Protein AF-A0A4R6QKG3-F1 (afdb_monomer_lite)

Structure (mmCIF, N/CA/C/O backbone):
data_AF-A0A4R6QKG3-F1
#
_entry.id   AF-A0A4R6QKG3-F1
#
loop_
_atom_site.group_PDB
_atom_site.id
_atom_site.type_symbol
_atom_site.label_atom_id
_atom_site.label_alt_id
_atom_site.label_comp_id
_atom_site.label_asym_id
_atom_site.label_entity_id
_atom_site.label_seq_id
_atom_site.pdbx_PDB_ins_code
_atom_site.Cartn_x
_atom_site.Cartn_y
_atom_site.Cartn_z
_atom_site.occupancy
_atom_site.B_iso_or_equiv
_atom_site.auth_seq_id
_atom_site.auth_comp_id
_atom_site.auth_asym_id
_atom_site.auth_atom_id
_atom_site.pdbx_PDB_model_num
ATOM 1 N N . MET A 1 1 ? 9.278 -37.315 -5.579 1.00 32.97 1 MET A N 1
ATOM 2 C CA . MET A 1 1 ? 9.251 -36.653 -4.256 1.00 32.97 1 MET A CA 1
ATOM 3 C C . MET A 1 1 ? 8.244 -35.518 -4.334 1.00 32.97 1 MET A C 1
ATOM 5 O O . MET A 1 1 ? 8.472 -34.580 -5.082 1.00 32.97 1 MET A O 1
ATOM 9 N N . LYS A 1 2 ? 7.087 -35.669 -3.681 1.00 26.61 2 LYS A N 1
ATOM 10 C CA . LYS A 1 2 ? 5.981 -34.698 -3.698 1.00 26.61 2 LYS A CA 1
ATOM 11 C C . LYS A 1 2 ? 6.388 -33.469 -2.875 1.00 26.61 2 LYS A C 1
ATOM 13 O O . LYS A 1 2 ? 6.637 -33.624 -1.684 1.00 26.61 2 LYS A O 1
ATOM 18 N N . ARG A 1 3 ? 6.477 -32.285 -3.485 1.00 25.73 3 ARG A N 1
ATOM 19 C CA . ARG A 1 3 ? 6.614 -31.010 -2.763 1.00 25.73 3 ARG A CA 1
ATOM 20 C C . ARG A 1 3 ? 5.270 -30.289 -2.819 1.00 25.73 3 ARG A C 1
ATOM 22 O O . ARG A 1 3 ? 4.754 -30.031 -3.898 1.00 25.73 3 ARG A O 1
ATOM 29 N N . LEU A 1 4 ? 4.684 -30.075 -1.642 1.00 25.11 4 LEU A N 1
ATOM 30 C CA . LEU A 1 4 ? 3.445 -29.332 -1.440 1.00 25.11 4 LEU A CA 1
ATOM 31 C C . LEU A 1 4 ? 3.673 -27.849 -1.769 1.00 25.11 4 LEU A C 1
ATOM 33 O O . LEU A 1 4 ? 4.505 -27.215 -1.120 1.00 25.11 4 LEU A O 1
ATOM 37 N N . CYS A 1 5 ? 2.881 -27.294 -2.690 1.00 23.39 5 CYS A N 1
ATOM 38 C CA . CYS A 1 5 ? 2.628 -25.855 -2.785 1.00 23.39 5 CYS A CA 1
ATOM 39 C C . CYS A 1 5 ? 2.154 -25.334 -1.423 1.00 23.39 5 CYS A C 1
ATOM 41 O O . CYS A 1 5 ? 1.088 -25.727 -0.953 1.00 23.39 5 CYS A O 1
ATOM 43 N N . HIS A 1 6 ? 2.934 -24.455 -0.799 1.00 24.11 6 HIS A N 1
ATOM 44 C CA . HIS A 1 6 ? 2.471 -23.626 0.308 1.00 24.11 6 HIS A CA 1
ATOM 45 C C . HIS A 1 6 ? 2.309 -22.205 -0.222 1.00 24.11 6 HIS A C 1
ATOM 47 O O . HIS A 1 6 ? 3.288 -21.551 -0.572 1.00 24.11 6 HIS A O 1
ATOM 53 N N . ALA A 1 7 ? 1.055 -21.763 -0.321 1.00 26.02 7 ALA A N 1
ATOM 54 C CA . ALA A 1 7 ? 0.709 -20.362 -0.485 1.00 26.02 7 ALA A CA 1
ATOM 55 C C . ALA A 1 7 ? 1.173 -19.611 0.767 1.00 26.02 7 ALA A C 1
ATOM 57 O O . ALA A 1 7 ? 0.849 -20.010 1.887 1.00 26.02 7 ALA A O 1
ATOM 58 N N . LEU A 1 8 ? 1.966 -18.562 0.574 1.00 30.22 8 LEU A N 1
ATOM 59 C CA . LEU A 1 8 ? 2.611 -17.847 1.660 1.00 30.22 8 LEU A CA 1
ATOM 60 C C . LEU A 1 8 ? 1.889 -16.513 1.876 1.00 30.22 8 LEU A C 1
ATOM 62 O O . LEU A 1 8 ? 2.169 -15.495 1.251 1.00 30.22 8 LEU A O 1
ATOM 66 N N . THR A 1 9 ? 0.882 -16.561 2.746 1.00 28.75 9 THR A N 1
ATOM 67 C CA . THR A 1 9 ? 0.218 -15.398 3.336 1.00 28.75 9 THR A CA 1
ATOM 68 C C . THR A 1 9 ? 1.191 -14.674 4.263 1.00 28.75 9 THR A C 1
ATOM 70 O O . THR A 1 9 ? 1.614 -15.238 5.272 1.00 28.75 9 THR A O 1
ATOM 73 N N . LEU A 1 10 ? 1.499 -13.411 3.957 1.00 28.67 10 LEU A N 1
ATOM 74 C CA . LEU A 1 10 ? 1.930 -12.436 4.961 1.00 28.67 10 LEU A CA 1
ATOM 75 C C . LEU A 1 10 ? 0.906 -12.468 6.099 1.00 28.67 10 LEU A C 1
ATOM 77 O O . LEU A 1 10 ? -0.265 -12.142 5.898 1.00 28.67 10 LEU A O 1
ATOM 81 N N . ALA A 1 11 ? 1.338 -12.920 7.270 1.00 27.11 11 ALA A N 1
ATOM 82 C CA . ALA A 1 11 ? 0.492 -13.024 8.441 1.00 27.11 11 ALA A CA 1
ATOM 83 C C . ALA A 1 11 ? 0.097 -11.621 8.928 1.00 27.11 11 ALA A C 1
ATOM 85 O O . ALA A 1 11 ? 0.794 -11.004 9.728 1.00 27.11 11 ALA A O 1
ATOM 86 N N . ALA A 1 12 ? -1.066 -11.139 8.490 1.00 30.53 12 ALA A N 1
ATOM 87 C CA . ALA A 1 12 ? -1.944 -10.449 9.419 1.00 30.53 12 ALA A CA 1
ATOM 88 C C . ALA A 1 12 ? -2.287 -11.484 10.499 1.00 30.53 12 ALA A C 1
ATOM 90 O O . ALA A 1 12 ? -2.819 -12.548 10.171 1.00 30.53 12 ALA A O 1
ATOM 91 N N . LEU A 1 13 ? -1.899 -11.244 11.755 1.00 32.84 13 LEU A N 1
ATOM 92 C CA . LEU A 1 13 ? -2.232 -12.144 12.858 1.00 32.84 13 LEU A CA 1
ATOM 93 C C . LEU A 1 13 ? -3.755 -12.124 13.058 1.00 32.84 13 LEU A C 1
ATOM 95 O O . LEU A 1 13 ? -4.300 -11.330 13.817 1.00 32.84 13 LEU A O 1
ATOM 99 N N . ALA A 1 14 ? -4.444 -13.002 12.335 1.00 33.75 14 ALA A N 1
ATOM 100 C CA . ALA A 1 14 ? -5.814 -13.376 12.610 1.00 33.75 14 ALA A CA 1
ATOM 101 C C . ALA A 1 14 ? -5.837 -14.034 13.993 1.00 33.75 14 ALA A C 1
ATOM 103 O O . ALA A 1 14 ? -5.177 -15.057 14.198 1.00 33.75 14 ALA A O 1
ATOM 104 N N . ALA A 1 15 ? -6.596 -13.476 14.935 1.00 31.08 15 ALA A N 1
ATOM 105 C CA . ALA A 1 15 ? -6.945 -14.189 16.155 1.00 31.08 15 ALA A CA 1
ATOM 106 C C . ALA A 1 15 ? -7.645 -15.503 15.753 1.00 31.08 15 ALA A C 1
ATOM 108 O O . ALA A 1 15 ? -8.766 -15.520 15.246 1.00 31.08 15 ALA A O 1
ATOM 109 N N . LEU A 1 16 ? -6.927 -16.620 15.878 1.00 30.84 16 LEU A N 1
ATOM 110 C CA . LEU A 1 16 ? -7.432 -17.961 15.613 1.00 30.84 16 LEU A CA 1
ATOM 111 C C . LEU A 1 16 ? -8.274 -18.397 16.814 1.00 30.84 16 LEU A C 1
ATOM 113 O O . LEU A 1 16 ? -7.775 -19.038 17.733 1.00 30.84 16 LEU A O 1
ATOM 117 N N . GLY A 1 17 ? -9.566 -18.074 16.785 1.00 30.23 17 GLY A N 1
ATOM 118 C CA . GLY A 1 17 ? -10.557 -18.853 17.520 1.00 30.23 17 GLY A CA 1
ATOM 119 C C . GLY A 1 17 ? -10.614 -20.251 16.907 1.00 30.23 17 GLY A C 1
ATOM 120 O O . GLY A 1 17 ? -11.173 -20.439 15.826 1.00 30.23 17 GLY A O 1
ATOM 121 N N . ALA A 1 18 ? -9.970 -21.227 17.544 1.00 28.31 18 ALA A N 1
ATOM 122 C CA . ALA A 1 18 ? -10.051 -22.622 17.139 1.00 28.31 18 ALA A CA 1
ATOM 123 C C . ALA A 1 18 ? -11.429 -23.179 17.523 1.00 28.31 18 ALA A C 1
ATOM 125 O O . ALA A 1 18 ? -11.617 -23.681 18.626 1.00 28.31 18 ALA A O 1
ATOM 126 N N . ILE A 1 19 ? -12.393 -23.111 16.605 1.00 34.91 19 ILE A N 1
ATOM 127 C CA . ILE A 1 19 ? -13.553 -24.001 16.655 1.00 34.91 19 ILE A CA 1
ATOM 128 C C . ILE A 1 19 ? -13.136 -25.278 15.920 1.00 34.91 19 ILE A C 1
ATOM 130 O O . ILE A 1 19 ? -12.759 -25.252 14.748 1.00 34.91 19 ILE A O 1
ATOM 134 N N . THR A 1 20 ? -13.118 -26.391 16.646 1.00 31.56 20 THR A N 1
ATOM 135 C CA . THR A 1 20 ? -12.805 -27.734 16.148 1.00 31.56 20 THR A CA 1
ATOM 136 C C . THR A 1 20 ? -13.666 -28.103 14.927 1.00 31.56 20 THR A C 1
ATOM 138 O O . THR A 1 20 ? -14.852 -27.770 14.887 1.00 31.56 20 THR A O 1
ATOM 141 N N . PRO A 1 21 ? -13.126 -28.832 13.925 1.00 33.62 21 PRO A N 1
ATOM 142 C CA . PRO A 1 21 ? -13.876 -29.250 12.746 1.00 33.62 21 PRO A CA 1
ATOM 143 C C . PRO A 1 21 ? -14.705 -30.487 13.103 1.00 33.62 21 PRO A C 1
ATOM 145 O O . PRO A 1 21 ? -14.412 -31.602 12.685 1.00 33.62 21 PRO A O 1
ATOM 148 N N . ALA A 1 22 ? -15.722 -30.309 13.934 1.00 29.95 22 ALA A N 1
ATOM 149 C CA . ALA A 1 22 ? -16.641 -31.374 14.306 1.00 29.95 22 ALA A CA 1
ATOM 150 C C . ALA A 1 22 ? -18.086 -30.884 14.219 1.00 29.95 22 ALA A C 1
ATOM 152 O O . ALA A 1 22 ? -18.838 -31.057 15.162 1.00 29.95 22 ALA A O 1
ATOM 153 N N . GLN A 1 23 ? -18.453 -30.242 13.103 1.00 35.00 23 GLN A N 1
ATOM 154 C CA . GLN A 1 23 ? -19.840 -30.068 12.642 1.00 35.00 23 GLN A CA 1
ATOM 155 C C . GLN A 1 23 ? -19.863 -29.368 11.273 1.00 35.00 23 GLN A C 1
ATOM 157 O O . GLN A 1 23 ? -20.419 -28.291 11.093 1.00 35.00 23 GLN A O 1
ATOM 162 N N . ALA A 1 24 ? -19.303 -30.018 10.249 1.00 35.03 24 ALA A N 1
ATOM 163 C CA . ALA A 1 24 ? -19.745 -29.785 8.872 1.00 35.03 24 ALA A CA 1
ATOM 164 C C . ALA A 1 24 ? -21.089 -30.513 8.650 1.00 35.03 24 ALA A C 1
ATOM 166 O O . ALA A 1 24 ? -21.218 -31.382 7.795 1.00 35.03 24 ALA A O 1
ATOM 167 N N . GLN A 1 25 ? -22.073 -30.224 9.501 1.00 39.59 25 GLN A N 1
ATOM 168 C CA . GLN A 1 25 ? -23.469 -30.574 9.282 1.00 39.59 25 GLN A CA 1
ATOM 169 C C . GLN A 1 25 ? -24.148 -29.281 8.874 1.00 39.59 25 GLN A C 1
ATOM 171 O O . GLN A 1 25 ? -24.172 -28.345 9.664 1.00 39.59 25 GLN A O 1
ATOM 176 N N . THR A 1 26 ? -24.599 -29.237 7.620 1.00 42.09 26 THR A N 1
ATOM 177 C CA . THR A 1 26 ? -25.681 -28.408 7.064 1.00 42.09 26 THR A CA 1
ATOM 178 C C . THR A 1 26 ? -26.330 -27.445 8.069 1.00 42.09 26 THR A C 1
ATOM 180 O O . THR A 1 26 ? -27.470 -27.634 8.487 1.00 42.09 26 THR A O 1
ATOM 183 N N . ARG A 1 27 ? -25.611 -26.390 8.475 1.00 52.78 27 ARG A N 1
ATOM 184 C CA . ARG A 1 27 ? -26.210 -25.292 9.232 1.00 52.78 27 ARG A CA 1
ATOM 185 C C . ARG A 1 27 ? -27.086 -24.530 8.247 1.00 52.78 27 ARG A C 1
ATOM 187 O O . ARG A 1 27 ? -26.631 -24.146 7.167 1.00 52.78 27 ARG A O 1
ATOM 194 N N . GLY A 1 28 ? -28.361 -24.391 8.598 1.00 60.75 28 GLY A N 1
ATOM 195 C CA . GLY A 1 28 ? -29.265 -23.474 7.917 1.00 60.75 28 GLY A CA 1
ATOM 196 C C . GLY A 1 28 ? -28.744 -22.032 7.988 1.00 60.75 28 GLY A C 1
ATOM 197 O O . GLY A 1 28 ? -27.717 -21.774 8.619 1.00 60.75 28 GLY A O 1
ATOM 198 N N . PRO A 1 29 ? -29.425 -21.086 7.325 1.00 70.25 29 PRO A N 1
ATOM 199 C CA . PRO A 1 29 ? -29.066 -19.680 7.427 1.00 70.25 29 PRO A CA 1
ATOM 200 C C . PRO A 1 29 ? -29.047 -19.227 8.895 1.00 70.25 29 PRO A C 1
ATOM 202 O O . PRO A 1 29 ? -30.032 -19.447 9.595 1.00 70.25 29 PRO A O 1
ATOM 205 N N . LEU A 1 30 ? -27.952 -18.598 9.337 1.00 77.88 30 LEU A N 1
ATOM 206 C CA . LEU A 1 30 ? -27.849 -18.038 10.691 1.00 77.88 30 LEU A CA 1
ATOM 207 C C . LEU A 1 30 ? -28.887 -16.920 10.901 1.00 77.88 30 LEU A C 1
ATOM 209 O O . LEU A 1 30 ? -29.083 -16.071 10.024 1.00 77.88 30 LEU A O 1
ATOM 213 N N . SER A 1 31 ? -29.540 -16.926 12.061 1.00 86.69 31 SER A N 1
ATOM 214 C CA . SER A 1 31 ? -30.382 -15.830 12.554 1.00 86.69 31 SER A CA 1
ATOM 215 C C . SER A 1 31 ? -29.539 -14.631 13.005 1.00 86.69 31 SER A C 1
ATOM 217 O O . SER A 1 31 ? -28.332 -14.745 13.216 1.00 86.69 31 SER A O 1
ATOM 219 N N . MET A 1 32 ? -30.173 -13.467 13.164 1.00 85.31 32 MET A N 1
ATOM 220 C CA . MET A 1 32 ? -29.490 -12.244 13.600 1.00 85.31 32 MET A CA 1
ATOM 221 C C . MET A 1 32 ? -28.850 -12.418 14.986 1.00 85.31 32 MET A C 1
ATOM 223 O O . MET A 1 32 ? -27.703 -12.037 15.197 1.00 85.31 32 MET A O 1
ATOM 227 N N . GLU A 1 33 ? -29.556 -13.049 15.922 1.00 88.56 33 GLU A N 1
ATOM 228 C CA . GLU A 1 33 ? -29.056 -13.349 17.265 1.00 88.56 33 GLU A CA 1
ATOM 229 C C . GLU A 1 33 ? -27.863 -14.316 17.234 1.00 88.56 33 GLU A C 1
ATOM 231 O O . GLU A 1 33 ? -26.890 -14.104 17.955 1.00 88.56 33 GLU A O 1
ATOM 236 N N . GLU A 1 34 ? -27.885 -15.329 16.362 1.00 86.44 34 GLU A N 1
ATOM 237 C CA . GLU A 1 34 ? -26.743 -16.235 16.177 1.00 86.44 34 GLU A CA 1
ATOM 238 C C . GLU A 1 34 ? -25.527 -15.519 15.573 1.00 86.44 34 GLU A C 1
ATOM 240 O O . GLU A 1 34 ? -24.394 -15.820 15.949 1.00 86.44 34 GLU A O 1
ATOM 245 N N . ILE A 1 35 ? -25.737 -14.554 14.669 1.00 84.75 35 ILE A N 1
ATOM 246 C CA . ILE A 1 35 ? -24.658 -13.723 14.115 1.00 84.75 35 ILE A CA 1
ATOM 247 C C . ILE A 1 35 ? -24.079 -12.806 15.196 1.00 84.75 35 ILE A C 1
ATOM 249 O O . ILE A 1 35 ? -22.859 -12.740 15.331 1.00 84.75 35 ILE A O 1
ATOM 253 N N . ARG A 1 36 ? -24.918 -12.140 16.002 1.00 89.00 36 ARG A N 1
ATOM 254 C CA . ARG A 1 36 ? -24.450 -11.306 17.125 1.00 89.00 36 ARG A CA 1
ATOM 255 C C . ARG A 1 36 ? -23.597 -12.105 18.099 1.00 89.00 36 ARG A C 1
ATOM 257 O O . ARG A 1 36 ? -22.539 -11.635 18.507 1.00 89.00 36 ARG A O 1
ATOM 264 N N . GLU A 1 37 ? -24.039 -13.309 18.451 1.00 87.06 37 GLU A N 1
ATOM 265 C CA . GLU A 1 37 ? -23.300 -14.176 19.366 1.00 87.06 37 GLU A CA 1
ATOM 266 C C . GLU A 1 37 ? -21.980 -14.654 18.745 1.00 87.06 37 GLU A C 1
ATOM 268 O O . GLU A 1 37 ? -20.942 -14.631 19.404 1.00 87.06 37 GLU A O 1
ATOM 273 N N . LEU A 1 38 ? -21.980 -14.993 17.451 1.00 84.88 38 LEU A N 1
ATOM 274 C CA . LEU A 1 38 ? -20.756 -15.327 16.721 1.00 84.88 38 LEU A CA 1
ATOM 275 C C . LEU A 1 38 ? -19.752 -14.163 16.727 1.00 84.88 38 LEU A C 1
ATOM 277 O O . LEU A 1 38 ? -18.568 -14.377 16.992 1.00 84.88 38 LEU A O 1
ATOM 281 N N . VAL A 1 39 ? -20.209 -12.937 16.459 1.00 87.25 39 VAL A N 1
ATOM 282 C CA . VAL A 1 39 ? -19.370 -11.729 16.502 1.00 87.25 39 VAL A CA 1
ATOM 283 C C . VAL A 1 39 ? -18.844 -11.509 17.921 1.00 87.25 39 VAL A C 1
ATOM 285 O O . VAL A 1 39 ? -17.637 -11.377 18.109 1.00 87.25 39 VAL A O 1
ATOM 288 N N . ARG A 1 40 ? -19.710 -11.563 18.941 1.00 86.81 40 ARG A N 1
ATOM 289 C CA . ARG A 1 40 ? -19.329 -11.391 20.354 1.00 86.81 40 ARG A CA 1
ATOM 290 C C . ARG A 1 40 ? -18.234 -12.370 20.786 1.00 86.81 40 ARG A C 1
ATOM 292 O O . ARG A 1 40 ? -17.296 -11.963 21.463 1.00 86.81 40 ARG A O 1
ATOM 299 N N . GLN A 1 41 ? -18.326 -13.633 20.374 1.00 83.69 41 GLN A N 1
ATOM 300 C CA . GLN A 1 41 ? -17.350 -14.675 20.717 1.00 83.69 41 GLN A CA 1
ATOM 301 C C . GLN A 1 41 ? -16.014 -14.546 19.975 1.00 83.69 41 GLN A C 1
ATOM 303 O O . GLN A 1 41 ? -15.012 -15.108 20.417 1.00 83.69 41 GLN A O 1
ATOM 308 N N . THR A 1 42 ? -15.997 -13.863 18.830 1.00 81.31 42 THR A N 1
ATOM 309 C CA . THR A 1 42 ? -14.820 -13.792 17.950 1.00 81.31 42 THR A CA 1
ATOM 310 C C . THR A 1 42 ? -14.130 -12.430 17.955 1.00 81.31 42 THR A C 1
ATOM 312 O O . THR A 1 42 ? -12.998 -12.331 17.472 1.00 81.31 42 THR A O 1
ATOM 315 N N . LEU A 1 43 ? -14.760 -11.403 18.532 1.00 82.44 43 LEU A N 1
ATOM 316 C CA . LEU A 1 43 ? -14.161 -10.085 18.693 1.00 82.44 43 LEU A CA 1
ATOM 317 C C . LEU A 1 43 ? -12.877 -10.137 19.539 1.00 82.44 43 LEU A C 1
ATOM 319 O O . LEU A 1 43 ? -12.807 -10.869 20.530 1.00 82.44 43 LEU A O 1
ATOM 323 N N . PRO A 1 44 ? -11.853 -9.335 19.191 1.00 78.00 44 PRO A N 1
ATOM 324 C CA . PRO A 1 44 ? -10.645 -9.232 19.996 1.00 78.00 44 PRO A CA 1
ATOM 325 C C . PRO A 1 44 ? -10.955 -8.764 21.431 1.00 78.00 44 PRO A C 1
ATOM 327 O O . PRO A 1 44 ? -11.718 -7.811 21.588 1.00 78.00 44 PRO A O 1
ATOM 330 N N . PRO A 1 45 ? -10.311 -9.328 22.474 1.00 75.69 45 PRO A N 1
ATOM 331 C CA . PRO A 1 45 ? -10.580 -8.966 23.869 1.00 75.69 45 PRO A CA 1
ATOM 332 C C . PRO A 1 45 ? -10.455 -7.470 24.177 1.00 75.69 45 PRO A C 1
ATOM 334 O O . PRO A 1 45 ? -11.272 -6.910 24.902 1.00 75.69 45 PRO A O 1
ATOM 337 N N . ILE A 1 46 ? -9.489 -6.799 23.539 1.00 76.50 46 ILE A N 1
ATOM 338 C CA . ILE A 1 46 ? -9.282 -5.348 23.658 1.00 76.50 46 ILE A CA 1
ATOM 339 C C . ILE A 1 46 ? -10.464 -4.514 23.130 1.00 76.50 46 ILE A C 1
ATOM 341 O O . ILE A 1 46 ? -10.546 -3.322 23.403 1.00 76.50 46 ILE A O 1
ATOM 345 N N . VAL A 1 47 ? -11.389 -5.121 22.387 1.00 76.31 47 VAL A N 1
ATOM 346 C CA . VAL A 1 47 ? -12.629 -4.492 21.910 1.00 76.31 47 VAL A CA 1
ATOM 347 C C . VAL A 1 47 ? -13.836 -4.927 22.748 1.00 76.31 47 VAL A C 1
ATOM 349 O O . VAL A 1 47 ? -14.828 -4.212 22.787 1.00 76.31 47 VAL A O 1
ATOM 352 N N . THR A 1 48 ? -13.786 -6.079 23.428 1.00 68.69 48 THR A N 1
ATOM 353 C CA . THR A 1 48 ? -14.939 -6.623 24.171 1.00 68.69 48 THR A CA 1
ATOM 354 C C . THR A 1 48 ? -15.120 -6.038 25.572 1.00 68.69 48 THR A C 1
ATOM 356 O O . THR A 1 48 ? -16.238 -6.040 26.088 1.00 68.69 48 THR A O 1
ATOM 359 N N . GLU A 1 49 ? -14.050 -5.546 26.198 1.00 70.12 49 GLU A N 1
ATOM 360 C CA . GLU A 1 49 ? -14.117 -4.926 27.523 1.00 70.12 49 GLU A CA 1
ATOM 361 C C . GLU A 1 49 ? -14.722 -3.507 27.439 1.00 70.12 49 GLU A C 1
ATOM 363 O O . GLU A 1 49 ? -14.461 -2.734 26.517 1.00 70.12 49 GLU A O 1
ATOM 368 N N . GLN A 1 50 ? -15.589 -3.133 28.385 1.00 57.72 50 GLN A N 1
ATOM 369 C CA . GLN A 1 50 ? -16.219 -1.808 28.354 1.00 57.72 50 GLN A CA 1
ATOM 370 C C . GLN A 1 50 ? -15.170 -0.694 28.513 1.00 57.72 50 GLN A C 1
ATOM 372 O O . GLN A 1 50 ? -14.396 -0.683 29.466 1.00 57.72 50 GLN A O 1
ATOM 377 N N . GLY A 1 51 ? -15.173 0.269 27.585 1.00 61.59 51 GLY A N 1
ATOM 378 C CA . GLY A 1 51 ? -14.279 1.434 27.603 1.00 61.59 51 GLY A CA 1
ATOM 379 C C . GLY A 1 51 ? -12.892 1.208 26.988 1.00 61.59 51 GLY A C 1
ATOM 380 O O . GLY A 1 51 ? -12.113 2.160 26.892 1.00 61.59 51 GLY A O 1
ATOM 381 N N . THR A 1 52 ? -12.568 -0.001 26.518 1.00 74.12 52 THR A N 1
ATOM 382 C CA . THR A 1 52 ? -11.237 -0.306 25.962 1.00 74.12 52 THR A CA 1
ATOM 383 C C . THR A 1 52 ? -11.066 0.104 24.500 1.00 74.12 52 THR A C 1
ATOM 385 O O . THR A 1 52 ? -9.934 0.347 24.081 1.00 74.12 52 THR A O 1
ATOM 388 N N . THR A 1 53 ? -12.150 0.324 23.743 1.00 80.62 53 THR A N 1
ATOM 389 C CA . THR A 1 53 ? -12.079 0.942 22.402 1.00 80.62 53 THR A CA 1
ATOM 390 C C . THR A 1 53 ? -11.402 2.312 22.451 1.00 80.62 53 THR A C 1
ATOM 392 O O . THR A 1 53 ? -10.591 2.639 21.587 1.00 80.62 53 THR A O 1
ATOM 395 N N . GLY A 1 54 ? -11.662 3.101 23.499 1.00 82.88 54 GLY A N 1
ATOM 396 C CA . GLY A 1 54 ? -10.991 4.383 23.698 1.00 82.88 54 GLY A CA 1
ATOM 397 C C . GLY A 1 54 ? -9.488 4.236 23.929 1.00 82.88 54 GLY A C 1
ATOM 398 O O . GLY A 1 54 ? -8.690 4.957 23.333 1.00 82.88 54 GLY A O 1
ATOM 399 N N . ILE A 1 55 ? -9.080 3.246 24.728 1.00 84.44 55 ILE A N 1
ATOM 400 C CA . ILE A 1 55 ? -7.663 2.917 24.943 1.00 84.44 55 ILE A CA 1
ATOM 401 C C . ILE A 1 55 ? -7.003 2.523 23.615 1.00 84.44 55 ILE A C 1
ATOM 403 O O . ILE A 1 55 ? -5.920 3.016 23.301 1.00 84.44 55 ILE A O 1
ATOM 407 N N . LEU A 1 56 ? -7.675 1.698 22.808 1.00 86.44 56 LEU A N 1
ATOM 408 C CA . LEU A 1 56 ? -7.207 1.291 21.485 1.00 86.44 56 LEU A CA 1
ATOM 409 C C . LEU A 1 56 ? -7.027 2.492 20.543 1.00 86.44 56 LEU A C 1
ATOM 411 O O . LEU A 1 56 ? -5.976 2.611 19.919 1.00 86.44 56 LEU A O 1
ATOM 415 N N . ILE A 1 57 ? -7.992 3.415 20.476 1.00 87.81 57 ILE A N 1
ATOM 416 C CA . ILE A 1 57 ? -7.860 4.660 19.695 1.00 87.81 57 ILE A CA 1
ATOM 417 C C . ILE A 1 57 ? -6.667 5.486 20.193 1.00 87.81 57 ILE A C 1
ATOM 419 O O . ILE A 1 57 ? -5.895 6.003 19.385 1.00 87.81 57 ILE A O 1
ATOM 423 N N . GLY A 1 58 ? -6.485 5.578 21.514 1.00 87.31 58 GLY A N 1
ATOM 424 C CA . GLY A 1 58 ? -5.340 6.250 22.130 1.00 87.31 58 GLY A CA 1
ATOM 425 C C . GLY A 1 58 ? -3.998 5.662 21.685 1.00 87.31 58 GLY A C 1
ATOM 426 O O . GLY A 1 58 ? -3.111 6.418 21.298 1.00 87.31 58 GLY A O 1
ATOM 427 N N . LEU A 1 59 ? -3.872 4.331 21.669 1.00 88.31 59 LEU A N 1
ATOM 428 C CA . LEU A 1 59 ? -2.674 3.629 21.188 1.00 88.31 59 LEU A CA 1
ATOM 429 C C . LEU A 1 59 ? -2.458 3.821 19.682 1.00 88.31 59 LEU A C 1
ATOM 431 O O . LEU A 1 59 ? -1.344 4.103 19.248 1.00 88.31 59 LEU A O 1
ATOM 435 N N . LEU A 1 60 ? -3.520 3.706 18.882 1.00 89.50 60 LEU A N 1
ATOM 436 C CA . LEU A 1 60 ? -3.451 3.859 17.427 1.00 89.50 60 LEU A CA 1
ATOM 437 C C . LEU A 1 60 ? -3.055 5.281 17.019 1.00 89.50 60 LEU A C 1
ATOM 439 O O . LEU A 1 60 ? -2.304 5.453 16.063 1.00 89.50 60 LEU A O 1
ATOM 443 N N . ARG A 1 61 ? -3.474 6.308 17.764 1.00 88.75 61 ARG A N 1
ATOM 444 C CA . ARG A 1 61 ? -3.071 7.703 17.519 1.00 88.75 61 ARG A CA 1
ATOM 445 C C . ARG A 1 61 ? -1.561 7.935 17.666 1.00 88.75 61 ARG A C 1
ATOM 447 O O . ARG A 1 61 ? -1.038 8.892 17.104 1.00 88.75 61 ARG A O 1
ATOM 454 N N . GLU A 1 62 ? -0.860 7.073 18.397 1.00 89.75 62 GLU A N 1
ATOM 455 C CA . GLU A 1 62 ? 0.599 7.130 18.549 1.00 89.75 62 GLU A CA 1
ATOM 456 C C . GLU A 1 62 ? 1.355 6.438 17.401 1.00 89.75 62 GLU A C 1
ATOM 458 O O . GLU A 1 62 ? 2.588 6.389 17.423 1.00 89.75 62 GLU A O 1
ATOM 463 N N . ALA A 1 63 ? 0.645 5.906 16.399 1.00 90.31 63 ALA A N 1
ATOM 464 C CA . ALA A 1 63 ? 1.258 5.279 15.239 1.00 90.31 63 ALA A CA 1
ATOM 465 C C . ALA A 1 63 ? 2.180 6.258 14.495 1.00 90.31 63 ALA A C 1
ATOM 467 O O . ALA A 1 63 ? 1.812 7.393 14.178 1.00 90.31 63 ALA A O 1
ATOM 468 N N . LYS A 1 64 ? 3.401 5.808 14.202 1.00 89.50 64 LYS A N 1
ATOM 469 C CA . LYS A 1 64 ? 4.413 6.620 13.522 1.00 89.50 64 LYS A CA 1
ATOM 470 C C . LYS A 1 64 ? 4.143 6.656 12.019 1.00 89.50 64 LYS A C 1
ATOM 472 O O . LYS A 1 64 ? 4.338 5.659 11.328 1.00 89.50 64 LYS A O 1
ATOM 477 N N . LEU A 1 65 ? 3.750 7.825 11.522 1.00 87.62 65 LEU A N 1
ATOM 478 C CA . LEU A 1 65 ? 3.661 8.137 10.095 1.00 87.62 65 LEU A CA 1
ATOM 479 C C . LEU A 1 65 ? 4.810 9.050 9.679 1.00 87.62 65 LEU A C 1
ATOM 481 O O . LEU A 1 65 ? 5.268 9.875 10.470 1.00 87.62 65 LEU A O 1
ATOM 485 N N . ASP A 1 66 ? 5.245 8.945 8.425 1.00 85.50 66 ASP A N 1
ATOM 486 C CA . ASP A 1 66 ? 6.249 9.861 7.883 1.00 85.50 66 ASP A CA 1
ATOM 487 C C . ASP A 1 66 ? 5.586 11.157 7.405 1.00 85.50 66 ASP A C 1
ATOM 489 O O . ASP A 1 66 ? 5.276 11.350 6.227 1.00 85.50 66 ASP A O 1
ATOM 493 N N . THR A 1 67 ? 5.322 12.050 8.355 1.00 80.50 67 THR A N 1
ATOM 494 C CA . THR A 1 67 ? 4.729 13.367 8.085 1.00 80.50 67 THR A CA 1
ATOM 495 C C . THR A 1 67 ? 5.736 14.367 7.522 1.00 80.50 67 THR A C 1
ATOM 497 O O . THR A 1 67 ? 5.347 15.348 6.881 1.00 80.50 67 THR A O 1
ATOM 500 N N . ASP A 1 68 ? 7.030 14.128 7.734 1.00 81.69 68 ASP A N 1
ATOM 501 C CA . ASP A 1 68 ? 8.098 15.025 7.296 1.00 81.69 68 ASP A CA 1
ATOM 502 C C . ASP A 1 68 ? 8.399 14.827 5.808 1.00 81.69 68 ASP A C 1
ATOM 504 O O . ASP A 1 68 ? 8.502 15.802 5.046 1.00 81.69 68 ASP A O 1
ATOM 508 N N . ARG A 1 69 ? 8.473 13.562 5.377 1.00 85.00 69 ARG A N 1
ATOM 509 C CA . ARG A 1 69 ? 8.784 13.132 4.010 1.00 85.00 69 ARG A CA 1
ATOM 510 C C . ARG A 1 69 ? 7.747 12.140 3.450 1.00 85.00 69 ARG A C 1
ATOM 512 O O . ARG A 1 69 ? 8.128 11.073 2.968 1.00 85.00 69 ARG A O 1
ATOM 519 N N . PRO A 1 70 ? 6.450 12.496 3.410 1.00 87.00 70 PRO A N 1
ATOM 520 C CA . PRO A 1 70 ? 5.444 11.662 2.763 1.00 87.00 70 PRO A CA 1
ATOM 521 C C . PRO A 1 70 ? 5.739 11.513 1.264 1.00 87.00 70 PRO A C 1
ATOM 523 O O . PRO A 1 70 ? 6.402 12.370 0.664 1.00 87.00 70 PRO A O 1
ATOM 526 N N . LEU A 1 71 ? 5.178 10.476 0.631 1.00 88.81 71 LEU A N 1
ATOM 527 C CA . LEU A 1 71 ? 5.357 10.201 -0.802 1.00 88.81 71 LEU A CA 1
ATOM 528 C C . LEU A 1 71 ? 5.076 11.442 -1.664 1.00 88.81 71 LEU A C 1
ATOM 530 O O . LEU A 1 71 ? 5.833 11.749 -2.580 1.00 88.81 71 LEU A O 1
ATOM 534 N N . SER A 1 72 ? 4.052 12.221 -1.309 1.00 86.31 72 SER A N 1
ATOM 535 C CA . SER A 1 72 ? 3.697 13.458 -2.014 1.00 86.31 72 SER A CA 1
ATOM 536 C C . SER A 1 72 ? 4.779 14.545 -2.039 1.00 86.31 72 SER A C 1
ATOM 538 O O . SER A 1 72 ? 4.725 15.435 -2.888 1.00 86.31 72 SER A O 1
ATOM 540 N N . ARG A 1 73 ? 5.750 14.497 -1.119 1.00 87.06 73 ARG A N 1
ATOM 541 C CA . ARG A 1 73 ? 6.919 15.390 -1.080 1.00 87.06 73 ARG A CA 1
ATOM 542 C C . ARG A 1 73 ? 8.191 14.712 -1.576 1.00 87.06 73 ARG A C 1
ATOM 544 O O . ARG A 1 73 ? 9.053 15.386 -2.129 1.00 87.06 73 ARG A O 1
ATOM 551 N N . ALA A 1 74 ? 8.333 13.413 -1.327 1.00 91.31 74 ALA A N 1
ATOM 552 C CA . ALA A 1 74 ? 9.544 12.661 -1.634 1.00 91.31 74 ALA A CA 1
ATOM 553 C C . ALA A 1 74 ? 9.600 12.159 -3.087 1.00 91.31 74 ALA A C 1
ATOM 555 O O . ALA A 1 74 ? 10.694 11.952 -3.609 1.00 91.31 74 ALA A O 1
ATOM 556 N N . PHE A 1 75 ? 8.454 11.975 -3.745 1.00 92.75 75 PHE A N 1
ATOM 557 C CA . PHE A 1 75 ? 8.392 11.519 -5.129 1.00 92.75 75 PHE A CA 1
ATOM 558 C C . PHE A 1 75 ? 8.915 12.586 -6.094 1.00 92.75 75 PHE A C 1
ATOM 560 O O . PHE A 1 75 ? 8.394 13.701 -6.165 1.00 92.75 75 PHE A O 1
ATOM 567 N N . ASN A 1 76 ? 9.918 12.217 -6.890 1.00 93.19 76 ASN A N 1
ATOM 568 C CA . ASN A 1 76 ? 10.499 13.073 -7.915 1.00 93.19 76 ASN A CA 1
ATOM 569 C C . ASN A 1 76 ? 10.266 12.463 -9.312 1.00 93.19 76 ASN A C 1
ATOM 571 O O . ASN A 1 76 ? 10.985 11.538 -9.706 1.00 93.19 76 ASN A O 1
ATOM 575 N N . PRO A 1 77 ? 9.313 12.994 -10.108 1.00 91.12 77 PRO A N 1
ATOM 576 C CA . PRO A 1 77 ? 8.994 12.447 -11.427 1.00 91.12 77 PRO A CA 1
ATOM 577 C C . PRO A 1 77 ? 10.196 12.399 -12.380 1.00 91.12 77 PRO A C 1
ATOM 579 O O . PRO A 1 77 ? 10.278 11.514 -13.233 1.00 91.12 77 PRO A O 1
ATOM 582 N N . ALA A 1 78 ? 11.142 13.337 -12.258 1.00 91.25 78 ALA A N 1
ATOM 583 C CA . ALA A 1 78 ? 12.320 13.385 -13.119 1.00 91.25 78 ALA A CA 1
ATOM 584 C C . ALA A 1 78 ? 13.318 12.266 -12.785 1.00 91.25 78 ALA A C 1
ATOM 586 O O . ALA A 1 78 ? 13.838 11.614 -13.694 1.00 91.25 78 ALA A O 1
ATOM 587 N N . GLU A 1 79 ? 13.555 12.006 -11.498 1.00 92.75 79 GLU A N 1
ATOM 588 C CA . GLU A 1 79 ? 14.423 10.911 -11.046 1.00 92.75 79 GLU A CA 1
ATOM 589 C C . GLU A 1 79 ? 13.813 9.545 -11.358 1.00 92.75 79 GLU A C 1
ATOM 591 O O . GLU A 1 79 ? 14.501 8.685 -11.915 1.00 92.75 79 GLU A O 1
ATOM 596 N N . VAL A 1 80 ? 12.510 9.376 -11.113 1.00 94.31 80 VAL A N 1
ATOM 597 C CA . VAL A 1 80 ? 11.779 8.148 -11.459 1.00 94.31 80 VAL A CA 1
ATOM 598 C C . VAL A 1 80 ? 11.805 7.917 -12.966 1.00 94.31 80 VAL A C 1
ATOM 600 O O . VAL A 1 80 ? 12.167 6.831 -13.416 1.00 94.31 80 VAL A O 1
ATOM 603 N N . SER A 1 81 ? 11.517 8.943 -13.774 1.00 93.81 81 SER A N 1
ATOM 604 C CA . SER A 1 81 ? 11.598 8.841 -15.235 1.00 93.81 81 SER A CA 1
ATOM 605 C C . SER A 1 81 ? 13.004 8.438 -15.693 1.00 93.81 81 SER A C 1
ATOM 607 O O . SER A 1 81 ? 13.139 7.598 -16.582 1.00 93.81 81 SER A O 1
ATOM 609 N N . LYS A 1 82 ? 14.064 8.984 -15.088 1.00 93.81 82 LYS A N 1
ATOM 610 C CA . LYS A 1 82 ? 15.449 8.610 -15.411 1.00 93.81 82 LYS A CA 1
ATOM 611 C C . LYS A 1 82 ? 15.756 7.161 -15.025 1.00 93.81 82 LYS A C 1
ATOM 613 O O . LYS A 1 82 ? 16.414 6.460 -15.789 1.00 93.81 82 LYS A O 1
ATOM 618 N N . ALA A 1 83 ? 15.276 6.693 -13.877 1.00 93.06 83 ALA A N 1
ATOM 619 C CA . ALA A 1 83 ? 15.463 5.312 -13.433 1.00 93.06 83 ALA A CA 1
ATOM 620 C C . ALA A 1 83 ? 14.682 4.299 -14.293 1.00 93.06 83 ALA A C 1
ATOM 622 O O . ALA A 1 83 ? 15.156 3.190 -14.547 1.00 93.06 83 ALA A O 1
ATOM 623 N N . VAL A 1 84 ? 13.492 4.677 -14.768 1.00 94.12 84 VAL A N 1
ATOM 624 C CA . VAL A 1 84 ? 12.611 3.811 -15.564 1.00 94.12 84 VAL A CA 1
ATOM 625 C C . VAL A 1 84 ? 13.042 3.744 -17.031 1.00 94.12 84 VAL A C 1
ATOM 627 O O . VAL A 1 84 ? 13.162 2.644 -17.572 1.00 94.12 84 VAL A O 1
ATOM 630 N N . PHE A 1 85 ? 13.301 4.890 -17.667 1.00 94.12 85 PHE A N 1
ATOM 631 C CA . PHE A 1 85 ? 13.610 4.978 -19.102 1.00 94.12 85 PHE A CA 1
ATOM 632 C C . PHE A 1 85 ? 15.115 5.039 -19.413 1.00 94.12 85 PHE A C 1
ATOM 634 O O . PHE A 1 85 ? 15.524 4.885 -20.566 1.00 94.12 85 PHE A O 1
ATOM 641 N N . GLY A 1 86 ? 15.965 5.243 -18.404 1.00 90.81 86 GLY A N 1
ATOM 642 C CA . GLY A 1 86 ? 17.408 5.357 -18.582 1.00 90.81 86 GLY A CA 1
ATOM 643 C C . GLY A 1 86 ? 17.778 6.577 -19.425 1.00 90.81 86 GLY A C 1
ATOM 644 O O . GLY A 1 86 ? 17.539 7.717 -19.037 1.00 90.81 86 GLY A O 1
ATOM 645 N N . ARG A 1 87 ? 18.406 6.331 -20.580 1.00 88.81 87 ARG A N 1
ATOM 646 C CA . ARG A 1 87 ? 18.806 7.378 -21.538 1.00 88.81 87 ARG A CA 1
ATOM 647 C C . ARG A 1 87 ? 17.728 7.686 -22.578 1.00 88.81 87 ARG A C 1
ATOM 649 O O . ARG A 1 87 ? 17.884 8.636 -23.338 1.00 88.81 87 ARG A O 1
ATOM 656 N N . THR A 1 88 ? 16.676 6.875 -22.646 1.00 89.69 88 THR A N 1
ATOM 657 C CA . THR A 1 88 ? 15.612 7.042 -23.633 1.00 89.69 88 THR A CA 1
ATOM 658 C C . THR A 1 88 ? 14.684 8.166 -23.198 1.00 89.69 88 THR A C 1
ATOM 660 O O . THR A 1 88 ? 14.221 8.181 -22.061 1.00 89.69 88 THR A O 1
ATOM 663 N N . LEU A 1 89 ? 14.392 9.098 -24.105 1.00 89.94 89 LEU A N 1
ATOM 664 C CA . LEU A 1 89 ? 13.408 10.146 -23.859 1.00 89.94 89 LEU A CA 1
ATOM 665 C C . LEU A 1 89 ? 11.997 9.576 -24.102 1.00 89.94 89 LEU A C 1
ATOM 667 O O . LEU A 1 89 ? 11.712 9.169 -25.231 1.00 89.94 89 LEU A O 1
ATOM 671 N N . PRO A 1 90 ? 11.123 9.496 -23.083 1.00 93.75 90 PRO A N 1
ATOM 672 C CA . PRO A 1 90 ? 9.765 9.004 -23.272 1.00 93.75 90 PRO A CA 1
ATOM 673 C C . PRO A 1 90 ? 8.871 10.055 -23.938 1.00 93.75 90 PRO A C 1
ATOM 675 O O . PRO A 1 90 ? 9.046 11.258 -23.737 1.00 93.75 90 PRO A O 1
ATOM 678 N N . SER A 1 91 ? 7.862 9.584 -24.668 1.00 93.62 91 SER A N 1
ATOM 679 C CA . SER A 1 91 ? 6.698 10.389 -25.029 1.00 93.62 91 SER A CA 1
ATOM 680 C C . SER A 1 91 ? 5.855 10.600 -23.777 1.00 93.62 91 SER A C 1
ATOM 682 O O . SER A 1 91 ? 5.477 9.627 -23.124 1.00 93.62 91 SER A O 1
ATOM 684 N N . LYS A 1 92 ? 5.576 11.856 -23.434 1.00 91.00 92 LYS A N 1
ATOM 685 C CA . LYS A 1 92 ? 4.765 12.229 -22.269 1.00 91.00 92 LYS A CA 1
ATOM 686 C C . LYS A 1 92 ? 3.400 12.716 -22.721 1.00 91.00 92 LYS A C 1
ATOM 688 O O . LYS A 1 92 ? 3.311 13.399 -23.741 1.00 91.00 92 LYS A O 1
ATOM 693 N N . ASP A 1 93 ? 2.370 12.393 -21.953 1.00 88.25 93 ASP A N 1
ATOM 694 C CA . ASP A 1 93 ? 1.041 12.951 -22.167 1.00 88.25 93 ASP A CA 1
ATOM 695 C C . ASP A 1 93 ? 1.082 14.486 -21.993 1.00 88.25 93 ASP A C 1
ATOM 697 O O . ASP A 1 93 ? 1.598 14.969 -20.976 1.00 88.25 93 ASP A O 1
ATOM 701 N N . PRO A 1 94 ? 0.581 15.282 -22.958 1.00 82.75 94 PRO A N 1
ATOM 702 C CA . PRO A 1 94 ? 0.508 16.737 -22.823 1.00 82.75 94 PRO A CA 1
ATOM 703 C C . PRO A 1 94 ? -0.295 17.202 -21.596 1.00 82.75 94 PRO A C 1
ATOM 705 O O . PRO A 1 94 ? -0.024 18.288 -21.076 1.00 82.75 94 PRO A O 1
ATOM 708 N N . LEU A 1 95 ? -1.234 16.391 -21.099 1.00 83.31 95 LEU A N 1
ATOM 709 C CA . LEU A 1 95 ? -2.069 16.714 -19.937 1.00 83.31 95 LEU A CA 1
ATOM 710 C C . LEU A 1 95 ? -1.348 16.520 -18.595 1.00 83.31 95 LEU A C 1
ATOM 712 O O . LEU A 1 95 ? -1.847 16.960 -17.565 1.00 83.31 95 LEU A O 1
ATOM 716 N N . CYS A 1 96 ? -0.150 15.927 -18.575 1.00 84.06 96 CYS A N 1
ATOM 717 C CA . CYS A 1 96 ? 0.633 15.730 -17.348 1.00 84.06 96 CYS A CA 1
ATOM 718 C C . CYS A 1 96 ? 0.927 17.023 -16.572 1.00 84.06 96 CYS A C 1
ATOM 720 O O . CYS A 1 96 ? 1.140 16.980 -15.364 1.00 84.06 96 CYS A O 1
ATOM 722 N N . ASN A 1 97 ? 0.980 18.161 -17.267 1.00 78.62 97 ASN A N 1
ATOM 723 C CA . ASN A 1 97 ? 1.269 19.463 -16.664 1.00 78.62 97 ASN A CA 1
ATOM 724 C C . ASN A 1 97 ? 0.003 20.294 -16.409 1.00 78.62 97 ASN A C 1
ATOM 726 O O . ASN A 1 97 ? 0.118 21.454 -16.014 1.00 78.62 97 ASN A O 1
ATOM 730 N N . GLN A 1 98 ? -1.185 19.743 -16.668 1.00 80.12 98 GLN A N 1
ATOM 731 C CA . GLN A 1 98 ? -2.448 20.438 -16.457 1.00 80.12 98 GLN A CA 1
ATOM 732 C C . GLN A 1 98 ? -3.007 20.078 -15.074 1.00 80.12 98 GLN A C 1
ATOM 734 O O . GLN A 1 98 ? -3.267 18.908 -14.808 1.00 80.12 98 GLN A O 1
ATOM 739 N N . PRO A 1 99 ? -3.152 21.057 -14.162 1.00 74.19 99 PRO A N 1
ATOM 740 C CA . PRO A 1 99 ? -3.661 20.800 -12.815 1.00 74.19 99 PRO A CA 1
ATOM 741 C C . PRO A 1 99 ? -5.195 20.742 -12.741 1.00 74.19 99 PRO A C 1
ATOM 743 O O . PRO A 1 99 ? -5.737 20.339 -11.710 1.00 74.19 99 PRO A O 1
ATOM 746 N N . LEU A 1 100 ? -5.875 21.203 -13.793 1.0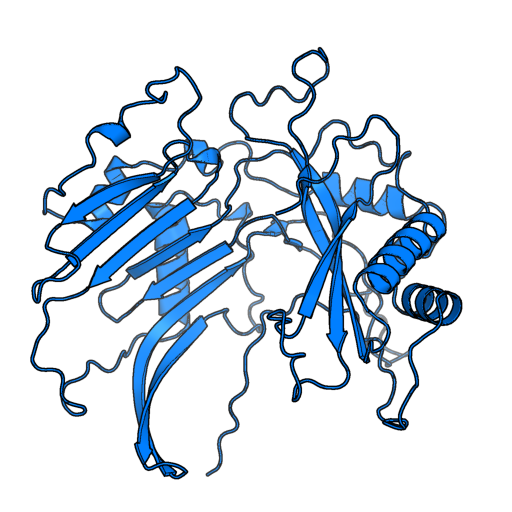0 80.44 100 LEU A N 1
ATOM 747 C CA . LEU A 1 100 ? -7.324 21.327 -13.888 1.00 80.44 100 LEU A CA 1
ATOM 748 C C . LEU A 1 100 ? -7.801 20.732 -15.210 1.00 80.44 100 LEU A C 1
ATOM 750 O O . LEU A 1 100 ? -7.110 20.834 -16.225 1.00 80.44 100 LEU A O 1
ATOM 754 N N . THR A 1 101 ? -9.001 20.171 -15.183 1.00 77.38 101 THR A N 1
ATOM 755 C CA . THR A 1 101 ? -9.721 19.717 -16.369 1.00 77.38 101 THR A CA 1
ATOM 756 C C . THR A 1 101 ? -10.266 20.912 -17.162 1.00 77.38 101 THR A C 1
ATOM 758 O O . THR A 1 101 ? -10.281 22.056 -16.698 1.00 77.38 101 THR A O 1
ATOM 761 N N . ASN A 1 102 ? -10.786 20.653 -18.366 1.00 78.19 102 ASN A N 1
ATOM 762 C CA . ASN A 1 102 ? -11.410 21.687 -19.200 1.00 78.19 102 ASN A CA 1
ATOM 763 C C . ASN A 1 102 ? -12.662 22.325 -18.561 1.00 78.19 102 ASN A C 1
ATOM 765 O O . ASN A 1 102 ? -13.050 23.418 -18.967 1.00 78.19 102 ASN A O 1
ATOM 769 N N . THR A 1 103 ? -13.293 21.667 -17.581 1.00 81.12 103 THR A N 1
ATOM 770 C CA . THR A 1 103 ? -14.443 22.199 -16.827 1.00 81.12 103 THR A CA 1
ATOM 771 C C . THR A 1 103 ? -14.024 23.043 -15.622 1.00 81.12 103 THR A C 1
ATOM 773 O O . THR A 1 103 ? -14.881 23.602 -14.944 1.00 81.12 103 THR A O 1
ATOM 776 N N . GLY A 1 104 ? -12.717 23.191 -15.373 1.00 76.00 104 GLY A N 1
ATOM 777 C CA . GLY A 1 104 ? -12.178 23.902 -14.211 1.00 76.00 104 GLY A CA 1
ATOM 778 C C . GLY A 1 104 ? -12.134 23.051 -12.943 1.00 76.00 104 GLY A C 1
ATOM 779 O O . GLY A 1 104 ? -11.663 23.531 -11.911 1.00 76.00 104 GLY A O 1
ATOM 780 N N . ASP A 1 105 ? -12.574 21.795 -13.026 1.00 76.25 105 ASP A N 1
ATOM 781 C CA . ASP A 1 105 ? -12.488 20.851 -11.926 1.00 76.25 105 ASP A CA 1
ATOM 782 C C . ASP A 1 105 ? -11.053 20.381 -11.729 1.00 76.25 105 ASP A C 1
ATOM 784 O O . ASP A 1 105 ? -10.211 20.388 -12.631 1.00 76.25 105 ASP A O 1
ATOM 788 N N . VAL A 1 106 ? -10.790 19.935 -10.514 1.00 73.00 106 VAL A N 1
ATOM 789 C CA . VAL A 1 106 ? -9.565 19.244 -10.155 1.00 73.00 106 VAL A CA 1
ATOM 790 C C . VAL A 1 106 ? -9.341 18.032 -11.069 1.00 73.00 106 VAL A C 1
ATOM 792 O O . VAL A 1 106 ? -10.205 17.172 -11.179 1.00 73.00 106 VAL A O 1
ATOM 795 N N . ASP A 1 107 ? -8.159 17.952 -11.681 1.00 77.12 107 ASP A N 1
ATOM 796 C CA . ASP A 1 107 ? -7.751 16.796 -12.480 1.00 77.12 107 ASP A CA 1
ATOM 797 C C . ASP A 1 107 ? -7.102 15.729 -11.576 1.00 77.12 107 ASP A C 1
ATOM 799 O O . ASP A 1 107 ? -6.047 15.961 -10.967 1.00 77.12 107 ASP A O 1
ATOM 803 N N . GLU A 1 108 ? -7.776 14.586 -11.443 1.00 77.50 108 GLU A N 1
ATOM 804 C CA . GLU A 1 108 ? -7.328 13.425 -10.659 1.00 77.50 108 GLU A CA 1
ATOM 805 C C . GLU A 1 108 ? -6.729 12.314 -11.531 1.00 77.50 108 GLU A C 1
ATOM 807 O O . GLU A 1 108 ? -6.343 11.267 -11.007 1.00 77.50 108 GLU A O 1
ATOM 812 N N . ASP A 1 109 ? -6.600 12.544 -12.842 1.00 85.56 109 ASP A N 1
ATOM 813 C CA . ASP A 1 109 ? -6.086 11.542 -13.767 1.00 85.56 109 ASP A CA 1
ATOM 814 C C . ASP A 1 109 ? -4.601 11.235 -13.514 1.00 85.56 109 ASP A C 1
ATOM 816 O O . ASP A 1 109 ? -3.869 11.889 -12.754 1.00 85.56 109 ASP A O 1
ATOM 820 N N . GLU A 1 110 ? -4.114 10.220 -14.218 1.00 89.81 110 GLU A N 1
ATOM 821 C CA . GLU A 1 110 ? -2.714 9.838 -14.192 1.00 89.81 110 GLU A CA 1
ATOM 822 C C . GLU A 1 110 ? -1.899 10.562 -15.273 1.00 89.81 110 GLU A C 1
ATOM 824 O O . GLU A 1 110 ? -2.334 10.778 -16.406 1.00 89.81 110 GLU A O 1
ATOM 829 N N . CYS A 1 111 ? -0.668 10.928 -14.928 1.00 92.00 111 CYS A N 1
ATOM 830 C CA . CYS A 1 111 ? 0.335 11.357 -15.881 1.00 92.00 111 CYS A CA 1
ATOM 831 C C . CYS A 1 111 ? 1.023 10.135 -16.491 1.00 92.00 111 CYS A C 1
ATOM 833 O O . CYS A 1 111 ? 1.774 9.424 -15.820 1.00 92.00 111 CYS A O 1
ATOM 835 N N . ASN A 1 112 ? 0.815 9.943 -17.792 1.00 94.12 112 ASN A N 1
ATOM 836 C CA . ASN A 1 112 ? 1.371 8.831 -18.546 1.00 94.12 112 ASN A CA 1
ATOM 837 C C . ASN A 1 112 ? 2.628 9.237 -19.323 1.00 94.12 112 ASN A C 1
ATOM 839 O O . ASN A 1 112 ? 2.704 10.281 -19.973 1.00 94.12 112 ASN A O 1
ATOM 843 N N . SER A 1 113 ? 3.638 8.379 -19.285 1.00 95.06 113 SER A N 1
ATOM 844 C CA . SER A 1 113 ? 4.854 8.474 -20.086 1.00 95.06 113 SER A CA 1
ATOM 845 C C . SER A 1 113 ? 5.190 7.102 -20.645 1.00 95.06 113 SER A C 1
ATOM 847 O O . SER A 1 113 ? 5.135 6.107 -19.925 1.00 95.06 113 SER A O 1
ATOM 849 N N . SER A 1 114 ? 5.562 7.018 -21.919 1.00 95.88 114 SER A N 1
ATOM 850 C CA . SER A 1 114 ? 5.911 5.737 -22.535 1.00 95.88 114 SER A CA 1
ATOM 851 C C . SER A 1 114 ? 7.010 5.842 -23.586 1.00 95.88 114 SER A C 1
ATOM 853 O O . SER A 1 114 ? 7.308 6.907 -24.123 1.00 95.88 114 SER A O 1
ATOM 855 N N . SER A 1 115 ? 7.649 4.713 -23.869 1.00 95.44 115 SER A N 1
ATOM 856 C CA . SER A 1 115 ? 8.605 4.546 -24.957 1.00 95.44 115 SER A CA 1
ATOM 857 C C . SER A 1 115 ? 8.357 3.205 -25.638 1.00 95.44 115 SER A C 1
ATOM 859 O O . SER A 1 115 ? 8.199 2.191 -24.960 1.00 95.44 115 SER A O 1
ATOM 861 N N . GLY A 1 116 ? 8.318 3.202 -26.972 1.00 91.94 116 GLY A N 1
ATOM 862 C CA . GLY A 1 116 ? 7.866 2.058 -27.766 1.00 91.94 116 GLY A CA 1
ATOM 863 C C . GLY A 1 116 ? 6.343 2.008 -27.918 1.00 91.94 116 GLY A C 1
ATOM 864 O O . GLY A 1 116 ? 5.629 2.895 -27.459 1.00 91.94 116 GLY A O 1
ATOM 865 N N . ALA A 1 117 ? 5.839 0.963 -28.577 1.00 89.19 117 ALA A N 1
ATOM 866 C CA . ALA A 1 117 ? 4.408 0.786 -28.821 1.00 89.19 117 ALA A CA 1
ATOM 867 C C . ALA A 1 117 ? 3.815 -0.285 -27.885 1.00 89.19 117 ALA A C 1
ATOM 869 O O . ALA A 1 117 ? 4.343 -1.405 -27.867 1.00 89.19 117 ALA A O 1
ATOM 870 N N . PRO A 1 118 ? 2.697 -0.011 -27.180 1.00 86.00 118 PRO A N 1
ATOM 871 C CA . PRO A 1 118 ? 2.099 -0.955 -26.228 1.00 86.00 118 PRO A CA 1
ATOM 872 C C . PRO A 1 118 ? 1.719 -2.283 -26.895 1.00 86.00 118 PRO A C 1
ATOM 874 O O . PRO A 1 118 ? 1.997 -3.353 -26.355 1.00 86.00 118 PRO A O 1
ATOM 877 N N . ASN A 1 119 ? 1.213 -2.213 -28.129 1.00 87.00 119 ASN A N 1
ATOM 878 C CA . ASN A 1 119 ? 0.812 -3.371 -28.935 1.00 87.00 119 ASN A CA 1
ATOM 879 C C . ASN A 1 119 ? 1.859 -3.793 -29.979 1.00 87.00 119 ASN A C 1
ATOM 881 O O . ASN A 1 119 ? 1.597 -4.686 -30.776 1.00 87.00 119 ASN A O 1
ATOM 885 N N . GLY A 1 120 ? 3.033 -3.155 -30.007 1.00 83.62 120 GLY A N 1
ATOM 886 C CA . GLY A 1 120 ? 4.104 -3.528 -30.936 1.00 83.62 120 GLY A CA 1
ATOM 887 C C . GLY A 1 120 ? 4.900 -4.747 -30.466 1.00 83.62 120 GLY A C 1
ATOM 888 O O . GLY A 1 120 ? 4.777 -5.171 -29.316 1.00 83.62 120 GLY A O 1
ATOM 889 N N . ASP A 1 121 ? 5.776 -5.256 -31.331 1.00 83.25 121 ASP A N 1
ATOM 890 C CA . ASP A 1 121 ? 6.706 -6.349 -31.000 1.00 83.25 121 ASP A CA 1
ATOM 891 C C . ASP A 1 121 ? 8.029 -5.855 -30.387 1.00 83.25 121 ASP A C 1
ATOM 893 O O . ASP A 1 121 ? 8.816 -6.632 -29.846 1.00 83.25 121 ASP A O 1
ATOM 897 N N . GLY A 1 122 ? 8.278 -4.545 -30.438 1.00 87.38 122 GLY A N 1
ATOM 898 C CA . GLY A 1 122 ? 9.459 -3.916 -29.853 1.00 87.38 122 GLY A CA 1
ATOM 899 C C . GLY A 1 122 ? 9.428 -3.834 -28.324 1.00 87.38 122 GLY A C 1
ATOM 900 O O . GLY A 1 122 ? 8.416 -4.107 -27.669 1.00 87.38 122 GLY A O 1
ATOM 901 N N . ALA A 1 123 ? 10.556 -3.410 -27.749 1.00 90.81 123 ALA A N 1
ATOM 902 C CA . ALA A 1 123 ? 10.620 -3.084 -26.330 1.00 90.81 123 ALA A CA 1
ATOM 903 C C . ALA A 1 123 ? 9.623 -1.962 -26.014 1.00 90.81 123 ALA A C 1
ATOM 905 O O . ALA A 1 123 ? 9.444 -1.039 -26.811 1.00 90.81 123 ALA A O 1
ATOM 906 N N . PHE A 1 124 ? 8.964 -2.067 -24.869 1.00 93.88 124 PHE A N 1
ATOM 907 C CA . PHE A 1 124 ? 7.997 -1.088 -24.405 1.00 93.88 124 PHE A CA 1
ATOM 908 C C . PHE A 1 124 ? 8.243 -0.787 -22.938 1.00 93.88 124 PHE A C 1
ATOM 910 O O . PHE A 1 124 ? 8.393 -1.702 -22.133 1.00 93.88 124 PHE A O 1
ATOM 917 N N . THR A 1 125 ? 8.264 0.491 -22.596 1.00 96.19 125 THR A N 1
ATOM 918 C CA . THR A 1 125 ? 8.336 0.950 -21.214 1.00 96.19 125 THR A CA 1
ATOM 919 C C . THR A 1 125 ? 7.228 1.960 -20.992 1.00 96.19 125 THR A C 1
ATOM 921 O O . THR A 1 125 ? 7.064 2.868 -21.804 1.00 96.19 125 THR A O 1
ATOM 924 N N . ALA A 1 126 ? 6.505 1.828 -19.890 1.00 96.25 126 ALA A N 1
ATOM 925 C CA . ALA A 1 126 ? 5.498 2.773 -19.443 1.00 96.25 126 ALA A CA 1
ATOM 926 C C . ALA A 1 126 ? 5.729 3.149 -17.978 1.00 96.25 126 ALA A C 1
ATOM 928 O O . ALA A 1 126 ? 6.144 2.323 -17.163 1.00 96.25 126 ALA A O 1
ATOM 929 N N . LEU A 1 127 ? 5.449 4.411 -17.680 1.00 96.62 127 LEU A N 1
ATOM 930 C CA . LEU A 1 127 ? 5.351 4.989 -16.352 1.00 96.62 127 LEU A CA 1
ATOM 931 C C . LEU A 1 127 ? 4.029 5.752 -16.303 1.00 96.62 127 LEU A C 1
ATOM 933 O O . LEU A 1 127 ? 3.829 6.666 -17.101 1.00 96.62 127 LEU A O 1
ATOM 937 N N . SER A 1 128 ? 3.173 5.389 -15.362 1.00 95.56 128 SER A N 1
ATOM 938 C CA . SER A 1 128 ? 1.978 6.135 -14.995 1.00 95.56 128 SER A CA 1
ATOM 939 C C . SER A 1 128 ? 2.069 6.512 -13.522 1.00 95.56 128 SER A C 1
ATOM 941 O O . SER A 1 128 ? 2.579 5.731 -12.718 1.00 95.56 128 SER A O 1
ATOM 943 N N . PHE A 1 129 ? 1.621 7.702 -13.149 1.00 94.12 129 PHE A N 1
ATOM 944 C CA . PHE A 1 129 ? 1.487 8.099 -11.749 1.00 94.12 129 PHE A CA 1
ATOM 945 C C . PHE A 1 129 ? 0.375 9.129 -11.598 1.00 94.12 129 PHE A C 1
ATOM 947 O O . PHE A 1 129 ? 0.155 9.922 -12.510 1.00 94.12 129 PHE A O 1
ATOM 954 N N . SER A 1 130 ? -0.300 9.173 -10.450 1.00 90.31 130 SER A N 1
ATOM 955 C CA . SER A 1 130 ? -1.320 10.194 -10.186 1.00 90.31 130 SER A CA 1
ATOM 956 C C . SER A 1 130 ? -0.740 11.598 -10.375 1.00 90.31 130 SER A C 1
ATOM 958 O O . SER A 1 130 ? 0.252 11.941 -9.721 1.00 90.31 130 SER A O 1
ATOM 960 N N . LYS A 1 131 ? -1.382 12.456 -11.186 1.00 87.81 131 LYS A N 1
ATOM 961 C CA . LYS A 1 131 ? -1.020 13.892 -11.269 1.00 87.81 131 LYS A CA 1
ATOM 962 C C . LYS A 1 131 ? -1.001 14.520 -9.872 1.00 87.81 131 LYS A C 1
ATOM 964 O O . LYS A 1 131 ? -0.154 15.347 -9.533 1.00 87.81 131 LYS A O 1
ATOM 969 N N . ARG A 1 132 ? -1.901 14.029 -9.021 1.00 84.50 132 ARG A N 1
ATOM 970 C CA . ARG A 1 132 ? -1.960 14.248 -7.581 1.00 84.50 132 ARG A CA 1
ATOM 971 C C . ARG A 1 132 ? -1.278 13.119 -6.827 1.00 84.50 132 ARG A C 1
ATOM 973 O O . ARG A 1 132 ? -1.920 12.208 -6.323 1.00 84.50 132 ARG A O 1
ATOM 980 N N . ILE A 1 133 ? 0.038 13.213 -6.689 1.00 86.38 133 ILE A N 1
ATOM 981 C CA . ILE A 1 133 ? 0.847 12.153 -6.070 1.00 86.38 133 ILE A CA 1
ATOM 982 C C . ILE A 1 133 ? 0.469 11.821 -4.610 1.00 86.38 133 ILE A C 1
ATOM 984 O O . ILE A 1 133 ? 0.827 10.763 -4.107 1.00 86.38 133 ILE A O 1
ATOM 988 N N . HIS A 1 134 ? -0.296 12.677 -3.923 1.00 80.25 134 HIS A N 1
ATOM 989 C CA . HIS A 1 134 ? -0.852 12.350 -2.607 1.00 80.25 134 HIS A CA 1
ATOM 990 C C . HIS A 1 134 ? -1.863 11.197 -2.636 1.00 80.25 134 HIS A C 1
ATOM 992 O O . HIS A 1 134 ? -2.040 10.584 -1.589 1.00 80.25 134 HIS A O 1
ATOM 998 N N . LEU A 1 135 ? -2.461 10.892 -3.800 1.00 82.12 135 LEU A N 1
ATOM 999 C CA . LEU A 1 135 ? -3.288 9.703 -4.043 1.00 82.12 135 LEU A CA 1
ATOM 1000 C C . LEU A 1 135 ? -2.451 8.410 -4.048 1.00 82.12 135 LEU A C 1
ATOM 1002 O O . LEU A 1 135 ? -2.938 7.341 -3.698 1.00 82.12 135 LEU A O 1
ATOM 1006 N N . GLY A 1 136 ? -1.160 8.526 -4.378 1.00 87.19 136 GLY A N 1
ATOM 1007 C CA . GLY A 1 136 ? -0.178 7.463 -4.195 1.00 87.19 136 GLY A CA 1
ATOM 1008 C C . GLY A 1 136 ? -0.216 6.337 -5.227 1.00 87.19 136 GLY A C 1
ATOM 1009 O O . GLY A 1 136 ? 0.337 5.278 -4.936 1.00 87.19 136 GLY A O 1
ATOM 1010 N N . ASN A 1 137 ? -0.818 6.539 -6.407 1.00 93.25 137 ASN A N 1
ATOM 1011 C CA . ASN A 1 137 ? -0.784 5.537 -7.475 1.00 93.25 137 ASN A CA 1
ATOM 1012 C C . ASN A 1 137 ? 0.435 5.743 -8.379 1.00 93.25 137 ASN A C 1
ATOM 1014 O O . ASN A 1 137 ? 0.679 6.850 -8.871 1.00 93.25 137 ASN A O 1
ATOM 1018 N N . ILE A 1 138 ? 1.207 4.676 -8.594 1.00 95.94 138 ILE A N 1
ATOM 1019 C CA . ILE A 1 138 ? 2.372 4.648 -9.485 1.00 95.94 138 ILE A CA 1
ATOM 1020 C C . ILE A 1 138 ? 2.430 3.282 -10.166 1.00 95.94 138 ILE A C 1
ATOM 1022 O O . ILE A 1 138 ? 2.577 2.259 -9.502 1.00 95.94 138 ILE A O 1
ATOM 1026 N N . THR A 1 139 ? 2.418 3.256 -11.493 1.00 97.25 139 THR A N 1
ATOM 1027 C CA . THR A 1 139 ? 2.566 2.036 -12.289 1.00 97.25 139 THR A CA 1
ATOM 1028 C C . THR A 1 139 ? 3.775 2.140 -13.206 1.00 97.25 139 THR A C 1
ATOM 1030 O O . THR A 1 139 ? 3.944 3.104 -13.947 1.00 97.25 139 THR A O 1
ATOM 1033 N N . ILE A 1 140 ? 4.624 1.120 -13.186 1.00 97.12 140 ILE A N 1
ATOM 1034 C CA . ILE A 1 140 ? 5.771 0.953 -14.073 1.00 97.12 140 ILE A CA 1
ATOM 1035 C C . ILE A 1 140 ? 5.641 -0.401 -14.747 1.00 97.12 140 ILE A C 1
ATOM 1037 O O . ILE A 1 140 ? 5.486 -1.426 -14.083 1.00 97.12 140 ILE A O 1
ATOM 1041 N N . LEU A 1 141 ? 5.788 -0.409 -16.065 1.00 95.12 141 LEU A N 1
ATOM 1042 C CA . LEU A 1 141 ? 5.803 -1.626 -16.859 1.00 95.12 141 LEU A CA 1
ATOM 1043 C C . LEU A 1 141 ? 6.959 -1.571 -17.847 1.00 95.12 141 LEU A C 1
ATOM 1045 O O . LEU A 1 141 ? 7.045 -0.645 -18.650 1.00 95.12 141 LEU A O 1
ATOM 1049 N N . LYS A 1 142 ? 7.827 -2.579 -17.821 1.00 93.06 142 LYS A N 1
ATOM 1050 C CA . LYS A 1 142 ? 8.847 -2.815 -18.841 1.00 93.06 142 LYS A CA 1
ATOM 1051 C C . LYS A 1 142 ? 8.569 -4.147 -19.507 1.00 93.06 142 LYS A C 1
ATOM 1053 O O . LYS A 1 142 ? 8.457 -5.185 -18.862 1.00 93.06 142 LYS A O 1
ATOM 1058 N N . ARG A 1 143 ? 8.501 -4.111 -20.827 1.00 87.94 143 ARG A N 1
ATOM 1059 C CA . ARG A 1 143 ? 8.408 -5.270 -21.696 1.00 87.94 143 ARG A CA 1
ATOM 1060 C C . ARG A 1 143 ? 9.644 -5.270 -22.595 1.00 87.94 143 ARG A C 1
ATOM 1062 O O . ARG A 1 143 ? 9.841 -4.310 -23.345 1.00 87.94 143 ARG A O 1
ATOM 1069 N N . PRO A 1 144 ? 10.486 -6.312 -22.558 1.00 84.00 144 PRO A N 1
ATOM 1070 C CA . PRO A 1 144 ? 11.575 -6.435 -23.519 1.00 84.00 144 PRO A CA 1
ATOM 1071 C C . PRO A 1 144 ? 11.018 -6.616 -24.939 1.00 84.00 144 PRO A C 1
ATOM 1073 O O . PRO A 1 144 ? 9.867 -7.007 -25.121 1.00 84.00 144 PRO A O 1
ATOM 1076 N N . ALA A 1 145 ? 11.833 -6.343 -25.960 1.00 82.50 145 ALA A N 1
ATOM 1077 C CA . ALA A 1 145 ? 11.453 -6.665 -27.334 1.00 82.50 145 ALA A CA 1
ATOM 1078 C C . ALA A 1 145 ? 11.174 -8.168 -27.456 1.00 82.50 145 ALA A C 1
ATOM 1080 O O . ALA A 1 145 ? 11.944 -8.978 -26.924 1.00 82.50 145 ALA A O 1
ATOM 1081 N N . ARG A 1 146 ? 10.088 -8.530 -28.147 1.00 67.88 146 ARG A N 1
ATOM 1082 C CA . ARG A 1 146 ? 9.736 -9.926 -28.400 1.00 67.88 146 ARG A CA 1
ATOM 1083 C C . ARG A 1 146 ? 10.865 -10.563 -29.203 1.00 67.88 146 ARG A C 1
ATOM 1085 O O . ARG A 1 146 ? 11.119 -10.202 -30.347 1.00 67.88 146 ARG A O 1
ATOM 1092 N N . LYS A 1 147 ? 11.567 -11.498 -28.574 1.00 66.38 147 LYS A N 1
ATOM 1093 C CA . LYS A 1 147 ? 12.336 -12.522 -29.284 1.00 66.38 147 LYS A CA 1
ATOM 1094 C C . LYS A 1 147 ? 11.401 -13.707 -29.495 1.00 66.38 147 LYS A C 1
ATOM 1096 O O . LYS A 1 147 ? 10.417 -13.804 -28.769 1.00 66.38 147 LYS A O 1
ATOM 1101 N N . GLU A 1 148 ? 11.666 -14.580 -30.464 1.00 58.59 148 GLU A N 1
ATOM 1102 C CA . GLU A 1 148 ? 10.948 -15.859 -30.535 1.00 58.59 148 GLU A CA 1
ATOM 1103 C C . GLU A 1 148 ? 11.014 -16.516 -29.155 1.00 58.59 148 GLU A C 1
ATOM 1105 O O . GLU A 1 148 ? 12.108 -16.777 -28.665 1.00 58.59 148 GLU A O 1
ATOM 1110 N N . ILE A 1 149 ? 9.870 -16.685 -28.491 1.00 63.59 149 ILE A N 1
ATOM 1111 C CA . ILE A 1 149 ? 9.796 -17.293 -27.164 1.00 63.59 149 ILE A CA 1
ATOM 1112 C C . ILE A 1 149 ? 9.491 -18.767 -27.383 1.00 63.59 149 ILE A C 1
ATOM 1114 O O . ILE A 1 149 ? 8.379 -19.127 -27.766 1.00 63.59 149 ILE A O 1
ATOM 1118 N N . THR A 1 150 ? 10.476 -19.619 -27.141 1.00 65.12 150 THR A N 1
ATOM 1119 C CA . THR A 1 150 ? 10.296 -21.064 -27.052 1.00 65.12 150 THR A CA 1
ATOM 1120 C C . THR A 1 150 ? 10.459 -21.488 -25.592 1.00 65.12 150 THR A C 1
ATOM 1122 O O . THR A 1 150 ? 11.226 -20.873 -24.850 1.00 65.12 150 THR A O 1
ATOM 1125 N N . PRO A 1 151 ? 9.806 -22.577 -25.152 1.00 64.50 151 PRO A N 1
ATOM 1126 C CA . PRO A 1 151 ? 10.022 -23.153 -23.820 1.00 64.50 151 PRO A CA 1
ATOM 1127 C C . PRO A 1 151 ? 11.502 -23.348 -23.444 1.00 64.50 151 PRO A C 1
ATOM 1129 O O . PRO A 1 151 ? 11.860 -23.308 -22.275 1.00 64.50 151 PRO A O 1
ATOM 1132 N N . THR A 1 152 ? 12.370 -23.533 -24.440 1.00 67.06 152 THR A N 1
ATOM 1133 C CA . THR A 1 152 ? 13.811 -23.762 -24.290 1.00 67.06 152 THR A CA 1
ATOM 1134 C C . THR A 1 152 ? 14.665 -22.497 -24.197 1.00 67.06 152 THR A C 1
ATOM 1136 O O . THR A 1 152 ? 15.847 -22.607 -23.878 1.00 67.06 152 THR A O 1
ATOM 1139 N N . ASN A 1 153 ? 14.121 -21.312 -24.492 1.00 71.75 153 ASN A N 1
ATOM 1140 C CA . ASN A 1 153 ? 14.884 -20.058 -24.523 1.00 71.75 153 ASN A CA 1
ATOM 1141 C C . ASN A 1 153 ? 14.353 -18.978 -23.568 1.00 71.75 153 ASN A C 1
ATOM 1143 O O . ASN A 1 153 ? 14.850 -17.847 -23.573 1.00 71.75 153 ASN A O 1
ATOM 1147 N N . LEU A 1 154 ? 13.365 -19.333 -22.744 1.00 74.06 154 LEU A N 1
ATOM 1148 C CA . LEU A 1 154 ? 12.871 -18.472 -21.684 1.00 74.06 154 LEU A CA 1
ATOM 1149 C C . LEU A 1 154 ? 13.979 -18.213 -20.653 1.00 74.06 154 LEU A C 1
ATOM 1151 O O . LEU A 1 154 ? 14.657 -19.155 -20.234 1.00 74.06 154 LEU A O 1
ATOM 1155 N N . PRO A 1 155 ? 14.187 -16.949 -20.244 1.00 73.88 155 PRO A N 1
ATOM 1156 C CA . PRO A 1 155 ? 15.155 -16.633 -19.209 1.00 73.88 155 PRO A CA 1
ATOM 1157 C C . PRO A 1 155 ? 14.657 -17.182 -17.870 1.00 73.88 155 PRO A C 1
ATOM 1159 O O . PRO A 1 155 ? 13.616 -16.760 -17.377 1.00 73.88 155 PRO A O 1
ATOM 1162 N N . ASP A 1 156 ? 15.414 -18.115 -17.301 1.00 82.62 156 ASP A N 1
ATOM 1163 C CA . ASP A 1 156 ? 15.214 -18.584 -15.933 1.00 82.62 156 ASP A CA 1
ATOM 1164 C C . ASP A 1 156 ? 15.883 -17.606 -14.964 1.00 82.62 156 ASP A C 1
ATOM 1166 O O . ASP A 1 156 ? 17.095 -17.370 -15.047 1.00 82.62 156 ASP A O 1
ATOM 1170 N N . VAL A 1 157 ? 15.090 -17.003 -14.082 1.00 87.56 157 VAL A N 1
ATOM 1171 C CA . VAL A 1 157 ? 15.561 -15.995 -13.132 1.00 87.56 157 VAL A CA 1
ATOM 1172 C C . VAL A 1 157 ? 16.339 -16.652 -12.004 1.00 87.56 157 VAL A C 1
ATOM 1174 O O . VAL A 1 157 ? 15.810 -17.457 -11.237 1.00 87.56 157 VAL A O 1
ATOM 1177 N N . LYS A 1 158 ? 17.603 -16.245 -11.861 1.00 89.88 158 LYS A N 1
ATOM 1178 C CA . LYS A 1 158 ? 18.515 -16.748 -10.820 1.00 89.88 158 LYS A CA 1
ATOM 1179 C C . LYS A 1 158 ? 18.505 -15.902 -9.553 1.00 89.88 158 LYS A C 1
ATOM 1181 O O . LYS A 1 158 ? 19.126 -16.286 -8.563 1.00 89.88 158 LYS A O 1
ATOM 1186 N N . LEU A 1 159 ? 17.814 -14.767 -9.579 1.00 91.38 159 LEU A N 1
ATOM 1187 C CA . LEU A 1 159 ? 17.639 -13.881 -8.440 1.00 91.38 159 LEU A CA 1
ATOM 1188 C C . LEU A 1 159 ? 17.031 -14.641 -7.256 1.00 91.38 159 LEU A C 1
ATOM 1190 O O . LEU A 1 159 ? 15.946 -15.223 -7.363 1.00 91.38 159 LEU A O 1
ATOM 1194 N N . ASP A 1 160 ? 17.734 -14.629 -6.125 1.00 92.69 160 ASP A N 1
ATOM 1195 C CA . ASP A 1 160 ? 17.225 -15.181 -4.874 1.00 92.69 160 ASP A CA 1
ATOM 1196 C C . ASP A 1 160 ? 16.191 -14.238 -4.222 1.00 92.69 160 ASP A C 1
ATOM 1198 O O . ASP A 1 160 ? 16.075 -13.056 -4.561 1.00 92.69 160 ASP A O 1
ATOM 1202 N N . GLU A 1 161 ? 15.396 -14.768 -3.291 1.00 92.31 161 GLU A N 1
ATOM 1203 C CA . GLU A 1 161 ? 14.307 -14.014 -2.653 1.00 92.31 161 GLU A CA 1
ATOM 1204 C C . GLU A 1 161 ? 14.821 -12.835 -1.816 1.00 92.31 161 GLU A C 1
ATOM 1206 O O . GLU A 1 161 ? 14.204 -11.770 -1.784 1.00 92.31 161 GLU A O 1
ATOM 1211 N N . LYS A 1 162 ? 15.986 -12.985 -1.179 1.00 93.12 162 LYS A N 1
ATOM 1212 C CA . LYS A 1 162 ? 16.583 -11.946 -0.334 1.00 93.12 162 LYS A CA 1
ATOM 1213 C C . LYS A 1 162 ? 17.068 -10.761 -1.167 1.00 93.12 162 LYS A C 1
ATOM 1215 O O . LYS A 1 162 ? 16.808 -9.612 -0.815 1.00 93.12 162 LYS A O 1
ATOM 1220 N N . ALA A 1 163 ? 17.742 -11.025 -2.277 1.00 94.81 163 ALA A N 1
ATOM 1221 C CA . ALA A 1 163 ? 18.204 -10.042 -3.241 1.00 94.81 163 ALA A CA 1
ATOM 1222 C C . ALA A 1 163 ? 17.023 -9.370 -3.944 1.00 94.81 163 ALA A C 1
ATOM 1224 O O . ALA A 1 163 ? 17.054 -8.153 -4.127 1.00 94.81 163 ALA A O 1
ATOM 1225 N N . ALA A 1 164 ? 15.961 -10.117 -4.265 1.00 95.50 164 ALA A N 1
ATOM 1226 C CA . ALA A 1 164 ? 14.724 -9.547 -4.794 1.00 95.50 164 ALA A CA 1
ATOM 1227 C C . ALA A 1 164 ? 14.079 -8.571 -3.801 1.00 95.50 164 ALA A C 1
ATOM 1229 O O . ALA A 1 164 ? 13.755 -7.444 -4.176 1.00 95.50 164 ALA A O 1
ATOM 1230 N N . TYR A 1 165 ? 13.960 -8.959 -2.528 1.00 95.12 165 TYR A N 1
ATOM 1231 C CA . TYR A 1 165 ? 13.437 -8.088 -1.475 1.00 95.12 165 TYR A CA 1
ATOM 1232 C C . TYR A 1 165 ? 14.295 -6.830 -1.288 1.00 95.12 165 TYR A C 1
ATOM 1234 O O . TYR A 1 165 ? 13.770 -5.720 -1.310 1.00 95.12 165 TYR A O 1
ATOM 1242 N N . ILE A 1 166 ? 15.621 -6.973 -1.183 1.00 95.00 166 ILE A N 1
ATOM 1243 C CA . ILE A 1 166 ? 16.548 -5.835 -1.058 1.00 95.00 166 ILE A CA 1
ATOM 1244 C C . ILE A 1 166 ? 16.444 -4.908 -2.277 1.00 95.00 166 ILE A C 1
ATOM 1246 O O . ILE A 1 166 ? 16.386 -3.688 -2.117 1.00 95.00 166 ILE A O 1
ATOM 1250 N N . GLY A 1 167 ? 16.384 -5.469 -3.487 1.00 95.69 167 GLY A N 1
ATOM 1251 C CA . GLY A 1 167 ? 16.208 -4.714 -4.726 1.00 95.69 167 GLY A CA 1
ATOM 1252 C C . GLY A 1 167 ? 14.892 -3.938 -4.753 1.00 95.69 167 GLY A C 1
ATOM 1253 O O . GLY A 1 167 ? 14.888 -2.757 -5.107 1.00 95.69 167 GLY A O 1
ATOM 1254 N N . ALA A 1 168 ? 13.797 -4.564 -4.314 1.00 96.56 168 ALA A N 1
ATOM 1255 C CA . ALA A 1 168 ? 12.489 -3.928 -4.191 1.00 96.56 168 ALA A CA 1
ATOM 1256 C C . ALA A 1 168 ? 12.503 -2.793 -3.157 1.00 96.56 168 ALA A C 1
ATOM 1258 O O . ALA A 1 168 ? 12.078 -1.687 -3.477 1.00 96.56 168 ALA A O 1
ATOM 1259 N N . MET A 1 169 ? 13.055 -3.016 -1.956 1.00 96.19 169 MET A N 1
ATOM 1260 C CA . MET A 1 169 ? 13.146 -1.979 -0.914 1.00 96.19 169 MET A CA 1
ATOM 1261 C C . MET A 1 169 ? 13.993 -0.793 -1.369 1.00 96.19 169 MET A C 1
ATOM 1263 O O . MET A 1 169 ? 13.644 0.365 -1.123 1.00 96.19 169 MET A O 1
ATOM 1267 N N . LYS A 1 170 ? 15.110 -1.068 -2.051 1.00 95.69 170 LYS A N 1
ATOM 1268 C CA . LYS A 1 170 ? 15.974 -0.031 -2.609 1.00 95.69 170 LYS A CA 1
ATOM 1269 C C . LYS A 1 170 ? 15.215 0.806 -3.632 1.00 95.69 170 LYS A C 1
ATOM 1271 O O . LYS A 1 170 ? 15.225 2.027 -3.551 1.00 95.69 170 LYS A O 1
ATOM 1276 N N . PHE A 1 171 ? 14.516 0.160 -4.561 1.00 96.12 171 PHE A N 1
ATOM 1277 C CA . PHE A 1 171 ? 13.733 0.865 -5.567 1.00 96.12 171 PHE A CA 1
ATOM 1278 C C . PHE A 1 171 ? 12.582 1.673 -4.944 1.00 96.12 171 PHE A C 1
ATOM 1280 O O . PHE A 1 171 ? 12.429 2.855 -5.243 1.00 96.12 171 PHE A O 1
ATOM 1287 N N . ALA A 1 172 ? 11.827 1.081 -4.019 1.00 95.75 172 ALA A N 1
ATOM 1288 C CA . ALA A 1 172 ? 10.749 1.748 -3.293 1.00 95.75 172 ALA A CA 1
ATOM 1289 C C . ALA A 1 172 ? 11.239 3.015 -2.570 1.00 95.75 172 ALA A C 1
ATOM 1291 O O . ALA A 1 172 ? 10.676 4.094 -2.734 1.00 95.75 172 ALA A O 1
ATOM 1292 N N . THR A 1 173 ? 12.322 2.903 -1.802 1.00 94.50 173 THR A N 1
ATOM 1293 C CA . THR A 1 173 ? 12.752 3.980 -0.897 1.00 94.50 173 THR A CA 1
ATOM 1294 C C . THR A 1 173 ? 13.663 5.009 -1.564 1.00 94.50 173 THR A C 1
ATOM 1296 O O . THR A 1 173 ? 13.527 6.201 -1.303 1.00 94.50 173 THR A O 1
ATOM 1299 N N . GLU A 1 174 ? 14.571 4.582 -2.445 1.00 94.38 174 GLU A N 1
ATOM 1300 C CA . GLU A 1 174 ? 15.546 5.472 -3.092 1.00 94.38 174 GLU A CA 1
ATOM 1301 C C . GLU A 1 174 ? 15.071 6.001 -4.447 1.00 94.38 174 GLU A C 1
ATOM 1303 O O . GLU A 1 174 ? 15.525 7.061 -4.862 1.00 94.38 174 GLU A O 1
ATOM 1308 N N . THR A 1 175 ? 14.197 5.276 -5.160 1.00 94.88 175 THR A N 1
ATOM 1309 C CA . THR A 1 175 ? 13.690 5.718 -6.474 1.00 94.88 175 THR A CA 1
ATOM 1310 C C . THR A 1 175 ? 12.291 6.304 -6.375 1.00 94.88 175 THR A C 1
ATOM 1312 O O . THR A 1 175 ? 12.069 7.407 -6.860 1.00 94.88 175 THR A O 1
ATOM 1315 N N . LEU A 1 176 ? 11.342 5.594 -5.754 1.00 95.00 176 LEU A N 1
ATOM 1316 C CA . LEU A 1 176 ? 9.963 6.087 -5.638 1.00 95.00 176 LEU A CA 1
ATOM 1317 C C . LEU A 1 176 ? 9.780 7.088 -4.488 1.00 95.00 176 LEU A C 1
ATOM 1319 O O . LEU A 1 176 ? 8.789 7.810 -4.471 1.00 95.00 176 LEU A O 1
ATOM 1323 N N . GLY A 1 177 ? 10.724 7.157 -3.546 1.00 93.12 177 GLY A N 1
ATOM 1324 C CA . GLY A 1 177 ? 10.633 8.050 -2.390 1.00 93.12 177 GLY A CA 1
ATOM 1325 C C . GLY A 1 177 ? 9.649 7.568 -1.321 1.00 93.12 177 GLY A C 1
ATOM 1326 O O . GLY A 1 177 ? 9.157 8.373 -0.537 1.00 93.12 177 GLY A O 1
ATOM 1327 N N . MET A 1 178 ? 9.340 6.269 -1.282 1.00 93.50 178 MET A N 1
ATOM 1328 C CA . MET A 1 178 ? 8.492 5.686 -0.240 1.00 93.50 178 MET A CA 1
ATOM 1329 C C . MET A 1 178 ? 9.218 5.701 1.109 1.00 93.50 178 MET A C 1
ATOM 1331 O O . MET A 1 178 ? 10.425 5.442 1.184 1.00 93.50 178 MET A O 1
ATOM 1335 N N . SER A 1 179 ? 8.486 5.972 2.189 1.00 91.88 179 SER A N 1
ATOM 1336 C CA . SER A 1 179 ? 9.086 6.009 3.519 1.00 91.88 179 SER A CA 1
ATOM 1337 C C . SER A 1 179 ? 9.413 4.613 4.038 1.00 91.88 179 SER A C 1
ATOM 1339 O O . SER A 1 179 ? 8.577 3.712 4.012 1.00 91.88 179 SER A O 1
ATOM 1341 N N . LYS A 1 180 ? 10.613 4.458 4.607 1.00 90.94 180 LYS A N 1
ATOM 1342 C CA . LYS A 1 180 ? 11.003 3.251 5.352 1.00 90.94 180 LYS A CA 1
ATOM 1343 C C . LYS A 1 180 ? 10.173 3.053 6.619 1.00 90.94 180 LYS A C 1
ATOM 1345 O O . LYS A 1 180 ? 10.053 1.922 7.065 1.00 90.94 180 LYS A O 1
ATOM 1350 N N . MET A 1 181 ? 9.619 4.127 7.187 1.00 89.75 181 MET A N 1
ATOM 1351 C CA . MET A 1 181 ? 8.780 4.053 8.388 1.00 89.75 181 MET A CA 1
ATOM 1352 C C . MET A 1 181 ? 7.417 3.419 8.109 1.00 89.75 181 MET A C 1
ATOM 1354 O O . MET A 1 181 ? 6.796 2.886 9.020 1.00 89.75 181 MET A O 1
ATOM 1358 N N . GLU A 1 182 ? 6.964 3.470 6.855 1.00 89.69 182 GLU A N 1
ATOM 1359 C CA . GLU A 1 182 ? 5.658 2.953 6.439 1.00 89.69 182 GLU A CA 1
ATOM 1360 C C . GLU A 1 182 ? 5.743 1.577 5.754 1.00 89.69 182 GLU A C 1
ATOM 1362 O O . GLU A 1 182 ? 4.742 1.043 5.265 1.00 89.69 182 GLU A O 1
ATOM 1367 N N . ILE A 1 183 ? 6.954 1.016 5.678 1.00 90.12 183 ILE A N 1
ATOM 1368 C CA . ILE A 1 183 ? 7.236 -0.300 5.112 1.00 90.12 183 ILE A CA 1
ATOM 1369 C C . ILE A 1 183 ? 7.670 -1.212 6.266 1.00 90.12 183 ILE A C 1
ATOM 1371 O O . ILE A 1 183 ? 8.788 -1.066 6.769 1.00 90.12 183 ILE A O 1
ATOM 1375 N N . PRO A 1 184 ? 6.824 -2.164 6.697 1.00 83.81 184 PRO A N 1
ATOM 1376 C CA . PRO A 1 184 ? 7.165 -3.046 7.800 1.00 83.81 184 PRO A CA 1
ATOM 1377 C C . PRO A 1 184 ? 8.356 -3.923 7.415 1.00 83.81 184 PRO A C 1
ATOM 1379 O O . PRO A 1 184 ? 8.390 -4.522 6.339 1.00 83.81 184 PRO A O 1
ATOM 1382 N N . THR A 1 185 ? 9.335 -4.020 8.313 1.00 83.75 185 THR A N 1
ATOM 1383 C CA . THR A 1 185 ? 10.454 -4.950 8.142 1.00 83.75 185 THR A CA 1
ATOM 1384 C C . THR A 1 185 ? 10.049 -6.316 8.697 1.00 83.75 185 THR A C 1
ATOM 1386 O O . THR A 1 185 ? 9.721 -6.400 9.883 1.00 83.75 185 THR A O 1
ATOM 1389 N N . PRO A 1 186 ? 10.062 -7.390 7.884 1.00 79.38 186 PRO A N 1
ATOM 1390 C CA . PRO A 1 186 ? 9.781 -8.731 8.377 1.00 79.38 186 PRO A CA 1
ATOM 1391 C C . PRO A 1 186 ? 10.751 -9.121 9.506 1.00 79.38 186 PRO A C 1
ATOM 1393 O O . PRO A 1 186 ? 11.941 -8.799 9.417 1.00 79.38 186 PRO A O 1
ATOM 1396 N N . PRO A 1 187 ? 10.285 -9.827 10.553 1.00 76.50 187 PRO A N 1
ATOM 1397 C CA . PRO A 1 187 ? 11.167 -10.430 11.550 1.00 76.50 187 PRO A CA 1
ATOM 1398 C C . PRO A 1 187 ? 12.233 -11.325 10.900 1.00 76.50 187 PRO A C 1
ATOM 1400 O O . PRO A 1 187 ? 11.985 -11.911 9.850 1.00 76.50 187 PRO A O 1
ATOM 1403 N N . ALA A 1 188 ? 13.399 -11.471 11.538 1.00 74.69 188 ALA A N 1
ATOM 1404 C CA . ALA A 1 188 ? 14.541 -12.197 10.965 1.00 74.69 188 ALA A CA 1
ATOM 1405 C C . ALA A 1 188 ? 14.219 -13.649 10.554 1.00 74.69 188 ALA A C 1
ATOM 1407 O O . ALA A 1 188 ? 14.745 -14.124 9.550 1.00 74.69 188 ALA A O 1
ATOM 1408 N N . ASP A 1 189 ? 13.330 -14.314 11.298 1.00 76.62 189 ASP A N 1
ATOM 1409 C CA . ASP A 1 189 ? 12.917 -15.703 11.063 1.00 76.62 189 ASP A CA 1
ATOM 1410 C C . ASP A 1 189 ? 11.600 -15.822 10.273 1.00 76.62 189 ASP A C 1
ATOM 1412 O O . ASP A 1 189 ? 11.120 -16.928 10.014 1.00 76.62 189 ASP A O 1
ATOM 1416 N N . ALA A 1 190 ? 10.985 -14.694 9.900 1.00 75.50 190 ALA A N 1
ATOM 1417 C CA . ALA A 1 190 ? 9.765 -14.693 9.109 1.00 75.50 190 ALA A CA 1
ATOM 1418 C C . ALA A 1 190 ? 10.090 -14.827 7.611 1.00 75.50 190 ALA A C 1
ATOM 1420 O O . ALA A 1 190 ? 11.058 -14.235 7.125 1.00 75.50 190 ALA A O 1
ATOM 1421 N N . PRO A 1 191 ? 9.272 -15.567 6.847 1.00 83.00 191 PRO A N 1
ATOM 1422 C CA . PRO A 1 191 ? 9.421 -15.627 5.400 1.00 83.00 191 PRO A CA 1
ATOM 1423 C C . PRO A 1 191 ? 9.270 -14.232 4.783 1.00 83.00 191 PRO A C 1
ATOM 1425 O O . PRO A 1 191 ? 8.386 -13.456 5.156 1.00 83.00 191 PRO A O 1
ATOM 1428 N N . LEU A 1 192 ? 10.142 -13.917 3.823 1.00 88.00 192 LEU A N 1
ATOM 1429 C CA . LEU A 1 192 ? 10.071 -12.660 3.087 1.00 88.00 192 LEU A CA 1
ATOM 1430 C C . LEU A 1 192 ? 8.809 -12.633 2.214 1.00 88.00 192 LEU A C 1
ATOM 1432 O O . LEU A 1 192 ? 8.373 -13.679 1.732 1.00 88.00 192 LEU A O 1
ATOM 1436 N N . PRO A 1 193 ? 8.238 -11.447 1.948 1.00 89.69 193 PRO A N 1
ATOM 1437 C CA . PRO A 1 193 ? 7.018 -11.321 1.162 1.00 89.69 193 PRO A CA 1
ATOM 1438 C C . PRO A 1 193 ? 7.305 -11.387 -0.345 1.00 89.69 193 PRO A C 1
ATOM 1440 O O . PRO A 1 193 ? 6.957 -10.485 -1.111 1.00 89.69 193 PRO A O 1
ATOM 1443 N N . VAL A 1 194 ? 8.006 -12.441 -0.757 1.00 92.56 194 VAL A N 1
ATOM 1444 C CA . VAL A 1 194 ? 8.476 -12.661 -2.119 1.00 92.56 194 VAL A CA 1
ATOM 1445 C C . VAL A 1 194 ? 7.844 -13.931 -2.658 1.00 92.56 194 VAL A C 1
ATOM 1447 O O . VAL A 1 194 ? 8.064 -15.020 -2.144 1.00 92.56 194 VAL A O 1
ATOM 1450 N N . ASN A 1 195 ? 7.086 -13.781 -3.733 1.00 91.81 195 ASN A N 1
ATOM 1451 C CA . ASN A 1 195 ? 6.552 -14.879 -4.516 1.00 91.81 195 ASN A CA 1
ATOM 1452 C C . ASN A 1 195 ? 7.372 -15.050 -5.792 1.00 91.81 195 ASN A C 1
ATOM 1454 O O . ASN A 1 195 ? 8.023 -14.121 -6.274 1.00 91.81 195 ASN A O 1
ATOM 1458 N N . THR A 1 196 ? 7.315 -16.239 -6.376 1.00 90.19 196 THR A N 1
ATOM 1459 C CA . THR A 1 196 ? 7.949 -16.510 -7.668 1.00 90.19 196 THR A CA 1
ATOM 1460 C C . THR A 1 196 ? 6.858 -16.711 -8.693 1.00 90.19 196 THR A C 1
ATOM 1462 O O . THR A 1 196 ? 6.014 -17.587 -8.526 1.00 90.19 196 THR A O 1
ATOM 1465 N N . LEU A 1 197 ? 6.863 -15.893 -9.742 1.00 88.25 197 LEU A N 1
ATOM 1466 C CA . LEU A 1 197 ? 6.047 -16.155 -10.913 1.00 88.25 197 LEU A CA 1
ATOM 1467 C C . LEU A 1 197 ? 6.742 -17.242 -11.721 1.00 88.25 197 LEU A C 1
ATOM 1469 O O . LEU A 1 197 ? 7.839 -17.028 -12.244 1.00 88.25 197 LEU A O 1
ATOM 1473 N N . THR A 1 198 ? 6.102 -18.396 -11.817 1.00 86.69 198 THR A N 1
ATOM 1474 C CA . THR A 1 198 ? 6.641 -19.549 -12.521 1.00 86.69 198 THR A CA 1
ATOM 1475 C C . THR A 1 198 ? 5.739 -19.954 -13.675 1.00 86.69 198 THR A C 1
ATOM 1477 O O . THR A 1 198 ? 4.515 -19.829 -13.623 1.00 86.69 198 THR A O 1
ATOM 1480 N N . LEU A 1 199 ? 6.362 -20.421 -14.751 1.00 83.25 199 LEU A N 1
ATOM 1481 C CA . LEU A 1 199 ? 5.671 -21.019 -15.880 1.00 83.25 199 LEU A CA 1
ATOM 1482 C C . LEU A 1 199 ? 5.813 -22.534 -15.783 1.00 83.25 199 LEU A C 1
ATOM 1484 O O . LEU A 1 199 ? 6.915 -23.069 -15.913 1.00 83.25 199 LEU A O 1
ATOM 1488 N N . GLY A 1 200 ? 4.698 -23.215 -15.540 1.00 81.06 200 GLY A N 1
ATOM 1489 C CA . GLY A 1 200 ? 4.631 -24.670 -15.571 1.00 81.06 200 GLY A CA 1
ATOM 1490 C C . GLY A 1 200 ? 4.520 -25.193 -17.002 1.00 81.06 200 GLY A C 1
ATOM 1491 O O . GLY A 1 200 ? 3.745 -24.674 -17.801 1.00 81.06 200 GLY A O 1
ATOM 1492 N N . PHE A 1 201 ? 5.262 -26.255 -17.303 1.00 77.19 201 PHE A N 1
ATOM 1493 C CA . PHE A 1 201 ? 5.123 -27.037 -18.530 1.00 77.19 201 PHE A CA 1
ATOM 1494 C C . PHE A 1 201 ? 4.448 -28.360 -18.203 1.00 77.19 201 PHE A C 1
ATOM 1496 O O . PHE A 1 201 ? 4.740 -28.968 -17.170 1.00 77.19 201 PHE A O 1
ATOM 1503 N N . GLY A 1 202 ? 3.552 -28.813 -19.074 1.00 69.50 202 GLY A N 1
ATOM 1504 C CA . GLY A 1 202 ? 2.852 -30.080 -18.914 1.00 69.50 202 GLY A CA 1
ATOM 1505 C C . GLY A 1 202 ? 1.661 -30.214 -19.854 1.00 69.50 202 GLY A C 1
ATOM 1506 O O . GLY A 1 202 ? 1.187 -29.227 -20.410 1.00 69.50 202 GLY A O 1
ATOM 1507 N N . GLU A 1 203 ? 1.183 -31.443 -20.008 1.00 65.88 203 GLU A N 1
ATOM 1508 C CA . GLU A 1 203 ? -0.156 -31.727 -20.536 1.00 65.88 203 GLU A CA 1
ATOM 1509 C C . GLU A 1 203 ? -1.152 -31.764 -19.365 1.00 65.88 203 GLU A C 1
ATOM 1511 O O . GLU A 1 203 ? -0.736 -31.870 -18.204 1.00 65.88 203 GLU A O 1
ATOM 1516 N N . GLU A 1 204 ? -2.458 -31.661 -19.638 1.00 59.03 204 GLU A N 1
ATOM 1517 C CA . GLU A 1 204 ? -3.491 -31.715 -18.595 1.00 59.03 204 GLU A CA 1
ATOM 1518 C C . GLU A 1 204 ? -3.248 -32.885 -17.625 1.00 59.03 204 GLU A C 1
ATOM 1520 O O . GLU A 1 204 ? -3.203 -34.054 -18.003 1.00 59.03 204 GLU A O 1
ATOM 1525 N N . GLY A 1 205 ? -3.049 -32.555 -16.346 1.00 61.00 205 GLY A N 1
ATOM 1526 C CA . GLY A 1 205 ? -2.837 -33.533 -15.278 1.00 61.00 205 GLY A CA 1
ATOM 1527 C C . GLY A 1 205 ? -1.397 -34.024 -15.085 1.00 61.00 205 GLY A C 1
ATOM 1528 O O . GLY A 1 205 ? -1.161 -34.791 -14.146 1.00 61.00 205 GLY A O 1
ATOM 1529 N N . ARG A 1 206 ? -0.413 -33.586 -15.887 1.00 61.41 206 ARG A N 1
ATOM 1530 C CA . ARG A 1 206 ? 0.996 -33.978 -15.705 1.00 61.41 206 ARG A CA 1
ATOM 1531 C C . ARG A 1 206 ? 1.976 -32.832 -15.963 1.00 61.41 206 ARG A C 1
ATOM 1533 O O . ARG A 1 206 ? 2.381 -32.580 -17.092 1.00 61.41 206 ARG A O 1
ATOM 1540 N N . GLN A 1 207 ? 2.430 -32.205 -14.878 1.00 69.06 207 GLN A N 1
ATOM 1541 C CA . GLN A 1 207 ? 3.509 -31.215 -14.901 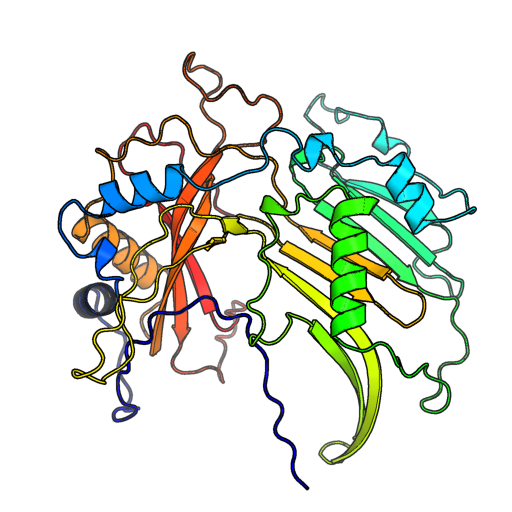1.00 69.06 207 GLN A CA 1
ATOM 1542 C C . GLN A 1 207 ? 4.854 -31.899 -15.213 1.00 69.06 207 GLN A C 1
ATOM 1544 O O . GLN A 1 207 ? 5.252 -32.849 -14.534 1.00 69.06 207 GLN A O 1
ATOM 1549 N N . THR A 1 208 ? 5.538 -31.437 -16.257 1.00 69.19 208 THR A N 1
ATOM 1550 C CA . THR A 1 208 ? 6.815 -31.962 -16.767 1.00 69.19 208 THR A CA 1
ATOM 1551 C C . THR A 1 208 ? 8.001 -31.040 -16.480 1.00 69.19 208 THR A C 1
ATOM 1553 O O . THR A 1 208 ? 9.140 -31.505 -16.508 1.00 69.19 208 THR A O 1
ATOM 1556 N N . GLY A 1 209 ? 7.759 -29.769 -16.147 1.00 74.50 209 GLY A N 1
ATOM 1557 C CA . GLY A 1 209 ? 8.798 -28.810 -15.773 1.00 74.50 209 GLY A CA 1
ATOM 1558 C C . GLY A 1 209 ? 8.232 -27.490 -15.253 1.00 74.50 209 GLY A C 1
ATOM 1559 O O . GLY A 1 209 ? 7.025 -27.253 -15.305 1.00 74.50 209 GLY A O 1
ATOM 1560 N N . GLU A 1 210 ? 9.110 -26.630 -14.747 1.00 82.56 210 GLU A N 1
ATOM 1561 C CA . GLU A 1 210 ? 8.786 -25.289 -14.258 1.00 82.56 210 GLU A CA 1
ATOM 1562 C C . GLU A 1 210 ? 9.979 -24.364 -14.529 1.00 82.56 210 GLU A C 1
ATOM 1564 O O . GLU A 1 210 ? 11.122 -24.778 -14.343 1.00 82.56 210 GLU A O 1
ATOM 1569 N N . ILE A 1 211 ? 9.719 -23.139 -14.992 1.00 83.50 211 ILE A N 1
ATOM 1570 C CA . ILE A 1 211 ? 10.734 -22.088 -15.174 1.00 83.50 211 ILE A CA 1
ATOM 1571 C C . ILE A 1 211 ? 10.338 -20.879 -14.333 1.00 83.50 211 ILE A C 1
ATOM 1573 O O . ILE A 1 211 ? 9.182 -20.447 -14.384 1.00 83.50 211 ILE A O 1
ATOM 1577 N N . ALA A 1 212 ? 11.283 -20.314 -13.580 1.00 86.62 212 ALA A N 1
ATOM 1578 C CA . ALA A 1 212 ? 11.052 -19.095 -12.820 1.00 86.62 212 ALA A CA 1
ATOM 1579 C C . ALA A 1 212 ? 11.187 -17.884 -13.743 1.00 86.62 212 ALA A C 1
ATOM 1581 O O . ALA A 1 212 ? 12.266 -17.588 -14.250 1.00 86.62 212 ALA A O 1
ATOM 1582 N N . LEU A 1 213 ? 10.087 -17.167 -13.961 1.00 87.44 213 LEU A N 1
ATOM 1583 C CA . LEU A 1 213 ? 10.078 -16.005 -14.840 1.00 87.44 213 LEU A CA 1
ATOM 1584 C C . LEU A 1 213 ? 10.501 -14.740 -14.107 1.00 87.44 213 LEU A C 1
ATOM 1586 O O . LEU A 1 213 ? 11.218 -13.932 -14.685 1.00 87.44 213 LEU A O 1
ATOM 1590 N N . MET A 1 214 ? 10.007 -14.529 -12.881 1.00 91.25 214 MET A N 1
ATOM 1591 C CA . MET A 1 214 ? 10.195 -13.286 -12.124 1.00 91.25 214 MET A CA 1
ATOM 1592 C C . MET A 1 214 ? 9.975 -13.495 -10.620 1.00 91.25 214 MET A C 1
ATOM 1594 O O . MET A 1 214 ? 9.227 -14.380 -10.201 1.00 91.25 214 MET A O 1
ATOM 1598 N N . ARG A 1 215 ? 10.562 -12.622 -9.799 1.00 95.00 215 ARG A N 1
ATOM 1599 C CA . ARG A 1 215 ? 10.248 -12.484 -8.370 1.00 95.00 215 ARG A CA 1
ATOM 1600 C C . ARG A 1 215 ? 9.255 -11.342 -8.171 1.00 95.00 215 ARG A C 1
ATOM 1602 O O . ARG A 1 215 ? 9.454 -10.247 -8.693 1.00 95.00 215 ARG A O 1
ATOM 1609 N N . MET A 1 216 ? 8.196 -11.599 -7.417 1.00 95.31 216 MET A N 1
ATOM 1610 C CA . MET A 1 216 ? 7.158 -10.632 -7.070 1.00 95.31 216 MET A CA 1
ATOM 1611 C C . MET A 1 216 ? 7.261 -10.306 -5.586 1.00 95.31 216 MET A C 1
ATOM 1613 O O . MET A 1 216 ? 7.050 -11.182 -4.754 1.00 95.31 216 MET A O 1
ATOM 1617 N N . VAL A 1 217 ? 7.595 -9.066 -5.246 1.00 96.00 217 VAL A N 1
ATOM 1618 C CA . VAL A 1 217 ? 7.646 -8.600 -3.856 1.00 96.00 217 VAL A CA 1
ATOM 1619 C C . VAL A 1 217 ? 6.389 -7.807 -3.557 1.00 96.00 217 VAL A C 1
ATOM 1621 O O . VAL A 1 217 ? 6.152 -6.789 -4.205 1.00 96.00 217 VAL A O 1
ATOM 1624 N N . HIS A 1 218 ? 5.611 -8.253 -2.575 1.00 94.19 218 HIS A N 1
ATOM 1625 C CA . HIS A 1 218 ? 4.388 -7.579 -2.149 1.00 94.19 218 HIS A CA 1
ATOM 1626 C C . HIS A 1 218 ? 4.616 -6.866 -0.819 1.00 94.19 218 HIS A C 1
ATOM 1628 O O . HIS A 1 218 ? 5.009 -7.472 0.173 1.00 94.19 218 HIS A O 1
ATOM 1634 N N . ILE A 1 219 ? 4.343 -5.572 -0.779 1.00 92.38 219 ILE A N 1
ATOM 1635 C CA . ILE A 1 219 ? 4.469 -4.739 0.409 1.00 92.38 219 ILE A CA 1
ATOM 1636 C C . ILE A 1 219 ? 3.085 -4.222 0.759 1.00 92.38 219 ILE A C 1
ATOM 1638 O O . ILE A 1 219 ? 2.431 -3.571 -0.053 1.00 92.38 219 ILE A O 1
ATOM 1642 N N . LYS A 1 220 ? 2.660 -4.480 1.992 1.00 90.75 220 LYS A N 1
ATOM 1643 C CA . LYS A 1 220 ? 1.533 -3.775 2.596 1.00 90.75 220 LYS A CA 1
ATOM 1644 C C . LYS A 1 220 ? 2.075 -2.584 3.364 1.00 90.75 220 LYS A C 1
ATOM 1646 O O . LYS A 1 220 ? 3.059 -2.725 4.092 1.00 90.75 220 LYS A O 1
ATOM 1651 N N . ARG A 1 221 ? 1.443 -1.427 3.200 1.00 91.44 221 ARG A N 1
ATOM 1652 C CA . ARG A 1 221 ? 1.787 -0.246 3.982 1.00 91.44 221 ARG A CA 1
ATOM 1653 C C . ARG A 1 221 ? 1.352 -0.450 5.432 1.00 91.44 221 ARG A C 1
ATOM 1655 O O . ARG A 1 221 ? 0.246 -0.930 5.689 1.00 91.44 221 ARG A O 1
ATOM 1662 N N . ALA A 1 222 ? 2.204 -0.095 6.384 1.00 90.88 222 ALA A N 1
ATOM 1663 C CA . ALA A 1 222 ? 1.890 -0.214 7.804 1.00 90.88 222 ALA A CA 1
ATOM 1664 C C . ALA A 1 222 ? 2.621 0.850 8.622 1.00 90.88 222 ALA A C 1
ATOM 1666 O O . ALA A 1 222 ? 3.732 1.225 8.274 1.00 90.88 222 ALA A O 1
ATOM 1667 N N . ALA A 1 223 ? 2.017 1.299 9.719 1.00 90.12 223 ALA A N 1
ATOM 1668 C CA . ALA A 1 223 ? 2.651 2.186 10.688 1.00 90.12 223 ALA A CA 1
ATOM 1669 C C . ALA A 1 223 ? 3.169 1.391 11.889 1.00 90.12 223 ALA A C 1
ATOM 1671 O O . ALA A 1 223 ? 2.500 0.466 12.355 1.00 90.12 223 ALA A O 1
ATOM 1672 N N . GLU A 1 224 ? 4.325 1.782 12.420 1.00 89.56 224 GLU A N 1
ATOM 1673 C CA . GLU A 1 224 ? 4.849 1.262 13.686 1.00 89.56 224 GLU A CA 1
ATOM 1674 C C . GLU A 1 224 ? 4.043 1.824 14.867 1.00 89.56 224 GLU A C 1
ATOM 1676 O O . GLU A 1 224 ? 3.778 3.027 14.937 1.00 89.56 224 GLU A O 1
ATOM 1681 N N . LEU A 1 225 ? 3.699 0.956 15.817 1.00 88.75 225 LEU A N 1
ATOM 1682 C CA . LEU A 1 225 ? 3.060 1.289 17.087 1.00 88.75 225 LEU A CA 1
ATOM 1683 C C . LEU A 1 225 ? 4.104 1.236 18.210 1.00 88.75 225 LEU A C 1
ATOM 1685 O O . LEU A 1 225 ? 4.487 0.141 18.624 1.00 88.75 225 LEU A O 1
ATOM 1689 N N . PRO A 1 226 ? 4.551 2.382 18.757 1.00 85.06 226 PRO A N 1
ATOM 1690 C CA . PRO A 1 226 ? 5.652 2.410 19.723 1.00 85.06 226 PRO A CA 1
ATOM 1691 C C . PRO A 1 226 ? 5.373 1.643 21.018 1.00 85.06 226 PRO A C 1
ATOM 1693 O O . PRO A 1 226 ? 6.294 1.103 21.622 1.00 85.06 226 PRO A O 1
ATOM 1696 N N . LYS A 1 227 ? 4.110 1.624 21.454 1.00 83.88 227 LYS A N 1
ATOM 1697 C CA . LYS A 1 227 ? 3.670 0.956 22.687 1.00 83.88 227 LYS A CA 1
ATOM 1698 C C . LYS A 1 227 ? 3.075 -0.434 22.456 1.00 83.88 227 LYS A C 1
ATOM 1700 O O . LYS A 1 227 ? 2.732 -1.089 23.431 1.00 83.88 227 LYS A O 1
ATOM 1705 N N . GLY A 1 228 ? 2.935 -0.851 21.194 1.00 81.69 228 GLY A N 1
ATOM 1706 C CA . GLY A 1 228 ? 2.239 -2.079 20.822 1.00 81.69 228 GLY A CA 1
ATOM 1707 C C . GLY A 1 228 ? 0.755 -2.092 21.217 1.00 81.69 228 GLY A C 1
ATOM 1708 O O . GLY A 1 228 ? 0.256 -1.228 21.939 1.00 81.69 228 GLY A O 1
ATOM 1709 N N . ILE A 1 229 ? 0.024 -3.085 20.718 1.00 80.06 229 ILE A N 1
ATOM 1710 C CA . ILE A 1 229 ? -1.315 -3.430 21.208 1.00 80.06 229 ILE A CA 1
ATOM 1711 C C . ILE A 1 229 ? -1.251 -4.855 21.767 1.00 80.06 229 ILE A C 1
ATOM 1713 O O . ILE A 1 229 ? -0.912 -5.766 21.010 1.00 80.06 229 ILE A O 1
ATOM 1717 N N . PRO A 1 230 ? -1.565 -5.087 23.052 1.00 74.81 230 PRO A N 1
ATOM 1718 C CA . PRO A 1 230 ? -1.530 -6.427 23.619 1.00 74.81 230 PRO A CA 1
ATOM 1719 C C . PRO A 1 230 ? -2.581 -7.313 22.944 1.00 74.81 230 PRO A C 1
ATOM 1721 O O . PRO A 1 230 ? -3.766 -6.977 22.902 1.00 74.81 230 PRO A O 1
ATOM 1724 N N . MET A 1 231 ? -2.144 -8.456 22.417 1.00 67.19 231 MET A N 1
ATOM 1725 C CA . MET A 1 231 ? -3.010 -9.443 21.777 1.00 67.19 231 MET A CA 1
ATOM 1726 C C . MET A 1 231 ? -3.216 -10.648 22.699 1.00 67.19 231 MET A C 1
ATOM 1728 O O . MET A 1 231 ? -2.317 -11.018 23.460 1.00 67.19 231 MET A O 1
ATOM 1732 N N . PRO A 1 232 ? -4.379 -11.316 22.632 1.00 58.78 232 PRO A N 1
ATOM 1733 C CA . PRO A 1 232 ? -4.585 -12.554 23.371 1.00 58.78 232 PRO A CA 1
ATOM 1734 C C . PRO A 1 232 ? -3.549 -13.610 22.967 1.00 58.78 232 PRO A C 1
ATOM 1736 O O . PRO A 1 232 ? -3.306 -13.846 21.781 1.00 58.78 232 PRO A O 1
ATOM 1739 N N . SER A 1 233 ? -2.953 -14.273 23.962 1.00 53.72 233 SER A N 1
ATOM 1740 C CA . SER A 1 233 ? -2.076 -15.419 23.722 1.00 53.72 233 SER A CA 1
ATOM 1741 C C . SER A 1 233 ? -2.884 -16.556 23.095 1.00 53.72 233 SER A C 1
ATOM 1743 O O . SER A 1 233 ? -3.817 -17.077 23.700 1.00 53.72 233 SER A O 1
ATOM 1745 N N . THR A 1 234 ? -2.520 -16.961 21.879 1.00 46.56 234 THR A N 1
ATOM 1746 C CA . THR A 1 234 ? -3.072 -18.155 21.214 1.00 46.56 234 THR A CA 1
ATOM 1747 C C . THR A 1 234 ? -2.375 -19.445 21.657 1.00 46.56 234 THR A C 1
ATOM 1749 O O . THR A 1 234 ? -2.778 -20.539 21.261 1.00 46.56 234 THR A O 1
ATOM 1752 N N . ALA A 1 235 ? -1.335 -19.353 22.492 1.00 40.72 235 ALA A N 1
ATOM 1753 C CA . ALA A 1 235 ? -0.617 -20.515 22.988 1.00 40.72 235 ALA A CA 1
ATOM 1754 C C . ALA A 1 235 ? -1.356 -21.112 24.194 1.00 40.72 235 ALA A C 1
ATOM 1756 O O . ALA A 1 235 ? -1.263 -20.604 25.310 1.00 40.72 235 ALA A O 1
ATOM 1757 N N . GLY A 1 236 ? -2.040 -22.237 23.977 1.00 39.06 236 GLY A N 1
ATOM 1758 C CA . GLY A 1 236 ? -2.647 -23.084 25.011 1.00 39.06 236 GLY A CA 1
ATOM 1759 C C . GLY A 1 236 ? -1.646 -23.771 25.954 1.00 39.06 236 GLY A C 1
ATOM 1760 O O . GLY A 1 236 ? -1.869 -24.911 26.346 1.00 39.06 236 GLY A O 1
ATOM 1761 N N . ASN A 1 237 ? -0.549 -23.103 26.318 1.00 39.34 237 ASN A N 1
ATOM 1762 C CA . ASN A 1 237 ? 0.413 -23.567 27.312 1.00 39.34 237 ASN A CA 1
ATOM 1763 C C . ASN A 1 237 ? 0.304 -22.688 28.570 1.00 39.34 237 ASN A C 1
ATOM 1765 O O . ASN A 1 237 ? 1.016 -21.689 28.675 1.00 39.34 237 ASN A O 1
ATOM 1769 N N . PRO A 1 238 ? -0.537 -23.062 29.553 1.00 42.16 238 PRO A N 1
ATOM 1770 C CA . PRO A 1 238 ? -0.763 -22.296 30.786 1.00 42.16 238 PRO A CA 1
ATOM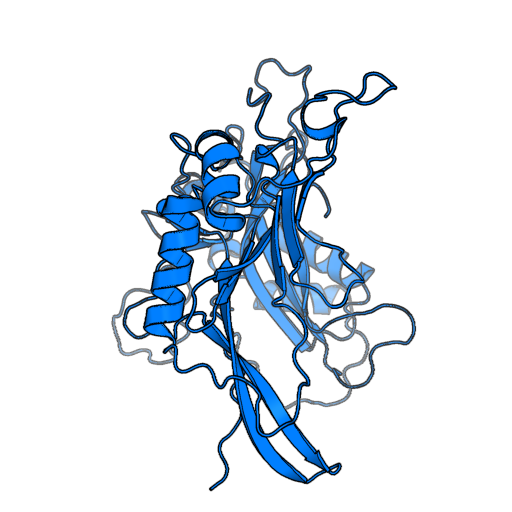 1771 C C . PRO A 1 238 ? 0.437 -22.267 31.761 1.00 42.16 238 PRO A C 1
ATOM 1773 O O . PRO A 1 238 ? 0.267 -21.968 32.937 1.00 42.16 238 PRO A O 1
ATOM 1776 N N . GLY A 1 239 ? 1.655 -22.582 31.303 1.00 42.94 239 GLY A N 1
ATOM 1777 C CA . GLY A 1 239 ? 2.861 -22.686 32.135 1.00 42.94 239 GLY A CA 1
ATOM 1778 C C . GLY A 1 239 ? 4.052 -21.830 31.693 1.00 42.94 239 GLY A C 1
ATOM 1779 O O . GLY A 1 239 ? 5.068 -21.830 32.381 1.00 42.94 239 GLY A O 1
ATOM 1780 N N . ALA A 1 240 ? 3.964 -21.102 30.575 1.00 42.50 240 ALA A N 1
ATOM 1781 C CA . ALA A 1 240 ? 5.025 -20.193 30.148 1.00 42.50 240 ALA A CA 1
ATOM 1782 C C . ALA A 1 240 ? 4.602 -18.750 30.442 1.00 42.50 240 ALA A C 1
ATOM 1784 O O . ALA A 1 240 ? 3.720 -18.215 29.778 1.00 42.50 240 ALA A O 1
ATOM 1785 N N . ALA A 1 241 ? 5.238 -18.124 31.433 1.00 40.25 241 ALA A N 1
ATOM 1786 C CA . ALA A 1 241 ? 5.099 -16.706 31.769 1.00 40.25 241 ALA A CA 1
ATOM 1787 C C . ALA A 1 241 ? 5.724 -15.795 30.689 1.00 40.25 241 ALA A C 1
ATOM 1789 O O . ALA A 1 241 ? 6.592 -14.974 30.975 1.00 40.25 241 ALA A O 1
ATOM 1790 N N . ALA A 1 242 ? 5.340 -15.981 29.427 1.00 51.88 242 ALA A N 1
ATOM 1791 C CA . ALA A 1 242 ? 5.676 -15.064 28.351 1.00 51.88 242 ALA A CA 1
ATOM 1792 C C . ALA A 1 242 ? 4.614 -13.960 28.318 1.00 51.88 242 ALA A C 1
ATOM 1794 O O . ALA A 1 242 ? 3.417 -14.252 28.374 1.00 51.88 242 ALA A O 1
ATOM 1795 N N . ALA A 1 243 ? 5.052 -12.701 28.256 1.00 52.88 243 ALA A N 1
ATOM 1796 C CA . ALA A 1 243 ? 4.158 -11.572 28.033 1.00 52.88 243 ALA A CA 1
ATOM 1797 C C . ALA A 1 243 ? 3.280 -11.839 26.790 1.00 52.88 243 ALA A C 1
ATOM 1799 O O . ALA A 1 243 ? 3.759 -12.471 25.839 1.00 52.88 243 ALA A O 1
ATOM 1800 N N . PRO A 1 244 ? 2.002 -11.414 26.795 1.00 57.50 244 PRO A N 1
ATOM 1801 C CA . PRO A 1 244 ? 1.132 -11.575 25.637 1.00 57.50 244 PRO A CA 1
ATOM 1802 C C . PRO A 1 244 ? 1.797 -10.978 24.386 1.00 57.50 244 PRO A C 1
ATOM 1804 O O . PRO A 1 244 ? 2.456 -9.944 24.493 1.00 57.50 244 PRO A O 1
ATOM 1807 N N . PRO A 1 245 ? 1.664 -11.614 23.207 1.00 67.62 245 PRO A N 1
ATOM 1808 C CA . PRO A 1 245 ? 2.232 -11.071 21.980 1.00 67.62 245 PRO A CA 1
ATOM 1809 C C . PRO A 1 245 ? 1.653 -9.675 21.717 1.00 67.62 245 PRO A C 1
ATOM 1811 O O . PRO A 1 245 ? 0.445 -9.474 21.817 1.00 67.62 245 PRO A O 1
ATOM 1814 N N . GLU A 1 246 ? 2.504 -8.710 21.381 1.00 75.00 246 GLU A N 1
ATOM 1815 C CA . GLU A 1 246 ? 2.085 -7.341 21.080 1.00 75.00 246 GLU A CA 1
ATOM 1816 C C . GLU A 1 246 ? 2.047 -7.109 19.566 1.00 75.00 246 GLU A C 1
ATOM 1818 O O . GLU A 1 246 ? 2.967 -7.468 18.825 1.00 75.00 246 GLU A O 1
ATOM 1823 N N . LEU A 1 247 ? 0.969 -6.490 19.086 1.00 79.50 247 LEU A N 1
ATOM 1824 C CA . LEU A 1 247 ? 0.870 -6.007 17.718 1.00 79.50 247 LEU A CA 1
ATOM 1825 C C . LEU A 1 247 ? 1.654 -4.694 17.601 1.00 79.50 247 LEU A C 1
ATOM 1827 O O . LEU A 1 247 ? 1.199 -3.644 18.044 1.00 79.50 247 LEU A O 1
ATOM 1831 N N . MET A 1 248 ? 2.831 -4.773 16.983 1.00 83.75 248 MET A N 1
ATOM 1832 C CA . MET A 1 248 ? 3.759 -3.642 16.830 1.00 83.75 248 MET A CA 1
ATOM 1833 C C . MET A 1 248 ? 3.537 -2.819 15.558 1.00 83.75 248 MET A C 1
ATOM 1835 O O . MET A 1 248 ? 4.169 -1.782 15.386 1.00 83.75 248 MET A O 1
ATOM 1839 N N . HIS A 1 249 ? 2.683 -3.283 14.646 1.00 86.88 249 HIS A N 1
ATOM 1840 C CA . HIS A 1 249 ? 2.386 -2.590 13.396 1.00 86.88 249 HIS A CA 1
ATOM 1841 C C . HIS A 1 249 ? 0.892 -2.641 13.100 1.00 86.88 249 HIS A C 1
ATOM 1843 O O . HIS A 1 249 ? 0.252 -3.673 13.302 1.00 86.88 249 HIS A O 1
ATOM 1849 N N . VAL A 1 250 ? 0.355 -1.552 12.563 1.00 88.88 250 VAL A N 1
ATOM 1850 C CA . VAL A 1 250 ? -1.037 -1.450 12.110 1.00 88.88 250 VAL A CA 1
ATOM 1851 C C . VAL A 1 250 ? -1.073 -1.144 10.621 1.00 88.88 250 VAL A C 1
ATOM 1853 O O . VAL A 1 250 ? -0.277 -0.349 10.124 1.00 88.88 250 VAL A O 1
ATOM 1856 N N . LEU A 1 251 ? -1.977 -1.800 9.895 1.00 90.00 251 LEU A N 1
ATOM 1857 C CA . LEU A 1 251 ? -2.088 -1.623 8.450 1.00 90.00 251 LEU A CA 1
ATOM 1858 C C . LEU A 1 251 ? -2.571 -0.212 8.114 1.00 90.00 251 LEU A C 1
ATOM 1860 O O . LEU A 1 251 ? -3.496 0.303 8.740 1.00 90.00 251 LEU A O 1
ATOM 1864 N N . LEU A 1 252 ? -1.962 0.381 7.096 1.00 90.44 252 LEU A N 1
ATOM 1865 C CA . LEU A 1 252 ? -2.395 1.635 6.492 1.00 90.44 252 LEU A CA 1
ATOM 1866 C C . LEU A 1 252 ? -3.020 1.351 5.121 1.00 90.44 252 LEU A C 1
ATOM 1868 O O . LEU A 1 252 ? -2.720 0.315 4.518 1.00 90.44 252 LEU A O 1
ATOM 1872 N N . PRO A 1 253 ? -3.835 2.270 4.581 1.00 87.44 253 PRO A N 1
ATOM 1873 C CA . PRO A 1 253 ? -4.244 2.204 3.190 1.00 87.44 253 PRO A CA 1
ATOM 1874 C C . PRO A 1 253 ? -3.020 2.243 2.276 1.00 87.44 253 PRO A C 1
ATOM 1876 O O . PRO A 1 253 ? -2.142 3.105 2.425 1.00 87.44 253 PRO A O 1
ATOM 1879 N N . GLY A 1 254 ? -2.993 1.303 1.339 1.00 89.56 254 GLY A N 1
ATOM 1880 C CA . GLY A 1 254 ? -2.019 1.246 0.267 1.00 89.56 254 GLY A CA 1
ATOM 1881 C C . GLY A 1 254 ? -1.171 -0.017 0.245 1.00 89.56 254 GLY A C 1
ATOM 1882 O O . GLY A 1 254 ? -0.871 -0.655 1.261 1.00 89.56 254 GLY A O 1
ATOM 1883 N N . GLU A 1 255 ? -0.759 -0.371 -0.961 1.00 93.94 255 GLU A N 1
ATOM 1884 C CA . GLU A 1 255 ? 0.093 -1.518 -1.224 1.00 93.94 255 GLU A CA 1
ATOM 1885 C C . GLU A 1 255 ? 1.034 -1.252 -2.389 1.00 93.94 255 GLU A C 1
ATOM 1887 O O . GLU A 1 255 ? 0.818 -0.363 -3.212 1.00 93.94 255 GLU A O 1
ATOM 1892 N N . ALA A 1 256 ? 2.107 -2.031 -2.449 1.00 95.88 256 ALA A N 1
ATOM 1893 C CA . ALA A 1 256 ? 3.043 -1.991 -3.551 1.00 95.88 256 ALA A CA 1
ATOM 1894 C C . ALA A 1 256 ? 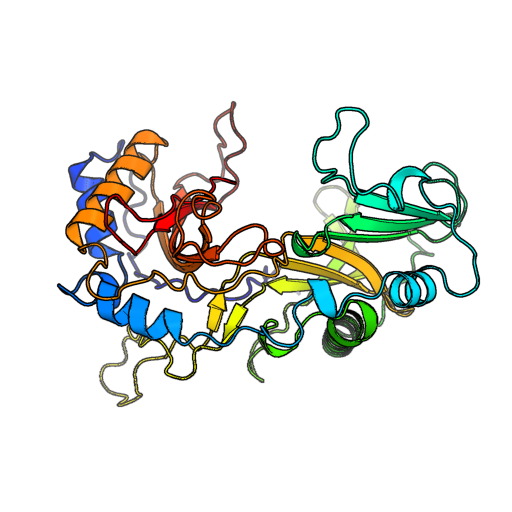3.451 -3.403 -3.963 1.00 95.88 256 ALA A C 1
ATOM 1896 O O . ALA A 1 256 ? 3.814 -4.229 -3.129 1.00 95.88 256 ALA A O 1
ATOM 1897 N N . THR A 1 257 ? 3.434 -3.669 -5.262 1.00 97.12 257 THR A N 1
ATOM 1898 C CA . THR A 1 257 ? 3.951 -4.896 -5.860 1.00 97.12 257 THR A CA 1
ATOM 1899 C C . THR A 1 257 ? 5.110 -4.552 -6.779 1.00 97.12 257 THR A C 1
ATOM 1901 O O . THR A 1 257 ? 4.961 -3.751 -7.700 1.00 97.12 257 THR A O 1
ATOM 1904 N N . PHE A 1 258 ? 6.259 -5.183 -6.558 1.00 97.25 258 PHE A N 1
ATOM 1905 C CA . PHE A 1 258 ? 7.449 -5.034 -7.388 1.00 97.25 258 PHE A CA 1
ATOM 1906 C C . PHE A 1 258 ? 7.760 -6.334 -8.103 1.00 97.25 258 PHE A C 1
ATOM 1908 O O . PHE A 1 258 ? 7.723 -7.413 -7.522 1.00 97.25 258 PHE A O 1
ATOM 1915 N N . MET A 1 259 ? 8.106 -6.208 -9.369 1.00 96.06 259 MET A N 1
ATOM 1916 C CA . MET A 1 259 ? 8.375 -7.295 -10.290 1.00 96.06 259 MET A CA 1
ATOM 1917 C C . MET A 1 259 ? 9.846 -7.224 -10.695 1.00 96.06 259 MET A C 1
ATOM 1919 O O . MET A 1 259 ? 10.257 -6.252 -11.332 1.00 96.06 259 MET A O 1
ATOM 1923 N N . LEU A 1 260 ? 10.640 -8.220 -10.298 1.00 95.81 260 LEU A N 1
ATOM 1924 C CA . LEU A 1 260 ? 12.091 -8.236 -10.480 1.00 95.81 260 LEU A CA 1
ATOM 1925 C C . LEU A 1 260 ? 12.568 -9.471 -11.243 1.00 95.81 260 LEU A C 1
ATOM 1927 O O . LEU A 1 260 ? 12.085 -10.582 -11.028 1.00 95.81 260 LEU A O 1
ATOM 1931 N N . ASP A 1 261 ? 13.574 -9.260 -12.082 1.00 92.38 261 ASP A N 1
ATOM 1932 C CA . ASP A 1 261 ? 14.398 -10.297 -12.699 1.00 92.38 261 ASP A CA 1
ATOM 1933 C C . ASP A 1 261 ? 15.888 -10.013 -12.418 1.00 92.38 261 ASP A C 1
ATOM 1935 O O . ASP A 1 261 ? 16.240 -9.089 -11.678 1.00 92.38 261 ASP A O 1
ATOM 1939 N N . ASP A 1 262 ? 16.787 -10.770 -13.048 1.00 90.62 262 ASP A N 1
ATOM 1940 C CA . ASP A 1 262 ? 18.240 -10.593 -12.901 1.00 90.62 262 ASP A CA 1
ATOM 1941 C C . ASP A 1 262 ? 18.756 -9.217 -13.383 1.00 90.62 262 ASP A C 1
ATOM 1943 O O . ASP A 1 262 ? 19.894 -8.839 -13.100 1.00 90.62 262 ASP A O 1
ATOM 1947 N N . LYS A 1 263 ? 17.940 -8.447 -14.115 1.00 89.00 263 LYS A N 1
ATOM 1948 C CA . LYS A 1 263 ? 18.249 -7.088 -14.591 1.00 89.00 263 LYS A CA 1
ATOM 1949 C C . LYS A 1 263 ? 17.662 -6.001 -13.684 1.00 89.00 263 LYS A C 1
ATOM 1951 O O . LYS A 1 263 ? 17.837 -4.815 -13.973 1.00 89.00 263 LYS A O 1
ATOM 1956 N N . GLY A 1 264 ? 16.983 -6.379 -12.603 1.00 91.50 264 GLY A N 1
ATOM 1957 C CA . GLY A 1 264 ? 16.370 -5.477 -11.633 1.00 91.50 264 GLY A CA 1
ATOM 1958 C C . GLY A 1 264 ? 14.861 -5.334 -11.823 1.00 91.50 264 GLY A C 1
ATOM 1959 O O . GLY A 1 264 ? 14.177 -6.269 -12.227 1.00 91.50 264 GLY A O 1
ATOM 1960 N N . VAL A 1 265 ? 14.321 -4.160 -11.484 1.00 94.31 265 VAL A N 1
ATOM 1961 C CA . VAL A 1 265 ? 12.872 -3.909 -11.507 1.00 94.31 265 VAL A CA 1
ATOM 1962 C C . VAL A 1 265 ? 12.361 -3.795 -12.947 1.00 94.31 265 VAL A C 1
ATOM 1964 O O . VAL A 1 265 ? 12.675 -2.831 -13.664 1.00 94.31 265 VAL A O 1
ATOM 1967 N N . GLN A 1 266 ? 11.541 -4.774 -13.331 1.00 93.94 266 GLN A N 1
ATOM 1968 C CA . GLN A 1 266 ? 10.823 -4.853 -14.604 1.00 93.94 266 GLN A CA 1
ATOM 1969 C C . GLN A 1 266 ? 9.417 -4.263 -14.513 1.00 93.94 266 GLN A C 1
ATOM 1971 O O . GLN A 1 266 ? 8.891 -3.758 -15.500 1.00 93.94 266 GLN A O 1
ATOM 1976 N N . GLY A 1 267 ? 8.820 -4.251 -13.326 1.00 95.62 267 GLY A N 1
ATOM 1977 C CA . GLY A 1 267 ? 7.553 -3.574 -13.110 1.00 95.62 267 GLY A CA 1
ATOM 1978 C C . GLY A 1 267 ? 7.341 -3.186 -11.659 1.00 95.62 267 GLY A C 1
ATOM 1979 O O . GLY A 1 267 ? 7.958 -3.743 -10.750 1.00 95.62 267 GLY A O 1
ATOM 1980 N N . ALA A 1 268 ? 6.472 -2.213 -11.452 1.00 97.38 268 ALA A N 1
ATOM 1981 C CA . ALA A 1 268 ? 6.020 -1.805 -10.137 1.00 97.38 268 ALA A CA 1
ATOM 1982 C C . ALA A 1 268 ? 4.562 -1.369 -10.237 1.00 97.38 268 ALA A C 1
ATOM 1984 O O . ALA A 1 268 ? 4.169 -0.759 -11.227 1.00 97.38 268 ALA A O 1
ATOM 1985 N N . ARG A 1 269 ? 3.772 -1.667 -9.218 1.00 97.31 269 ARG A N 1
ATOM 1986 C CA . ARG A 1 269 ? 2.414 -1.156 -9.062 1.00 97.31 269 ARG A CA 1
ATOM 1987 C C . ARG A 1 269 ? 2.262 -0.742 -7.613 1.00 97.31 269 ARG A C 1
ATOM 1989 O O . ARG A 1 269 ? 2.341 -1.594 -6.737 1.00 97.31 269 ARG A O 1
ATOM 1996 N N . VAL A 1 270 ? 2.133 0.550 -7.379 1.00 96.69 270 VAL A N 1
ATOM 1997 C CA . VAL A 1 270 ? 1.845 1.156 -6.083 1.00 96.69 270 VAL A CA 1
ATOM 1998 C C . VAL A 1 270 ? 0.437 1.704 -6.175 1.00 96.69 270 VAL A C 1
ATOM 2000 O O . VAL A 1 270 ? 0.126 2.404 -7.137 1.00 96.69 270 VAL A O 1
ATOM 2003 N N . GLU A 1 271 ? -0.396 1.370 -5.202 1.00 92.50 271 GLU A N 1
ATOM 2004 C CA . GLU A 1 271 ? -1.796 1.778 -5.164 1.00 92.50 271 GLU A CA 1
ATOM 2005 C C . GLU A 1 271 ? -2.127 2.338 -3.797 1.00 92.50 271 GLU A C 1
ATOM 2007 O O . GLU A 1 271 ? -1.726 1.771 -2.778 1.00 92.50 271 GLU A O 1
ATOM 2012 N N . GLY A 1 272 ? -2.854 3.453 -3.775 1.00 85.81 272 GLY A N 1
ATOM 2013 C CA . GLY A 1 272 ? -3.411 4.021 -2.553 1.00 85.81 272 GLY A CA 1
ATOM 2014 C C . GLY A 1 272 ? -2.369 4.334 -1.480 1.00 85.81 272 GLY A C 1
ATOM 2015 O O . GLY A 1 272 ? -2.698 4.286 -0.295 1.00 85.81 272 GLY A O 1
ATOM 2016 N N . TRP A 1 273 ? -1.115 4.642 -1.846 1.00 90.44 273 TRP A N 1
ATOM 2017 C CA . TRP A 1 273 ? -0.063 5.027 -0.892 1.00 90.44 273 TRP A CA 1
ATOM 2018 C C . TRP A 1 273 ? -0.252 6.475 -0.416 1.00 90.44 273 TRP A C 1
ATOM 2020 O O . TRP A 1 273 ? 0.534 7.386 -0.693 1.00 90.44 273 TRP A O 1
ATOM 2030 N N . LEU A 1 274 ? -1.371 6.689 0.266 1.00 83.38 274 LEU A N 1
ATOM 2031 C CA . LEU A 1 274 ? -1.950 7.999 0.507 1.00 83.38 274 LEU A CA 1
ATOM 2032 C C . LEU A 1 274 ? -1.139 8.813 1.519 1.00 83.38 274 LEU A C 1
ATOM 2034 O O . LEU A 1 274 ? -0.872 8.362 2.633 1.00 83.38 274 LEU A O 1
ATOM 2038 N N . SER A 1 275 ? -0.795 10.051 1.178 1.00 82.00 275 SER A N 1
ATOM 2039 C CA . SER A 1 275 ? -0.098 10.963 2.098 1.00 82.00 275 SER A CA 1
ATOM 2040 C C . SER A 1 275 ? -1.080 11.616 3.080 1.00 82.00 275 SER A C 1
ATOM 2042 O O . SER A 1 275 ? -1.343 12.810 2.970 1.00 82.00 275 SER A O 1
ATOM 2044 N N . MET A 1 276 ? -1.640 10.838 4.010 1.00 79.44 276 MET A N 1
ATOM 2045 C CA . MET A 1 276 ? -2.647 11.299 4.972 1.00 79.44 276 MET A CA 1
ATOM 2046 C C . MET A 1 276 ? -2.137 11.286 6.418 1.00 79.44 276 MET A C 1
ATOM 2048 O O . MET A 1 276 ? -1.485 10.320 6.817 1.00 79.44 276 MET A O 1
ATOM 2052 N N . PRO A 1 277 ? -2.457 12.314 7.224 1.00 84.19 277 PRO A N 1
ATOM 2053 C CA . PRO A 1 277 ? -2.244 12.279 8.664 1.00 84.19 277 PRO A CA 1
ATOM 2054 C C . PRO A 1 277 ? -3.340 11.459 9.358 1.00 84.19 277 PRO A C 1
ATOM 2056 O O . PRO A 1 277 ? -4.439 11.296 8.826 1.00 84.19 277 PRO A O 1
ATOM 2059 N N . ILE A 1 278 ? -3.065 11.000 10.579 1.00 86.88 278 ILE A N 1
ATOM 2060 C CA . ILE A 1 278 ? -4.105 10.519 11.501 1.00 86.88 278 ILE A CA 1
ATOM 2061 C C . ILE A 1 278 ? -5.068 11.670 11.791 1.00 86.88 278 ILE A C 1
ATOM 2063 O O . ILE A 1 278 ? -4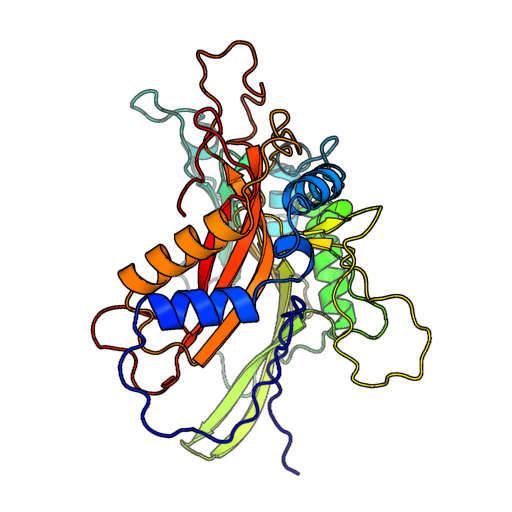.622 12.808 11.957 1.00 86.88 278 ILE A O 1
ATOM 2067 N N . ASP A 1 279 ? -6.369 11.382 11.845 1.00 84.12 279 ASP A N 1
ATOM 2068 C CA . ASP A 1 279 ? -7.386 12.389 12.137 1.00 84.12 279 ASP A CA 1
ATOM 2069 C C . ASP A 1 279 ? -7.110 13.075 13.498 1.00 84.12 279 ASP A C 1
ATOM 2071 O O . ASP A 1 279 ? -7.188 12.431 14.550 1.00 84.12 279 ASP A O 1
ATOM 2075 N N . PRO A 1 280 ? -6.776 14.383 13.516 1.00 78.62 280 PRO A N 1
ATOM 2076 C CA . PRO A 1 280 ? -6.478 15.108 14.748 1.00 78.62 280 PRO A CA 1
ATOM 2077 C C . PRO A 1 280 ? -7.703 15.285 15.652 1.00 78.62 280 PRO A C 1
ATOM 2079 O O . PRO A 1 280 ? -7.530 15.619 16.824 1.00 78.62 280 PRO A O 1
ATOM 2082 N N . LYS A 1 281 ? -8.920 15.065 15.135 1.00 78.25 281 LYS A N 1
ATOM 2083 C CA . LYS A 1 281 ? -10.170 15.131 15.902 1.00 78.25 281 LYS A CA 1
ATOM 2084 C C . LYS A 1 281 ? -10.509 13.826 16.623 1.00 78.25 281 LYS A C 1
ATOM 2086 O O . LYS A 1 281 ? -11.518 13.776 17.319 1.00 78.25 281 LYS A O 1
ATOM 2091 N N . LEU A 1 282 ? -9.692 12.778 16.486 1.00 81.88 282 LEU A N 1
ATOM 2092 C CA . LEU A 1 282 ? -9.898 11.532 17.223 1.00 81.88 282 LEU A CA 1
ATOM 2093 C C . LEU A 1 282 ? -9.790 11.776 18.732 1.00 81.88 282 LEU A C 1
ATOM 2095 O O . LEU A 1 282 ? -8.694 11.972 19.273 1.00 81.88 282 LEU A O 1
ATOM 2099 N N . ASP A 1 283 ? -10.937 11.717 19.408 1.00 83.50 283 ASP A N 1
ATOM 2100 C CA . ASP A 1 283 ? -11.031 11.681 20.863 1.00 83.50 283 ASP A CA 1
ATOM 2101 C C . ASP A 1 283 ? -11.206 10.225 21.334 1.00 83.50 283 ASP A C 1
ATOM 2103 O O . ASP A 1 283 ? -12.257 9.625 21.093 1.00 83.50 283 ASP A O 1
ATOM 2107 N N . PRO A 1 284 ? -10.218 9.650 22.047 1.00 85.06 284 PRO A N 1
ATOM 2108 C CA . PRO A 1 284 ? -10.342 8.354 22.714 1.00 85.06 284 PRO A CA 1
ATOM 2109 C C . PRO A 1 284 ? -11.615 8.193 23.553 1.00 85.06 284 PRO A C 1
ATOM 2111 O O . PRO A 1 284 ? -12.131 7.086 23.685 1.00 85.06 284 PRO A O 1
ATOM 2114 N N . LYS A 1 285 ? -12.149 9.276 24.127 1.00 84.69 285 LYS A N 1
ATOM 2115 C CA . LYS A 1 285 ? -13.362 9.226 24.958 1.00 84.69 285 LYS A CA 1
ATOM 2116 C C . LYS A 1 285 ? -14.632 8.957 24.158 1.00 84.69 285 LYS A C 1
ATOM 2118 O O . LYS A 1 285 ? -15.624 8.540 24.745 1.00 84.69 285 LYS A O 1
ATOM 2123 N N . LEU A 1 286 ? -14.599 9.197 22.850 1.00 84.94 286 LEU A N 1
ATOM 2124 C CA . LEU A 1 286 ? -15.717 8.986 21.936 1.00 84.94 286 LEU A CA 1
ATOM 2125 C C . LEU A 1 286 ? -15.612 7.644 21.198 1.00 84.94 286 LEU A C 1
ATOM 2127 O O . LEU A 1 286 ? -16.262 7.462 20.178 1.00 84.94 286 LEU A O 1
ATOM 2131 N N . GLY A 1 287 ? -14.789 6.699 21.665 1.00 84.31 287 GLY A N 1
ATOM 2132 C CA . GLY A 1 287 ? -14.729 5.358 21.079 1.00 84.31 287 GLY A CA 1
ATOM 2133 C C . GLY A 1 287 ? -16.064 4.617 21.196 1.00 84.31 287 GLY A C 1
ATOM 2134 O O . GLY A 1 287 ? -16.706 4.676 22.246 1.00 84.31 287 GLY A O 1
ATOM 2135 N N . LYS A 1 288 ? -16.460 3.901 20.137 1.00 87.75 288 LYS A N 1
ATOM 2136 C CA . LYS A 1 288 ? -17.682 3.086 20.140 1.00 87.75 288 LYS A CA 1
ATOM 2137 C C . LYS A 1 288 ? -17.633 2.027 21.235 1.00 87.75 288 LYS A C 1
ATOM 2139 O O . LYS A 1 288 ? -16.578 1.447 21.525 1.00 87.75 288 LYS A O 1
ATOM 2144 N N . SER A 1 289 ? -18.788 1.747 21.825 1.00 86.81 289 SER A N 1
ATOM 2145 C CA . SER A 1 289 ? -18.923 0.636 22.763 1.00 86.81 289 SER A CA 1
ATOM 2146 C C . SER A 1 289 ? -18.811 -0.713 22.045 1.00 86.81 289 SER A C 1
ATOM 2148 O O . SER A 1 289 ? -19.009 -0.824 20.833 1.00 86.81 289 SER A O 1
ATOM 2150 N N . SER A 1 290 ? -18.498 -1.764 22.802 1.00 86.69 290 SER A N 1
ATOM 2151 C CA . SER A 1 290 ? -18.431 -3.124 22.266 1.00 86.69 290 SER A CA 1
ATOM 2152 C C . SER A 1 290 ? -19.776 -3.578 21.693 1.00 86.69 290 SER A C 1
ATOM 2154 O O . SER A 1 290 ? -19.809 -4.159 20.613 1.00 86.69 290 SER A O 1
ATOM 2156 N N . ASP A 1 291 ? -20.887 -3.263 22.364 1.00 87.69 291 ASP A N 1
ATOM 2157 C CA . ASP A 1 291 ? -22.231 -3.616 21.897 1.00 87.69 291 ASP A CA 1
ATOM 2158 C C . ASP A 1 291 ? -22.637 -2.844 20.628 1.00 87.69 291 ASP A C 1
ATOM 2160 O O . ASP A 1 291 ? -23.260 -3.434 19.748 1.00 87.69 291 ASP A O 1
ATOM 2164 N N . GLU A 1 292 ? -22.231 -1.576 20.480 1.00 88.69 292 GLU A N 1
ATOM 2165 C CA . GLU A 1 292 ? -22.421 -0.816 19.231 1.00 88.69 292 GLU A CA 1
ATOM 2166 C C . GLU A 1 292 ? -21.684 -1.472 18.058 1.00 88.69 292 GLU A C 1
ATOM 2168 O O . GLU A 1 292 ? -22.278 -1.681 17.002 1.00 88.69 292 GLU A O 1
ATOM 2173 N N . LEU A 1 293 ? -20.414 -1.850 18.250 1.00 87.75 293 LEU A N 1
ATOM 2174 C CA . LEU A 1 293 ? -19.628 -2.534 17.218 1.00 87.75 293 LEU A CA 1
ATOM 2175 C C . LEU A 1 293 ? -20.213 -3.909 16.874 1.00 87.75 293 LEU A C 1
ATOM 2177 O O . LEU A 1 293 ? -20.280 -4.269 15.701 1.00 87.75 293 LEU A O 1
ATOM 2181 N N . ILE A 1 294 ? -20.654 -4.680 17.875 1.00 89.56 294 ILE A N 1
ATOM 2182 C CA . ILE A 1 294 ? -21.305 -5.980 17.655 1.00 89.56 294 ILE A CA 1
ATOM 2183 C C . ILE A 1 294 ? -22.566 -5.808 16.809 1.00 89.56 294 ILE A C 1
ATOM 2185 O O . ILE A 1 294 ? -22.772 -6.581 15.874 1.00 89.56 294 ILE A O 1
ATOM 2189 N N . GLU A 1 295 ? -23.400 -4.818 17.130 1.00 90.56 295 GLU A N 1
ATOM 2190 C CA . GLU A 1 295 ? -24.640 -4.567 16.401 1.00 90.56 295 GLU A CA 1
ATOM 2191 C C . GLU A 1 295 ? -24.366 -4.123 14.961 1.00 90.56 295 GLU A C 1
ATOM 2193 O O . GLU A 1 295 ? -24.963 -4.676 14.040 1.00 90.56 295 GLU A O 1
ATOM 2198 N N . GLU A 1 296 ? -23.434 -3.190 14.753 1.00 89.50 296 GLU A N 1
ATOM 2199 C CA . GLU A 1 296 ? -23.066 -2.687 13.423 1.00 89.50 296 GLU A CA 1
ATOM 2200 C C . GLU A 1 296 ? -22.523 -3.806 12.528 1.00 89.50 296 GLU A C 1
ATOM 2202 O O . GLU A 1 296 ? -22.991 -3.983 11.401 1.00 89.50 296 GLU A O 1
ATOM 2207 N N . ILE A 1 297 ? -21.606 -4.625 13.055 1.00 88.00 297 ILE A N 1
ATOM 2208 C CA . ILE A 1 297 ? -21.072 -5.785 12.336 1.00 88.00 297 ILE A CA 1
ATOM 2209 C C . ILE A 1 297 ? -22.199 -6.774 12.046 1.00 88.00 297 ILE A C 1
ATOM 2211 O O . ILE A 1 297 ? -22.360 -7.200 10.908 1.00 88.00 297 ILE A O 1
ATOM 2215 N N . ALA A 1 298 ? -23.013 -7.142 13.036 1.00 88.19 298 ALA A N 1
ATOM 2216 C CA . ALA A 1 298 ? -24.079 -8.116 12.825 1.00 88.19 298 ALA A CA 1
ATOM 2217 C C . ALA A 1 298 ? -25.097 -7.653 11.770 1.00 88.19 298 ALA A C 1
ATOM 2219 O O . ALA A 1 298 ? -25.528 -8.465 10.949 1.00 88.19 298 ALA A O 1
ATOM 2220 N N . GLN A 1 299 ? -25.454 -6.364 11.759 1.00 88.25 299 GLN A N 1
ATOM 2221 C CA . GLN A 1 299 ? -26.386 -5.790 10.784 1.00 88.25 299 GLN A CA 1
ATOM 2222 C C . GLN A 1 299 ? -25.802 -5.823 9.373 1.00 88.25 299 GLN A C 1
ATOM 2224 O O . GLN A 1 299 ? -26.481 -6.262 8.442 1.00 88.25 299 GLN A O 1
ATOM 2229 N N . ASP A 1 300 ? -24.540 -5.422 9.227 1.00 85.12 300 ASP A N 1
ATOM 2230 C CA . ASP A 1 300 ? -23.824 -5.453 7.954 1.00 85.12 300 ASP A CA 1
ATOM 2231 C C . ASP A 1 300 ? -23.701 -6.887 7.408 1.00 85.12 300 ASP A C 1
ATOM 2233 O O . ASP A 1 300 ? -24.062 -7.155 6.257 1.00 85.12 300 ASP A O 1
ATOM 2237 N N . LEU A 1 301 ? -23.323 -7.848 8.259 1.00 82.31 301 LEU A N 1
ATOM 2238 C CA . LEU A 1 301 ? -23.244 -9.262 7.887 1.00 82.31 301 LEU A CA 1
ATOM 2239 C C . LEU A 1 301 ? -24.605 -9.838 7.488 1.00 82.31 301 LEU A C 1
ATOM 2241 O O . LEU A 1 301 ? -24.695 -10.643 6.555 1.00 82.31 301 LEU A O 1
ATOM 2245 N N . PHE A 1 302 ? -25.675 -9.446 8.181 1.00 81.38 302 PHE A N 1
ATOM 2246 C CA . PHE A 1 302 ? -27.025 -9.899 7.864 1.00 81.38 302 PHE A CA 1
ATOM 2247 C C . PHE A 1 302 ? -27.524 -9.328 6.527 1.00 81.38 302 PHE A C 1
ATOM 2249 O O . PHE A 1 302 ? -28.163 -10.056 5.758 1.00 81.38 302 PHE A O 1
ATOM 2256 N N . ALA A 1 303 ? -27.204 -8.064 6.231 1.00 78.50 303 ALA A N 1
ATOM 2257 C CA . ALA A 1 303 ? -27.560 -7.390 4.983 1.00 78.50 303 ALA A CA 1
ATOM 2258 C C . ALA A 1 303 ? -26.825 -7.979 3.766 1.00 78.50 303 ALA A C 1
ATOM 2260 O O . ALA A 1 303 ? -27.456 -8.235 2.741 1.00 78.50 303 ALA A O 1
ATOM 2261 N N . HIS A 1 304 ? -25.531 -8.291 3.896 1.00 70.06 304 HIS A N 1
ATOM 2262 C CA . HIS A 1 304 ? -24.687 -8.813 2.808 1.00 70.06 304 HIS A CA 1
ATOM 2263 C C . HIS A 1 304 ? -24.761 -10.341 2.626 1.00 70.06 304 HIS A C 1
ATOM 2265 O O . HIS A 1 304 ? -23.869 -10.971 2.059 1.00 70.06 304 HIS A O 1
ATOM 2271 N N . GLY A 1 305 ? -25.832 -10.982 3.105 1.00 62.41 305 GLY A N 1
ATOM 2272 C CA . GLY A 1 305 ? -26.055 -12.410 2.871 1.00 62.41 305 GLY A CA 1
ATOM 2273 C C . GLY A 1 305 ? -25.128 -13.338 3.666 1.00 62.41 305 GLY A C 1
ATOM 2274 O O . GLY A 1 305 ? -25.017 -14.519 3.321 1.00 62.41 305 GLY A O 1
ATOM 2275 N N . GLY A 1 306 ? -24.537 -12.859 4.769 1.00 58.41 306 GLY A N 1
ATOM 2276 C CA . GLY A 1 306 ? -23.701 -13.591 5.736 1.00 58.41 306 GLY A CA 1
ATOM 2277 C C . GLY A 1 306 ? -24.428 -14.699 6.510 1.00 58.41 306 GLY A C 1
ATOM 2278 O O . GLY A 1 306 ? -24.136 -14.990 7.662 1.00 58.41 306 GLY A O 1
ATOM 2279 N N . ARG A 1 307 ? -25.387 -15.377 5.884 1.00 64.06 307 ARG A N 1
ATOM 2280 C CA . ARG A 1 307 ? -26.148 -16.480 6.474 1.00 64.06 307 ARG A CA 1
ATOM 2281 C C . ARG A 1 307 ? -25.373 -17.804 6.463 1.00 64.06 307 ARG A C 1
ATOM 2283 O O . ARG A 1 307 ? -25.830 -18.772 7.058 1.00 64.06 307 ARG A O 1
ATOM 2290 N N . LYS A 1 308 ? -24.214 -17.857 5.791 1.00 67.81 308 LYS A N 1
ATOM 2291 C CA . LYS A 1 308 ? -23.328 -19.033 5.669 1.00 67.81 308 LYS A CA 1
ATOM 2292 C C . LYS A 1 308 ? -21.873 -18.703 6.036 1.00 67.81 308 LYS A C 1
ATOM 2294 O O . LYS A 1 308 ? -20.953 -18.947 5.251 1.00 67.81 308 LYS A O 1
ATOM 2299 N N . ILE A 1 309 ? -21.665 -18.132 7.220 1.00 69.75 309 ILE A N 1
ATOM 2300 C CA . ILE A 1 309 ? -20.331 -17.793 7.733 1.00 69.75 309 ILE A CA 1
ATOM 2301 C C . ILE A 1 309 ? -19.664 -19.056 8.291 1.00 69.75 309 ILE A C 1
ATOM 2303 O O . ILE A 1 309 ? -20.208 -19.709 9.180 1.00 69.75 309 ILE A O 1
ATOM 2307 N N . ALA A 1 310 ? -18.480 -19.400 7.780 1.00 69.31 310 ALA A N 1
ATOM 2308 C CA . ALA A 1 310 ? -17.633 -20.445 8.357 1.00 69.31 310 ALA A CA 1
ATOM 2309 C C . ALA A 1 310 ? -16.712 -19.876 9.433 1.00 69.31 310 ALA A C 1
ATOM 2311 O O . ALA A 1 310 ? -16.468 -20.515 10.455 1.00 69.31 310 ALA A O 1
ATOM 2312 N N . ARG A 1 311 ? -16.157 -18.688 9.167 1.00 73.62 311 ARG A N 1
ATOM 2313 C CA . ARG A 1 311 ? -15.147 -18.063 10.015 1.00 73.62 311 ARG A CA 1
ATOM 2314 C C . ARG A 1 311 ? -15.111 -16.552 9.810 1.00 73.62 311 ARG A C 1
ATOM 2316 O O . ARG A 1 311 ? -15.191 -16.080 8.676 1.00 73.62 311 ARG A O 1
ATOM 2323 N N . LEU A 1 312 ? -14.909 -15.835 10.912 1.00 77.56 312 LEU A N 1
ATOM 2324 C CA . LEU A 1 312 ? -14.568 -14.417 10.947 1.00 77.56 312 LEU A CA 1
ATOM 2325 C C . LEU A 1 312 ? -13.096 -14.253 11.336 1.00 77.56 312 LEU A C 1
ATOM 2327 O O . LEU A 1 312 ? -12.534 -15.069 12.073 1.00 77.56 312 LEU A O 1
ATOM 2331 N N . SER A 1 313 ? -12.464 -13.212 10.813 1.00 78.88 313 SER A N 1
ATOM 2332 C CA . SER A 1 313 ? -11.124 -12.787 11.201 1.00 78.88 313 SER A CA 1
ATOM 2333 C C . SER A 1 313 ? -11.115 -11.281 11.380 1.00 78.88 313 SER A C 1
ATOM 2335 O O . SER A 1 313 ? -11.647 -10.564 10.540 1.00 78.88 313 SER A O 1
ATOM 2337 N N . TYR A 1 314 ? -10.453 -10.818 12.433 1.00 82.81 314 TYR A N 1
ATOM 2338 C CA . TYR A 1 314 ? -10.370 -9.407 12.782 1.00 82.81 314 TYR A CA 1
ATOM 2339 C C . TYR A 1 314 ? -8.934 -8.912 12.677 1.00 82.81 314 TYR A C 1
ATOM 2341 O O . TYR A 1 314 ? -7.998 -9.630 13.040 1.00 82.81 314 TYR A O 1
ATOM 2349 N N . SER A 1 315 ? -8.765 -7.680 12.217 1.00 83.38 315 SER A N 1
ATOM 2350 C CA . SER A 1 315 ? -7.508 -6.946 12.312 1.00 83.38 315 SER A CA 1
ATOM 2351 C C . SER A 1 315 ? -7.760 -5.465 12.567 1.00 83.38 315 SER A C 1
ATOM 2353 O O . SER A 1 315 ? -8.808 -4.926 12.220 1.00 83.38 315 SER A O 1
ATOM 2355 N N . PHE A 1 316 ? -6.790 -4.800 13.189 1.00 87.75 316 PHE A N 1
ATOM 2356 C CA . PHE A 1 316 ? -6.794 -3.347 13.303 1.00 87.75 316 PHE A CA 1
ATOM 2357 C C . PHE A 1 316 ? -6.105 -2.749 12.082 1.00 87.75 316 PHE A C 1
ATOM 2359 O O . PHE A 1 316 ? -5.051 -3.231 11.649 1.00 87.75 316 PHE A O 1
ATOM 2366 N N . ALA A 1 317 ? -6.705 -1.706 11.528 1.00 89.25 317 ALA A N 1
ATOM 2367 C CA . ALA A 1 317 ? -6.171 -0.978 10.391 1.00 89.25 317 ALA A CA 1
ATOM 2368 C C . ALA A 1 317 ? -6.531 0.505 10.505 1.00 89.25 317 ALA A C 1
ATOM 2370 O O . ALA A 1 317 ? -7.321 0.912 11.356 1.00 89.25 317 ALA A O 1
ATOM 2371 N N . PHE A 1 318 ? -5.966 1.307 9.616 1.00 90.38 318 PHE A N 1
ATOM 2372 C CA . PHE A 1 318 ? -6.498 2.612 9.278 1.00 90.38 318 PHE A CA 1
ATOM 2373 C C . PHE A 1 318 ? -7.214 2.548 7.933 1.00 90.38 318 PHE A C 1
ATOM 2375 O O . PHE A 1 318 ? -6.737 1.900 6.998 1.00 90.38 318 PHE A O 1
ATOM 2382 N N . ALA A 1 319 ? -8.320 3.273 7.831 1.00 86.69 319 ALA A N 1
ATOM 2383 C CA . ALA A 1 319 ? -9.033 3.522 6.588 1.00 86.69 319 ALA A CA 1
ATOM 2384 C C . ALA A 1 319 ? -9.034 5.020 6.262 1.00 86.69 319 ALA A C 1
ATOM 2386 O O . ALA A 1 319 ? -8.734 5.867 7.111 1.00 86.69 319 ALA A O 1
ATOM 2387 N N . GLN A 1 320 ? -9.361 5.343 5.013 1.00 82.38 320 GLN A N 1
ATOM 2388 C CA . GLN A 1 320 ? -9.534 6.721 4.572 1.00 82.38 320 GLN A CA 1
ATOM 2389 C C . GLN A 1 320 ? -10.867 7.272 5.100 1.00 82.38 320 GLN A C 1
ATOM 2391 O O . GLN A 1 320 ? -11.945 6.798 4.739 1.00 82.38 320 GLN A O 1
ATOM 2396 N N . GLY A 1 321 ? -10.793 8.289 5.954 1.00 72.56 321 GLY A N 1
ATOM 2397 C CA . GLY A 1 321 ? -11.943 9.103 6.335 1.00 72.56 321 GLY A CA 1
ATOM 2398 C C . GLY A 1 321 ? -12.261 10.150 5.266 1.00 72.56 321 GLY A C 1
ATOM 2399 O O . GLY A 1 321 ? -11.378 10.580 4.518 1.00 72.56 321 GLY A O 1
ATOM 2400 N N . SER A 1 322 ? -13.521 10.579 5.203 1.00 63.19 322 SER A N 1
ATOM 2401 C CA . SER A 1 322 ? -13.965 11.663 4.328 1.00 63.19 322 SER A CA 1
ATOM 2402 C C . SER A 1 322 ? -13.181 12.947 4.592 1.00 63.19 322 SER A C 1
ATOM 2404 O O . SER A 1 322 ? -12.794 13.221 5.732 1.00 63.19 322 SER A O 1
ATOM 2406 N N . ASN A 1 323 ? -12.997 13.764 3.550 1.00 56.47 323 ASN A N 1
ATOM 2407 C CA . ASN A 1 323 ? -12.400 15.086 3.706 1.00 56.47 323 ASN A CA 1
ATOM 2408 C C . ASN A 1 323 ? -13.154 15.866 4.792 1.00 56.47 323 ASN A C 1
ATOM 2410 O O . ASN A 1 323 ? -14.388 15.908 4.772 1.00 56.47 323 ASN A O 1
ATOM 2414 N N . PRO A 1 324 ? -12.442 16.463 5.752 1.00 51.28 324 PRO A N 1
ATOM 2415 C CA . PRO A 1 324 ? -13.096 17.236 6.784 1.00 51.28 324 PRO A CA 1
ATOM 2416 C C . PRO A 1 324 ? -13.737 18.487 6.165 1.00 51.28 324 PRO A C 1
ATOM 2418 O O . PRO A 1 324 ? -13.201 19.070 5.220 1.00 51.28 324 PRO A O 1
ATOM 2421 N N . ASN A 1 325 ? -14.913 18.862 6.677 1.00 54.06 325 ASN A N 1
ATOM 2422 C CA . ASN A 1 325 ? -15.748 19.937 6.141 1.00 54.06 325 ASN A CA 1
ATOM 2423 C C . ASN A 1 325 ? -14.914 21.213 5.875 1.00 54.06 325 ASN A C 1
ATOM 2425 O O . ASN A 1 325 ? -14.305 21.724 6.818 1.00 54.06 325 ASN A O 1
ATOM 2429 N N . PRO A 1 326 ? -14.857 21.736 4.633 1.00 50.59 326 PRO A N 1
ATOM 2430 C CA . PRO A 1 326 ? -14.109 22.956 4.326 1.00 50.59 326 PRO A CA 1
ATOM 2431 C C . PRO A 1 326 ? -14.667 24.204 5.030 1.00 50.59 326 PRO A C 1
ATOM 2433 O O . PRO A 1 326 ? -13.951 25.195 5.149 1.00 50.59 326 PRO A O 1
ATOM 2436 N N . GLU A 1 327 ? -15.911 24.161 5.516 1.00 52.88 327 GLU A N 1
ATOM 2437 C CA . GLU A 1 327 ? -16.543 25.245 6.281 1.00 52.88 327 GLU A CA 1
ATOM 2438 C C . GLU A 1 327 ? -16.237 25.190 7.788 1.00 52.88 327 GLU A C 1
ATOM 2440 O O . GLU A 1 327 ? -16.564 26.125 8.517 1.00 52.88 327 GLU A O 1
ATOM 2445 N N . ASP A 1 328 ? -15.597 24.121 8.274 1.00 54.00 328 ASP A N 1
ATOM 2446 C CA . ASP A 1 328 ? -15.209 23.995 9.678 1.00 54.00 328 ASP A CA 1
ATOM 2447 C C . ASP A 1 328 ? -13.802 24.592 9.913 1.00 54.00 328 ASP A C 1
ATOM 2449 O O . ASP A 1 328 ? -12.811 24.060 9.405 1.00 54.00 328 ASP A O 1
ATOM 2453 N N . PRO A 1 329 ? -13.660 25.668 10.712 1.00 54.25 329 PRO A N 1
ATOM 2454 C CA . PRO A 1 329 ? -12.366 26.298 10.989 1.00 54.25 329 PRO A CA 1
ATOM 2455 C C . PRO A 1 329 ? -11.381 25.394 11.752 1.00 54.25 329 PRO A C 1
ATOM 2457 O O . PRO A 1 329 ? -10.177 25.650 11.715 1.00 54.25 329 PRO A O 1
ATOM 2460 N N . ASN A 1 330 ? -11.864 24.327 12.399 1.00 52.22 330 ASN A N 1
ATOM 2461 C CA . ASN A 1 330 ? -11.060 23.306 13.082 1.00 52.22 330 ASN A CA 1
ATOM 2462 C C . ASN A 1 330 ? -10.825 22.055 12.215 1.00 52.22 330 ASN A C 1
ATOM 2464 O O . ASN A 1 330 ? -10.323 21.034 12.697 1.00 52.22 330 ASN A O 1
ATOM 2468 N N . SER A 1 331 ? -11.214 22.102 10.941 1.00 48.50 331 SER A N 1
ATOM 2469 C CA . SER A 1 331 ? -10.952 21.056 9.960 1.00 48.50 331 SER A CA 1
ATOM 2470 C C . SER A 1 331 ? -9.438 20.827 9.808 1.00 48.50 331 SER A C 1
ATOM 2472 O O . SER A 1 331 ? -8.698 21.805 9.663 1.00 48.50 331 SER A O 1
ATOM 2474 N N . PRO A 1 332 ? -8.944 19.570 9.859 1.00 49.25 332 PRO A N 1
ATOM 2475 C CA . PRO A 1 332 ? -7.556 19.234 9.572 1.00 49.25 332 PRO A CA 1
ATOM 2476 C C . PRO A 1 332 ? -7.131 19.874 8.249 1.00 49.25 332 PRO A C 1
ATOM 2478 O O . PRO A 1 332 ? -7.497 19.417 7.167 1.00 49.25 332 PRO A O 1
ATOM 2481 N N . GLN A 1 333 ? -6.362 20.959 8.336 1.00 46.53 333 GLN A N 1
ATOM 2482 C CA . GLN A 1 333 ? -5.944 21.733 7.175 1.00 46.53 333 GLN A CA 1
ATOM 2483 C C . GLN A 1 333 ? -4.812 21.023 6.443 1.00 46.53 333 GLN A C 1
ATOM 2485 O O . GLN A 1 333 ? -3.682 21.502 6.382 1.00 46.53 333 GLN A O 1
ATOM 2490 N N . CYS A 1 334 ? -5.097 19.866 5.858 1.00 50.53 334 CYS A N 1
ATOM 2491 C CA . CYS A 1 334 ? -4.258 19.365 4.795 1.00 50.53 334 CYS A CA 1
ATOM 2492 C C . CYS A 1 334 ? -4.979 19.496 3.461 1.00 50.53 334 CYS A C 1
ATOM 2494 O O . CYS A 1 334 ? -5.463 18.524 2.887 1.00 50.53 334 CYS A O 1
ATOM 2496 N N . ALA A 1 335 ? -4.941 20.715 2.916 1.00 45.28 335 ALA A N 1
ATOM 2497 C CA . ALA A 1 335 ? -5.403 21.050 1.567 1.00 45.28 335 ALA A CA 1
ATOM 2498 C C . ALA A 1 335 ? -4.758 20.195 0.447 1.00 45.28 335 ALA A C 1
ATOM 2500 O O . ALA A 1 335 ? -5.132 20.312 -0.716 1.00 45.28 335 ALA A O 1
ATOM 2501 N N . ARG A 1 336 ? -3.765 19.354 0.778 1.00 51.91 336 ARG A N 1
ATOM 2502 C CA . ARG A 1 336 ? -3.047 18.457 -0.136 1.00 51.91 336 ARG A CA 1
ATOM 2503 C C . ARG A 1 336 ? -3.136 16.966 0.219 1.00 51.91 336 ARG A C 1
ATOM 2505 O O . ARG A 1 336 ? -2.532 16.186 -0.505 1.00 51.91 336 ARG A O 1
ATOM 2512 N N . CYS A 1 337 ? -3.805 16.559 1.302 1.00 56.97 337 CYS A N 1
ATOM 2513 C CA . CYS A 1 337 ? -3.730 15.168 1.781 1.00 56.97 337 CYS A CA 1
ATOM 2514 C C . CYS A 1 337 ? -4.857 14.254 1.283 1.00 56.97 337 CYS A C 1
ATOM 2516 O O . CYS A 1 337 ? -4.778 13.056 1.505 1.00 56.97 337 CYS A O 1
ATOM 2518 N N . GLY A 1 338 ? -5.895 14.761 0.612 1.00 57.72 338 GLY A N 1
ATOM 2519 C CA . GLY A 1 338 ? -6.999 13.918 0.121 1.00 57.72 338 GLY A CA 1
ATOM 2520 C C . GLY A 1 338 ? -7.833 13.221 1.216 1.00 57.72 338 GLY A C 1
ATOM 2521 O O . GLY A 1 338 ? -8.677 12.390 0.887 1.00 57.72 338 GLY A O 1
ATOM 2522 N N . GLY A 1 339 ? -7.600 13.534 2.499 1.00 74.62 339 GLY A N 1
ATOM 2523 C CA . GLY A 1 339 ? -8.355 13.007 3.636 1.00 74.62 339 GLY A CA 1
ATOM 2524 C C . GLY A 1 339 ? -7.540 12.919 4.927 1.00 74.62 339 GLY A C 1
ATOM 2525 O O . GLY A 1 339 ? -6.461 13.509 5.060 1.00 74.62 339 GLY A O 1
ATOM 2526 N N . VAL A 1 340 ? -8.084 12.157 5.875 1.00 82.69 340 VAL A N 1
ATOM 2527 C CA . VAL A 1 340 ? -7.457 11.781 7.150 1.00 82.69 340 VAL A CA 1
ATOM 2528 C C . VAL A 1 340 ? -7.555 10.271 7.357 1.00 82.69 340 VAL A C 1
ATOM 2530 O O . VAL A 1 340 ? -8.452 9.621 6.822 1.00 82.69 340 VAL A O 1
ATOM 2533 N N . LEU A 1 341 ? -6.645 9.704 8.143 1.00 87.62 341 LEU A N 1
ATOM 2534 C CA . LEU A 1 341 ? -6.674 8.296 8.528 1.00 87.62 341 LEU A CA 1
ATOM 2535 C C . LEU A 1 341 ? -7.502 8.106 9.795 1.00 87.62 341 LEU A C 1
ATOM 2537 O O . LEU A 1 341 ? -7.244 8.754 10.815 1.00 87.62 341 LEU A O 1
ATOM 2541 N N . ARG A 1 342 ? -8.454 7.173 9.739 1.00 87.06 342 ARG A N 1
ATOM 2542 C CA . ARG A 1 342 ? -9.303 6.794 10.872 1.00 87.06 342 ARG A CA 1
ATOM 2543 C C . ARG A 1 342 ? -9.078 5.338 11.270 1.00 87.06 342 ARG A C 1
ATOM 2545 O O . ARG A 1 342 ? -8.948 4.495 10.381 1.00 87.06 342 ARG A O 1
ATOM 2552 N N . PRO A 1 343 ? -8.991 5.034 12.574 1.00 90.50 343 PRO A N 1
ATOM 2553 C CA . PRO A 1 343 ? -8.785 3.680 13.051 1.00 90.50 343 PRO A CA 1
ATOM 2554 C C . PRO A 1 343 ? -10.058 2.852 12.838 1.00 90.50 343 PRO A C 1
ATOM 2556 O O . PRO A 1 343 ? -11.152 3.264 13.221 1.00 90.50 343 PRO A O 1
ATOM 2559 N N . VAL A 1 344 ? -9.903 1.676 12.238 1.00 90.31 344 VAL A N 1
ATOM 2560 C CA . VAL A 1 344 ? -11.002 0.761 11.930 1.00 90.31 344 VAL A CA 1
ATOM 2561 C C . VAL A 1 344 ? -10.717 -0.642 12.449 1.00 90.31 344 VAL A C 1
ATOM 2563 O O . VAL A 1 344 ? -9.567 -1.091 12.529 1.00 90.31 344 VAL A O 1
ATOM 2566 N N . LEU A 1 345 ? -11.793 -1.352 12.764 1.00 88.69 345 LEU A N 1
ATOM 2567 C CA . LEU A 1 345 ? -11.802 -2.796 12.897 1.00 88.69 345 LEU A CA 1
ATOM 2568 C C . LEU A 1 345 ? -12.137 -3.400 11.536 1.00 88.69 345 LEU A C 1
ATOM 2570 O O . LEU A 1 345 ? -13.255 -3.268 11.045 1.00 88.69 345 LEU A O 1
ATOM 2574 N N . ARG A 1 346 ? -11.164 -4.077 10.936 1.00 86.69 346 ARG A N 1
ATOM 2575 C CA . ARG A 1 346 ? -11.327 -4.781 9.669 1.00 86.69 346 ARG A CA 1
ATOM 2576 C C . ARG A 1 346 ? -11.799 -6.206 9.925 1.00 86.69 346 ARG A C 1
ATOM 2578 O O . ARG A 1 346 ? -11.138 -6.959 10.644 1.00 86.69 346 ARG A O 1
ATOM 2585 N N . VAL A 1 347 ? -12.917 -6.580 9.316 1.00 84.00 347 VAL A N 1
ATOM 2586 C CA . VAL A 1 347 ? -13.563 -7.889 9.462 1.00 84.00 347 VAL A CA 1
ATOM 2587 C C . VAL A 1 347 ? -13.511 -8.622 8.132 1.00 84.00 347 VAL A C 1
ATOM 2589 O O . VAL A 1 347 ? -14.096 -8.179 7.150 1.00 84.00 347 VAL A O 1
ATOM 2592 N N . ALA A 1 348 ? -12.814 -9.754 8.104 1.00 80.75 348 ALA A N 1
ATOM 2593 C CA . ALA A 1 348 ? -12.737 -10.645 6.953 1.00 80.75 348 ALA A CA 1
ATOM 2594 C C . ALA A 1 348 ? -13.628 -11.880 7.148 1.00 80.75 348 ALA A C 1
ATOM 2596 O O . ALA A 1 348 ? -13.574 -12.550 8.186 1.00 80.75 348 ALA A O 1
ATOM 2597 N N . LEU A 1 349 ? -14.407 -12.199 6.116 1.00 75.38 349 LEU A N 1
ATOM 2598 C CA . LEU A 1 349 ? -15.435 -13.236 6.102 1.00 75.38 349 LEU A CA 1
ATOM 2599 C C . LEU A 1 349 ? -15.060 -14.411 5.206 1.00 75.38 349 LEU A C 1
ATOM 2601 O O . LEU A 1 349 ? -14.836 -14.253 4.007 1.00 75.38 349 LEU A O 1
ATOM 2605 N N . TYR A 1 350 ? -15.096 -15.616 5.768 1.00 71.31 350 TYR A N 1
ATOM 2606 C CA . TYR A 1 350 ? -14.866 -16.853 5.025 1.00 71.31 350 TYR A CA 1
ATOM 2607 C C . TYR A 1 350 ? -16.141 -17.699 5.009 1.00 71.31 350 TYR A C 1
ATOM 2609 O O . TYR A 1 350 ? -16.682 -18.042 6.063 1.00 71.31 350 TYR A O 1
ATOM 2617 N N . ALA A 1 351 ? -16.623 -18.034 3.810 1.00 65.69 351 ALA A N 1
ATOM 2618 C CA . ALA A 1 351 ? -17.834 -18.828 3.605 1.00 65.69 351 ALA A CA 1
ATOM 2619 C C . ALA A 1 351 ? -17.563 -20.343 3.672 1.00 65.69 351 ALA A C 1
ATOM 2621 O O . ALA A 1 351 ? -16.457 -20.806 3.392 1.00 65.69 351 ALA A O 1
ATOM 2622 N N . ILE A 1 352 ? -18.598 -21.120 4.018 1.00 56.69 352 ILE A N 1
ATOM 2623 C CA . ILE A 1 352 ? -18.527 -22.588 4.196 1.00 56.69 352 ILE A CA 1
ATOM 2624 C C . ILE A 1 352 ? -18.271 -23.329 2.871 1.00 56.69 352 ILE A C 1
ATOM 2626 O O . ILE A 1 352 ? -17.730 -24.433 2.888 1.00 56.69 352 ILE A O 1
ATOM 2630 N N . ASP A 1 353 ? -18.612 -22.733 1.724 1.00 51.62 353 ASP A N 1
ATOM 2631 C CA . ASP A 1 353 ? -18.585 -23.423 0.432 1.00 51.62 353 ASP A CA 1
ATOM 2632 C C . ASP A 1 353 ? -17.813 -22.630 -0.636 1.00 51.62 353 ASP A C 1
ATOM 2634 O O . ASP A 1 353 ? -18.372 -21.873 -1.423 1.00 51.62 353 ASP A O 1
ATOM 2638 N N . ALA A 1 354 ? -16.490 -22.805 -0.667 1.00 45.03 354 ALA A N 1
ATOM 2639 C CA . ALA A 1 354 ? -15.607 -22.172 -1.653 1.00 45.03 354 ALA A CA 1
ATOM 2640 C C . ALA A 1 354 ? -15.741 -22.757 -3.079 1.00 45.03 354 ALA A C 1
ATOM 2642 O O . ALA A 1 354 ? -15.025 -22.333 -3.983 1.00 45.03 354 ALA A O 1
ATOM 2643 N N . ARG A 1 355 ? -16.604 -23.764 -3.292 1.00 40.59 355 ARG A N 1
ATOM 2644 C CA . ARG A 1 355 ? -16.744 -24.473 -4.580 1.00 40.59 355 ARG A CA 1
ATOM 2645 C C . ARG A 1 355 ? -17.956 -24.056 -5.404 1.00 40.59 355 ARG A C 1
ATOM 2647 O O . ARG A 1 355 ? -18.066 -24.495 -6.544 1.00 40.59 355 ARG A O 1
ATOM 2654 N N . ASN A 1 356 ? -18.840 -23.224 -4.861 1.00 35.34 356 ASN A N 1
ATOM 2655 C CA . ASN A 1 356 ? -20.010 -22.744 -5.585 1.00 35.34 356 ASN A CA 1
ATOM 2656 C C . ASN A 1 356 ? -20.153 -21.227 -5.388 1.00 35.34 356 ASN A C 1
ATOM 2658 O O . ASN A 1 356 ? -20.974 -20.788 -4.577 1.00 35.34 356 ASN A O 1
ATOM 2662 N N . PRO A 1 357 ? -19.318 -20.413 -6.067 1.00 37.91 357 PRO A N 1
ATOM 2663 C CA . PRO A 1 357 ? -19.562 -18.981 -6.138 1.00 37.91 357 PRO A CA 1
ATOM 2664 C C . PRO A 1 357 ? -20.947 -18.798 -6.757 1.00 37.91 357 PRO A C 1
ATOM 2666 O O . PRO A 1 357 ? -21.225 -19.306 -7.844 1.00 37.91 357 PRO A O 1
ATOM 2669 N N . LEU A 1 358 ? -21.846 -18.149 -6.021 1.00 34.28 358 LEU A N 1
ATOM 2670 C CA . LEU A 1 358 ? -23.170 -17.805 -6.519 1.00 34.28 358 LEU A CA 1
ATOM 2671 C C . LEU A 1 358 ? -22.996 -17.101 -7.871 1.00 34.28 358 LEU A C 1
ATOM 2673 O O . LEU A 1 358 ? -22.273 -16.112 -7.973 1.00 34.28 358 LEU A O 1
ATOM 2677 N N . GLN A 1 359 ? -23.617 -17.650 -8.918 1.00 31.52 359 GLN A N 1
ATOM 2678 C CA . GLN A 1 359 ? -23.729 -16.983 -10.211 1.00 31.52 359 GLN A CA 1
ATOM 2679 C C . GLN A 1 359 ? -24.345 -15.599 -9.976 1.00 31.52 359 GLN A C 1
ATOM 2681 O O . GLN A 1 359 ? -25.528 -15.504 -9.658 1.00 31.52 359 GLN A O 1
ATOM 2686 N N . GLY A 1 360 ? -23.540 -14.543 -10.092 1.00 29.75 360 GLY A N 1
ATOM 2687 C CA . GLY A 1 360 ? -24.016 -13.163 -10.017 1.00 29.75 360 GLY A CA 1
ATOM 2688 C C . GLY A 1 360 ? -22.983 -12.155 -9.532 1.00 29.75 360 GLY A C 1
ATOM 2689 O O . GLY A 1 360 ? -22.867 -11.095 -10.129 1.00 29.75 360 GLY A O 1
ATOM 2690 N N . GLU A 1 361 ? -22.180 -12.485 -8.525 1.00 30.08 361 GLU A N 1
ATOM 2691 C CA . GLU A 1 361 ? -21.214 -11.547 -7.944 1.00 30.08 361 GLU A CA 1
ATOM 2692 C C . GLU A 1 361 ? -19.943 -12.303 -7.576 1.00 30.08 361 GLU A C 1
ATOM 2694 O O . GLU A 1 361 ? -19.981 -13.382 -6.983 1.00 30.08 361 GLU A O 1
ATOM 2699 N N . VAL A 1 362 ? -18.798 -11.758 -7.977 1.00 27.95 362 VAL A N 1
ATOM 2700 C CA . VAL A 1 362 ? -17.472 -12.300 -7.678 1.00 27.95 362 VAL A CA 1
ATOM 2701 C C . VAL A 1 362 ? -17.211 -12.144 -6.175 1.00 27.95 362 VAL A C 1
ATOM 2703 O O . VAL A 1 362 ? -16.502 -11.246 -5.740 1.00 27.95 362 VAL A O 1
ATOM 2706 N N . ALA A 1 363 ? -17.790 -13.019 -5.354 1.00 28.17 363 ALA A N 1
ATOM 2707 C CA . ALA A 1 363 ? -17.396 -13.183 -3.963 1.00 28.17 363 ALA A CA 1
ATOM 2708 C C . ALA A 1 363 ? -16.112 -14.022 -3.931 1.00 28.17 363 ALA A C 1
ATOM 2710 O O . ALA A 1 363 ? -16.121 -15.243 -3.752 1.00 28.17 363 ALA A O 1
ATOM 2711 N N . THR A 1 364 ? -14.990 -13.350 -4.179 1.00 33.41 364 THR A N 1
ATOM 2712 C CA . THR A 1 364 ? -13.639 -13.824 -3.865 1.00 33.41 364 THR A CA 1
ATOM 2713 C C . THR A 1 364 ? -13.606 -14.313 -2.406 1.00 33.41 364 THR A C 1
ATOM 2715 O O . THR A 1 364 ? -14.251 -13.695 -1.557 1.00 33.41 364 THR A O 1
ATOM 2718 N N . PRO A 1 365 ? -12.893 -15.400 -2.058 1.00 39.03 365 PRO A N 1
ATOM 2719 C CA . PRO A 1 365 ? -12.728 -15.789 -0.659 1.00 39.03 365 PRO A CA 1
ATOM 2720 C C . PRO A 1 365 ? -12.190 -14.615 0.176 1.00 39.03 365 PRO A C 1
ATOM 2722 O O . PRO A 1 365 ? -11.103 -14.115 -0.104 1.00 39.03 365 PRO A O 1
ATOM 2725 N N . GLY A 1 366 ? -12.957 -14.212 1.198 1.00 55.94 366 GLY A N 1
ATOM 2726 C CA . GLY A 1 366 ? -12.645 -13.083 2.074 1.00 55.94 366 GLY A CA 1
ATOM 2727 C C . GLY A 1 366 ? -13.366 -11.795 1.680 1.00 55.94 366 GLY A C 1
ATOM 2728 O O . GLY A 1 366 ? -12.710 -10.880 1.199 1.00 55.94 366 GLY A O 1
ATOM 2729 N N . LEU A 1 367 ? -14.682 -11.687 1.895 1.00 67.06 367 LEU A N 1
ATOM 2730 C CA . LEU A 1 367 ? -15.329 -10.366 1.896 1.00 67.06 367 LEU A CA 1
ATOM 2731 C C . LEU A 1 367 ? -14.769 -9.583 3.097 1.00 67.06 367 LEU A C 1
ATOM 2733 O O . LEU A 1 367 ? -14.659 -10.150 4.186 1.00 67.06 367 LEU A O 1
ATOM 2737 N N . VAL A 1 368 ? -14.342 -8.337 2.894 1.00 74.19 368 VAL A N 1
ATOM 2738 C CA . VAL A 1 368 ? -13.673 -7.525 3.920 1.00 74.19 368 VAL A CA 1
ATOM 2739 C C . VAL A 1 368 ? -14.457 -6.238 4.129 1.00 74.19 368 VAL A C 1
ATOM 2741 O O . VAL A 1 368 ? -14.657 -5.497 3.175 1.00 74.19 368 VAL A O 1
ATOM 2744 N N . HIS A 1 369 ? -14.859 -5.975 5.371 1.00 83.19 369 HIS A N 1
ATOM 2745 C CA . HIS A 1 369 ? -15.557 -4.753 5.774 1.00 83.19 369 HIS A CA 1
ATOM 2746 C C . HIS A 1 369 ? -14.754 -4.013 6.843 1.00 83.19 369 HIS A C 1
ATOM 2748 O O . HIS A 1 369 ? -14.167 -4.642 7.726 1.00 83.19 369 HIS A O 1
ATOM 2754 N N . ASP A 1 370 ? -14.750 -2.685 6.769 1.00 85.44 370 ASP A N 1
ATOM 2755 C CA . ASP A 1 370 ? -14.081 -1.809 7.728 1.00 85.44 370 ASP A CA 1
ATOM 2756 C C . ASP A 1 370 ? -15.124 -1.090 8.589 1.00 85.44 370 ASP A C 1
ATOM 2758 O O . ASP A 1 370 ? -15.989 -0.388 8.070 1.00 85.44 370 ASP A O 1
ATOM 2762 N N . PHE A 1 371 ? -15.015 -1.243 9.908 1.00 87.56 371 PHE A N 1
ATOM 2763 C CA . PHE A 1 371 ? -15.906 -0.620 10.885 1.00 87.56 371 PHE A CA 1
ATOM 2764 C C . PHE A 1 371 ? -15.148 0.436 11.678 1.00 87.56 371 PHE A C 1
ATOM 2766 O O . PHE A 1 371 ? -14.124 0.143 12.298 1.00 87.56 371 PHE A O 1
ATOM 2773 N N . ASP A 1 372 ? -15.640 1.671 11.665 1.00 87.50 372 ASP A N 1
ATOM 2774 C CA . ASP A 1 372 ? -15.016 2.779 12.389 1.00 87.50 372 ASP A CA 1
ATOM 2775 C C . ASP A 1 372 ? -15.013 2.520 13.897 1.00 87.50 372 ASP A C 1
ATOM 2777 O O . ASP A 1 372 ? -16.053 2.175 14.461 1.00 87.50 372 ASP A O 1
ATOM 2781 N N . LEU A 1 373 ? -13.862 2.692 14.548 1.00 87.56 373 LEU A N 1
ATOM 2782 C CA . LEU A 1 373 ? -13.743 2.537 15.998 1.00 87.56 373 LEU A CA 1
ATOM 2783 C C . LEU A 1 373 ? -14.204 3.780 16.766 1.00 87.56 373 LEU A C 1
ATOM 2785 O O . LEU A 1 373 ? -14.587 3.670 17.933 1.00 87.56 373 LEU A O 1
ATOM 2789 N N . ALA A 1 374 ? -14.159 4.958 16.146 1.00 85.12 374 ALA A N 1
ATOM 2790 C CA . ALA A 1 374 ? -14.617 6.197 16.757 1.00 85.12 374 ALA A CA 1
ATOM 2791 C C . ALA A 1 374 ? -16.125 6.399 16.524 1.00 85.12 374 ALA A C 1
ATOM 2793 O O . ALA A 1 374 ? -16.650 6.163 15.436 1.00 85.12 374 ALA A O 1
ATOM 2794 N N . GLY A 1 375 ? -16.826 6.826 17.571 1.00 70.69 375 GLY A N 1
ATOM 2795 C CA . GLY A 1 375 ? -18.243 7.185 17.571 1.00 70.69 375 GLY A CA 1
ATOM 2796 C C . GLY A 1 375 ? -18.480 8.700 17.485 1.00 70.69 375 GLY A C 1
ATOM 2797 O O . GLY A 1 375 ? -17.540 9.495 17.495 1.00 70.69 375 GLY A O 1
ATOM 2798 N N . GLY A 1 376 ? -19.758 9.092 17.412 1.00 59.88 376 GLY A N 1
ATOM 2799 C CA . GLY A 1 376 ? -20.224 10.490 17.388 1.00 59.88 376 GLY A CA 1
ATOM 2800 C C . GLY A 1 376 ? -20.700 10.994 16.013 1.00 59.88 376 GLY A C 1
ATOM 2801 O O . GLY A 1 376 ? -20.203 10.565 14.976 1.00 59.88 376 GLY A O 1
ATOM 2802 N N . GLU A 1 377 ? -21.670 11.919 16.002 1.00 46.97 377 GLU A N 1
ATOM 2803 C CA . GLU A 1 377 ? -22.288 12.481 14.779 1.00 46.97 377 GLU A CA 1
ATOM 2804 C C . GLU A 1 377 ? -21.370 13.432 13.985 1.00 46.97 377 GLU A C 1
ATOM 2806 O O . GLU A 1 377 ? -21.557 13.595 12.782 1.00 46.97 377 GLU A O 1
ATOM 2811 N N . GLU A 1 378 ? -20.357 14.032 14.622 1.00 45.34 378 GLU A N 1
ATOM 2812 C CA . GLU A 1 378 ? -19.418 14.973 13.979 1.00 45.34 378 GLU A CA 1
ATOM 2813 C C . GLU A 1 378 ? -18.186 14.293 13.354 1.00 45.34 378 GLU A C 1
ATOM 2815 O O . GLU A 1 378 ? -17.302 14.953 12.799 1.00 45.34 378 GLU A O 1
ATOM 2820 N N . ALA A 1 379 ? -18.101 12.966 13.439 1.00 47.44 379 ALA A N 1
ATOM 2821 C CA . ALA A 1 379 ? -16.979 12.217 12.905 1.00 47.44 379 ALA A CA 1
ATOM 2822 C C . ALA A 1 379 ? -17.085 12.120 11.362 1.00 47.44 379 ALA A C 1
ATOM 2824 O O . ALA A 1 379 ? -18.097 11.628 10.857 1.00 47.44 379 ALA A O 1
ATOM 2825 N N . PRO A 1 380 ? -16.062 12.546 10.586 1.00 50.78 380 PRO A N 1
ATOM 2826 C CA . PRO A 1 380 ? -16.041 12.324 9.139 1.00 50.78 380 PRO A CA 1
ATOM 2827 C C . PRO A 1 380 ? -16.229 10.835 8.815 1.00 50.78 380 PRO A C 1
ATOM 2829 O O . PRO A 1 380 ? -15.502 9.994 9.344 1.00 50.78 380 PRO A O 1
ATOM 2832 N N . ARG A 1 381 ? -17.215 10.512 7.968 1.00 56.44 381 ARG A N 1
ATOM 2833 C CA . ARG A 1 381 ? -17.574 9.127 7.619 1.00 56.44 381 ARG A CA 1
ATOM 2834 C C . ARG A 1 381 ? -16.468 8.462 6.801 1.00 56.44 381 ARG A C 1
ATOM 2836 O O . ARG A 1 381 ? -15.739 9.131 6.073 1.00 56.44 381 ARG A O 1
ATOM 2843 N N . LEU A 1 382 ? -16.358 7.139 6.896 1.00 54.25 382 LEU A N 1
ATOM 2844 C CA . LEU A 1 382 ? -15.475 6.362 6.025 1.00 54.25 382 LEU A CA 1
ATOM 2845 C C . LEU A 1 382 ? -15.838 6.603 4.555 1.00 54.25 382 LEU A C 1
ATOM 2847 O O . LEU A 1 382 ? -17.018 6.613 4.197 1.00 54.25 382 LEU A O 1
ATOM 2851 N N . MET A 1 383 ? -14.827 6.790 3.706 1.00 53.94 383 MET A N 1
ATOM 2852 C CA . MET A 1 383 ? -15.038 6.687 2.265 1.00 53.94 383 MET A CA 1
ATOM 2853 C C . MET A 1 383 ? -15.097 5.201 1.919 1.00 53.94 383 MET A C 1
ATOM 2855 O O . MET A 1 383 ? -14.105 4.491 2.071 1.00 53.94 383 MET A O 1
ATOM 2859 N N . LEU A 1 384 ? -16.272 4.729 1.504 1.00 41.88 384 LEU A N 1
ATOM 2860 C CA . LEU A 1 384 ? -16.426 3.386 0.948 1.00 41.88 384 LEU A CA 1
ATOM 2861 C C . LEU A 1 384 ? -15.642 3.344 -0.372 1.00 41.88 384 LEU A C 1
ATOM 2863 O O . LEU A 1 384 ? -15.914 4.158 -1.258 1.00 41.88 384 LEU A O 1
ATOM 2867 N N . GLN A 1 385 ? -14.641 2.464 -0.452 1.00 36.62 385 GLN A N 1
ATOM 2868 C CA . GLN A 1 385 ? -13.857 2.220 -1.667 1.00 36.62 385 GLN A CA 1
ATOM 2869 C C . GLN A 1 385 ? -14.467 1.096 -2.495 1.00 36.62 385 GLN A C 1
ATOM 2871 O O . GLN A 1 385 ? -14.899 0.093 -1.883 1.00 36.62 385 GLN A O 1
#

Organism: NCBI:txid270368

pLDDT: mean 75.65, std 19.98, range [23.39, 97.38]

Sequence (385 aa):
MKRLCHALTLAALAALGAITPAQAQTRGPLSMEEIRELVRQTLPPIVTEQGTTGILIGLLREAKLDTDRPLSRAFNPAEVSKAVFGRTLPSKDPLCNQPLTNTGDVDEDECNSSSGAPNGDGAFTALSFSKRIHLGNITILKRPARKEITPTNLPDVKLDEKAAYIGAMKFATETLGMSKMEIPTPPADAPLPVNTLTLGFGEEGRQTGEIALMRMVHIKRAAELPKGIPMPSTAGNPGAAAAPPELMHVLLPGEATFMLDDKGVQGARVEGWLSMPIDPKLDPKLGKSSDELIEEIAQDLFAHGGRKIARLSYSFAFAQGSNPNPEDPNSPQCARCGGVLRPVLRVALYAIDARNPLQGEVATPGLVHDFDLAGGEEAPRLMLQ

Radius of gyration: 23.62 Å; chains: 1; bounding box: 49×63×63 Å

Foldseek 3Di:
DDDDDDDDDPDPPWPDPDDDPPDPDDDFFDDLVRLLVQCQVRDFPCQNDWLSLLVVLVLVLQFDDPLPQALQNQFDPVLLCCVQQPPDDWDWDPCLPPQADPVRHGDFAWTKTKDDDPPDQAWIWIWIATSQCLQPWIKIATDHRDDPDDPVPQDFFPDDQVNQLVLVVCCVCVRSVHDPQFWDDDDPPGDAQKDFDKDFDDDVPDTPDIGGRWIKHKTFTKTFRPVFAFGDDPDPPPPDPDGGDGHGIATEFKMKIFIAGPVGTNIMTIGRSHSAAAFPPDRSSQFDHSSRVSSVVSVVCVVVSVSFFPDKTKGKHWAFFQQQDPPDPPGPPPPSGRGHTFIWIKIWTAGPDPPCDDPPDPPDGTDIDTHGRGDDPNGGHGDDD

Secondary structure (DSSP, 8-state):
--------------------S---S---PPPHHHHHHHHHHHS-HHHHSTTHHHHHHHHHTT-B---SS-HHHH--HHHHHHHHHTTPPPEE-GGGG-SB-TTS-B---EEEEEES-TTSSS-EEEEEEESSGGG--EEEEEE-------TTTSPPP---HHHHHHHHHHIIIIIS---GGGSPPPPTTSPPSEEEEEEEEEETTEEEEEEEEEEEEEEEEEEEEEEEEE-------TT--PPPPEEEEEEEEEEEEEEEETTEEEEEEEE------B-TT--GGGBPPHH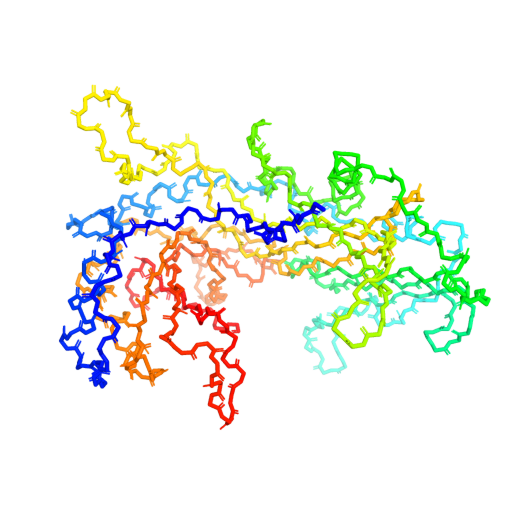HHHHHHHHHHHHTT-TTEEEEEEEEEEEEEPPPPTT-TTS---TTSSSEEEEEEEEEEEES-TT---TTS---S-EEEEEESB-STTSPPB---